Protein 5YRQ (pdb70)

B-factor: mean 29.56, std 14.22, range [7.65, 106.04]

Radius of gyration: 26.22 Å; Cα contacts (8 Å, |Δi|>4): 631; chains: 4; bounding box: 60×73×62 Å

Nearest PDB structures (foldseek):
  5yrq-assembly1_A  TM=1.008E+00  e=1.234E-18  Saccharomyces cerevisiae S288C
  5yrq-assembly1_E  TM=1.007E+00  e=9.826E-17  Saccharomyces cerevisiae S288C
  5yrq-assembly1_D  TM=8.524E-01  e=6.624E-14  Saccharomyces cerevisiae S288C
  5yrq-assembly1_B  TM=8.589E-01  e=6.226E-13  Saccharomyces cerevisiae S288C
  8tlt-assembly1_B  TM=8.151E-01  e=4.704E-11  Saccharomyces cerevisiae

Sequence (489 aa):
RKRFFNDDLDTSGSPKFQNLTRFKKICQLVKQWVAETLGDGGPHEKDVKLFVKYLIKLCDSNRVHLVLHLSNLISRELNLCAFLNQDHSGFQTWERILLNDIIPLLNRNKHTYQTVRKLDMDFEVAHMEQEERKRFFNDDSPKFQNLTRFKKICQLVKQWVAETLGDGGPHEKDVKLFVKYLIKLCDSNRVHLVLHLSNLISRELNLCAFLNQDHSGFQTWERILLNDIIPLLNTVRKLDMDFEVAHMEQEERKRFFNDDGSPKFQNLTRFKKICQLVKQWVAETLGDGGPHEKDVKLFVKYLIKLCDSNRVHLVLHLSNLISRELNLCAFLNQDHSGFQTWERILLNDIIPLLNRQTVRKLDMDFEVRKRFFNDDLSPKFQNLTRFKKICQLVKQWVAETLGDGGPHEKDVKLFVKYLIKLCDSNRVHLVLHLSNLISRELNLCAFLNQDHSGFQTWERILLNDIIPLLNRNKHTYQTVRKLDMDFEV

InterPro domains:
  IPR001126 UmuC domain [PF00817] (361-521)
  IPR001126 UmuC domain [PS50173] (358-554)
  IPR001357 BRCT domain [PF16589] (164-247)
  IPR001357 BRCT domain [PS50172] (161-249)
  IPR001357 BRCT domain [SM00292] (163-239)
  IPR012112 DNA repair protein Rev1 [PIRSF036573] (16-984)
  IPR017961 DNA polymerase, Y-family, little finger domain [PF11799] (620-745)
  IPR036420 BRCT domain superfamily [G3DSA:3.40.50.10190] (159-251)
  IPR036420 BRCT domain superfamily [SSF52113] (143-249)
  IPR036775 DNA polymerase, Y-family, little finger domain superfamily [G3DSA:3.30.1490.100] (621-741)
  IPR036775 DNA polymerase, Y-family, little finger domain superfamily [SSF100879] (619-732)
  IPR043128 Reverse transcriptase/Diguanylate cyclase domain [G3DSA:3.30.70.270] (431-532)
  IPR043502 DNA/RNA polymerase superfamily [SSF56672] (341-605)
  IPR053848 DNA polymerase IV/DNA polymerase iota-like, thumb domain [PF21999] (548-603)

Organism: Saccharomyces cerevisiae (strain ATCC 204508 / S288c) (NCBI:txid559292)

Foldseek 3Di:
DDALADLPQAPCCQGDDNNDNDLVVVLVSLLVQLQVCQAVQAHDPVNLVSVLSSQLSCLVVVNLVSLVVSLVSLVVSLVCVVPHHGDNRSSVHSVCSSVPRRVVSSVVDDPDCPVVVVVVVVVVD/DDDDDDDDDALADPPVDDARNDDDLVVVLVSLLVQLLVCLQVLAHDVVNLVSVLVVLVVCLVVVNLVSLVVSLVSSVVSLVVCVVVVDSVRHSVHSVCCSVPRRVVSSCDPVVVVVVPDD/DDDDDDDDDALADPPCQDDANNDNDLVVVLVSLLCQLLVCLQVLAHDPVNLVSVLVNQLVCLVQLNLVSLVVSLVSNVVSLVVCVVVVDSVSHSVHSVCCSPPRRVVSSVVVHPVVVVVVPPD/DDALADPPALDDANNHDDLVVVLVSLLCQLQVCQQVQAHDVVNLVSVLVNQLNCVVVVNLVSLVVSLVSSVVSLVCVVPHHGDNRSSVVSVCCSVPRRVVSSPVDDPDCPVVVVVVVVVVD

GO terms:
  GO:0000785 chromatin (C, IDA)
  GO:0005739 mitochondrion (C, IDA)
  GO:0042276 error-prone translesion synthesis (P, IDA)
  GO:0003887 DNA-directed DNA polymerase activity (F, IDA)
  GO:0017125 deoxycytidyl transferase activity (F, IDA)
  GO:0070987 error-free translesion synthesis (P, IDA)
  GO:0042276 error-prone translesion synthesis (P, IGI)
  GO:0005634 nucleus (C, HDA)
  GO:0005737 cytoplasm (C, HDA)
  GO:0042276 error-prone translesion synthesis (P, IMP)
  GO:0070987 error-free translesion synthesis (P, IMP)
  GO:0005657 replication fork (C, IPI)
  GO:0005515 protein binding (F, IPI)
  GO:0019985 translesion synthesis (P, IDA)
  GO:0005634 nucleus (C, EXP)
  GO:0019985 translesion synthesis (P, IGI)
  GO:0017125 deoxycytidyl transferase activity (F, IMP)

Secondary structure (DSSP, 8-state):
----S-TTSS---PPPBTTB--HHHHHHHHHHHHHHHHTTTS--HHHHHHHHHHHHHHHTTT-HHHHHHHHHHHHHHTT-TTTS--STTHHHHHHHHIIIIIGGGGGSS-S--HHHHHHHHHHH-/-EEEEEEEEE-S------BTTB--HHHHHHHHHHHHHHHHTTTS--HHHHHHHHHHHHHHHHTT-HHHHHHHHHHHHHHHHHHHHHT--HHHHHHHHHIIIIIIGGGG--HHHHHHTS--/-EEEEEEEEESS-------BTTB--HHHHHHHHHHHHHHHHTTTS--HHHHHHHHHHHHHHHHTT-HHHHHHHHHHHHHHHHHHHHHT--HHHHHHHHHIIIIIIGGGGG---HHHHHHTS--/----S-TT----BTTB-SHHHHHHHHHHHHHHHHTTTS--HHHHHHHHHHHHHHHTTT-HHHHHHHHHHHHHHTT-TTTS--STTHHHHHHHHIIIIIGGGGGSS-S--HHHHHHHHHHH-

Structure (mmCIF, N/CA/C/O backbone):
data_5YRQ
#
_entry.id   5YRQ
#
_cell.length_a   58.589
_cell.length_b   49.280
_cell.length_c   103.074
_cell.angle_alpha   90.00
_cell.angle_beta   92.20
_cell.angle_gamma   90.00
#
_symmetry.space_group_name_H-M   'P 1 21 1'
#
loop_
_entity.id
_entity.type
_entity.pdbx_description
1 polymer 'DNA repair protein RAD5,DNA repair protein REV1'
2 water water
#
loop_
_atom_site.group_PDB
_atom_site.id
_atom_site.type_symbol
_atom_site.label_atom_id
_atom_site.label_alt_id
_atom_site.label_comp_id
_atom_site.label_asym_id
_atom_site.label_entity_id
_atom_site.label_seq_id
_atom_site.pdbx_PDB_ins_code
_atom_site.Cartn_x
_atom_site.Cartn_y
_atom_site.Cartn_z
_atom_site.occupancy
_atom_site.B_iso_or_equiv
_atom_site.auth_seq_id
_atom_site.auth_comp_id
_atom_site.auth_asym_id
_atom_site.auth_atom_id
_atom_site.pdbx_PDB_model_num
ATOM 1 N N . ARG A 1 8 ? 51.890 -23.747 5.744 1.00 50.86 9 ARG A N 1
ATOM 2 C CA . ARG A 1 8 ? 50.790 -22.826 5.485 1.00 51.92 9 ARG A CA 1
ATOM 3 C C . ARG A 1 8 ? 51.339 -21.412 5.322 1.00 39.36 9 ARG A C 1
ATOM 4 O O . ARG A 1 8 ? 52.058 -20.917 6.188 1.00 46.38 9 ARG A O 1
ATOM 12 N N . LYS A 1 9 ? 51.023 -20.762 4.209 1.00 34.99 10 LYS A N 1
ATOM 13 C CA . LYS A 1 9 ? 51.619 -19.457 3.964 1.00 38.54 10 LYS A CA 1
ATOM 14 C C . LYS A 1 9 ? 50.862 -18.363 4.716 1.00 31.93 10 LYS A C 1
ATOM 15 O O . LYS A 1 9 ? 49.711 -18.535 5.129 1.00 28.23 10 LYS A O 1
ATOM 21 N N . ARG A 1 10 ? 51.538 -17.230 4.908 1.00 27.34 11 ARG A N 1
ATOM 22 C CA . ARG A 1 10 ? 50.921 -16.051 5.501 1.00 29.52 11 ARG A CA 1
ATOM 23 C C . ARG A 1 10 ? 50.171 -15.291 4.412 1.00 29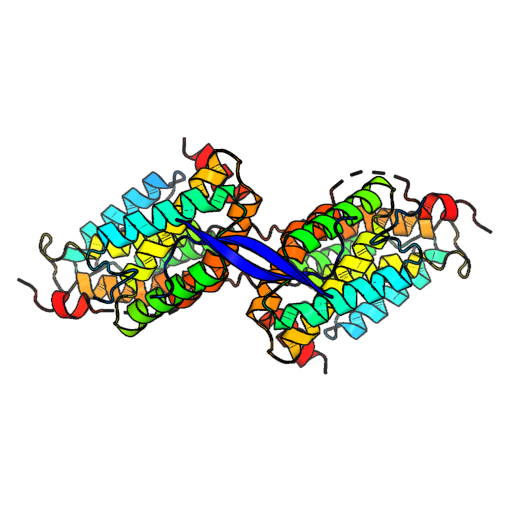.87 11 ARG A C 1
ATOM 24 O O . ARG A 1 10 ? 50.688 -15.111 3.306 1.00 30.14 11 ARG A O 1
ATOM 32 N N . PHE A 1 11 ? 48.945 -14.876 4.717 1.00 24.31 12 PHE A N 1
ATOM 33 C CA . PHE A 1 11 ? 48.179 -14.027 3.812 1.00 20.32 12 PHE A CA 1
ATOM 34 C C . PHE A 1 11 ? 48.341 -12.545 4.132 1.00 20.54 12 PHE A C 1
ATOM 35 O O . PHE A 1 11 ? 48.288 -11.714 3.218 1.00 22.80 12 PHE A O 1
ATOM 43 N N . PHE A 1 12 ? 48.535 -12.198 5.405 1.00 20.66 13 PHE A N 1
ATOM 44 C CA . PHE A 1 12 ? 48.700 -10.821 5.853 1.00 21.71 13 PHE A CA 1
ATOM 45 C C . PHE A 1 12 ? 50.161 -10.537 6.201 1.00 25.69 13 PHE A C 1
ATOM 46 O O . PHE A 1 12 ? 50.949 -11.444 6.487 1.00 20.94 13 PHE A O 1
ATOM 54 N N . ASN A 1 13 ? 50.504 -9.247 6.205 1.00 20.26 14 ASN A N 1
ATOM 55 C CA . ASN A 1 13 ? 51.847 -8.751 6.505 1.00 23.81 14 ASN A CA 1
ATOM 56 C C . ASN A 1 13 ? 51.815 -8.127 7.901 1.00 29.07 14 ASN A C 1
ATOM 57 O O . ASN A 1 13 ? 51.171 -7.094 8.106 1.00 28.67 14 ASN A O 1
ATOM 62 N N . ASP A 1 14 ? 52.525 -8.743 8.853 1.00 32.04 15 ASP A N 1
ATOM 63 C CA . ASP A 1 14 ? 52.486 -8.284 10.245 1.00 31.30 15 ASP A CA 1
ATOM 64 C C . ASP A 1 14 ? 53.045 -6.878 10.431 1.00 33.04 15 ASP A C 1
ATOM 65 O O . ASP A 1 14 ? 52.750 -6.234 11.445 1.00 33.55 15 ASP A O 1
ATOM 70 N N . ASP A 1 15 ? 53.855 -6.392 9.499 1.00 31.28 16 ASP A N 1
ATOM 71 C CA . ASP A 1 15 ? 54.550 -5.132 9.716 1.00 33.43 16 ASP A CA 1
ATOM 72 C C . ASP A 1 15 ? 53.721 -3.909 9.343 1.00 39.07 16 ASP A C 1
ATOM 73 O O . ASP A 1 15 ? 54.158 -2.784 9.613 1.00 34.29 16 ASP A O 1
ATOM 78 N N . LEU A 1 16 ? 52.534 -4.093 8.756 1.00 29.81 17 LEU A N 1
ATOM 79 C CA . LEU A 1 16 ? 51.756 -2.946 8.304 1.00 29.52 17 LEU A CA 1
ATOM 80 C C . LEU A 1 16 ? 50.953 -2.297 9.431 1.00 31.94 17 LEU A C 1
ATOM 81 O O . LEU A 1 16 ? 50.732 -1.083 9.400 1.00 36.03 17 LEU A O 1
ATOM 86 N N . ASP A 1 17 ? 50.510 -3.067 10.424 1.00 37.91 18 ASP A N 1
ATOM 87 C CA . ASP A 1 17 ? 49.673 -2.554 11.502 1.00 33.23 18 ASP A CA 1
ATOM 88 C C . ASP A 1 17 ? 50.505 -2.363 12.762 1.00 41.24 18 ASP A C 1
ATOM 89 O O . ASP A 1 17 ? 51.307 -3.232 13.121 1.00 35.63 18 ASP A O 1
ATOM 94 N N . THR A 1 18 ? 50.303 -1.226 13.431 1.00 39.45 19 THR A N 1
ATOM 95 C CA . THR A 1 18 ? 50.905 -1.002 14.737 1.00 41.10 19 THR A CA 1
ATOM 96 C C . THR A 1 18 ? 50.377 -2.027 15.735 1.00 43.41 19 THR A C 1
ATOM 97 O O . THR A 1 18 ? 49.187 -2.355 15.744 1.00 42.00 19 THR A O 1
ATOM 101 N N . SER A 1 19 ? 51.275 -2.542 16.569 1.00 42.77 20 SER A N 1
ATOM 102 C CA . SER A 1 19 ? 50.945 -3.635 17.475 1.00 48.92 20 SER A CA 1
ATOM 103 C C . SER A 1 19 ? 51.029 -3.224 18.945 1.00 48.60 20 SER A C 1
ATOM 104 O O . SER A 1 19 ? 51.515 -2.143 19.276 1.00 53.66 20 SER A O 1
ATOM 107 N N . GLY A 1 36 ? 38.669 8.588 13.920 1.00 38.56 873 GLY A N 1
ATOM 108 C CA . GLY A 1 36 ? 38.721 7.881 12.649 1.00 34.40 873 GLY A CA 1
ATOM 109 C C . GLY A 1 36 ? 38.935 6.389 12.814 1.00 37.39 873 GLY A C 1
ATOM 110 O O . GLY A 1 36 ? 39.430 5.943 13.846 1.00 27.13 873 GLY A O 1
ATOM 111 N N . SER A 1 37 ? 38.580 5.598 11.772 1.00 29.82 874 SER A N 1
ATOM 112 C CA . SER A 1 37 ? 38.613 4.152 11.956 1.00 21.88 874 SER A CA 1
ATOM 113 C C . SER A 1 37 ? 40.050 3.626 11.892 1.00 30.55 874 SER A C 1
ATOM 114 O O . SER A 1 37 ? 40.869 4.139 11.128 1.00 26.23 874 SER A O 1
ATOM 117 N N . PRO A 1 38 ? 40.380 2.612 12.691 1.00 33.07 875 PRO A N 1
ATOM 118 C CA . PRO A 1 38 ? 41.732 2.033 12.638 1.00 21.70 875 PRO A CA 1
ATOM 119 C C . PRO A 1 38 ? 42.043 1.411 11.280 1.00 17.69 875 PRO A C 1
ATOM 120 O O . PRO A 1 38 ? 41.163 0.896 10.588 1.00 16.24 875 PRO A O 1
ATOM 124 N N . LYS A 1 39 ? 43.315 1.469 10.899 1.00 18.54 876 LYS A N 1
ATOM 125 C CA . LYS A 1 39 ? 43.732 0.883 9.638 1.00 26.18 876 LYS A CA 1
ATOM 126 C C . LYS A 1 39 ? 43.925 -0.612 9.808 1.00 22.54 876 LYS A C 1
ATOM 127 O O . LYS A 1 39 ? 44.258 -1.101 10.892 1.00 16.97 876 LYS A O 1
ATOM 133 N N . PHE A 1 40 ? 43.678 -1.343 8.729 1.00 21.89 877 PHE A N 1
ATOM 134 C CA . PHE A 1 40 ? 44.027 -2.753 8.657 1.00 22.23 877 PHE A CA 1
ATOM 135 C C . PHE A 1 40 ? 44.834 -2.967 7.392 1.00 23.19 877 PHE A C 1
ATOM 136 O O . PHE A 1 40 ? 44.362 -2.639 6.297 1.00 27.43 877 PHE A O 1
ATOM 144 N N . GLN A 1 41 ? 46.040 -3.512 7.546 1.00 21.68 878 GLN A N 1
ATOM 145 C CA . GLN A 1 41 ? 46.923 -3.808 6.417 1.00 22.87 878 GLN A CA 1
ATOM 146 C C . GLN A 1 41 ? 47.090 -2.589 5.515 1.00 20.61 878 GLN A C 1
ATOM 147 O O . GLN A 1 41 ? 47.036 -2.683 4.288 1.00 23.26 878 GLN A O 1
ATOM 153 N N . ASN A 1 42 ? 47.261 -1.424 6.138 1.00 21.05 879 ASN A N 1
ATOM 154 C CA . ASN A 1 42 ? 47.464 -0.141 5.466 1.00 21.68 879 ASN A CA 1
ATOM 155 C C . ASN A 1 42 ? 46.247 0.336 4.685 1.00 28.40 879 ASN A C 1
ATOM 156 O O . ASN A 1 42 ? 46.380 1.236 3.857 1.00 30.55 879 ASN A O 1
ATOM 161 N N . LEU A 1 43 ? 45.072 -0.250 4.904 1.00 23.25 880 LEU A N 1
ATOM 162 C CA . LEU A 1 43 ? 43.852 0.204 4.258 1.00 22.73 880 LEU A CA 1
ATOM 163 C C . LEU A 1 43 ? 43.016 0.997 5.258 1.00 30.06 880 LEU A C 1
ATOM 164 O O . LEU A 1 43 ? 42.951 0.646 6.441 1.00 17.94 880 LEU A O 1
ATOM 169 N N . THR A 1 44 ? 42.374 2.064 4.779 1.00 18.48 881 THR A N 1
ATOM 170 C CA . THR A 1 44 ? 41.493 2.870 5.619 1.00 25.24 881 THR A CA 1
ATOM 171 C C . THR A 1 44 ? 40.037 2.779 5.204 1.00 22.10 881 THR A C 1
ATOM 172 O O . THR A 1 44 ? 39.156 2.845 6.063 1.00 28.27 881 THR A O 1
ATOM 176 N N . ARG A 1 45 ? 39.781 2.595 3.912 1.00 17.90 882 ARG A N 1
ATOM 177 C CA . ARG A 1 45 ? 38.427 2.477 3.389 1.00 17.75 882 ARG A CA 1
ATOM 178 C C . ARG A 1 45 ? 37.807 1.171 3.871 1.00 15.73 882 ARG A C 1
ATOM 179 O O . ARG A 1 45 ? 38.388 0.102 3.671 1.00 15.88 882 ARG A O 1
ATOM 187 N N . PHE A 1 46 ? 36.597 1.235 4.439 1.00 16.68 883 PHE A N 1
ATOM 188 C CA . PHE A 1 46 ? 36.015 0.010 4.988 1.00 14.18 883 PHE A CA 1
ATOM 189 C C . PHE A 1 46 ? 35.653 -0.976 3.876 1.00 17.87 883 PH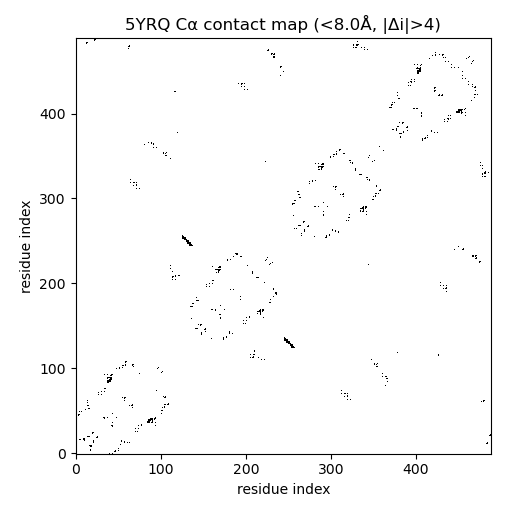E A C 1
ATOM 190 O O . PHE A 1 46 ? 35.759 -2.190 4.065 1.00 12.40 883 PHE A O 1
ATOM 198 N N . LYS A 1 47 ? 35.222 -0.488 2.707 1.00 17.86 884 LYS A N 1
ATOM 199 C CA . LYS A 1 47 ? 34.915 -1.438 1.643 1.00 17.17 884 LYS A CA 1
ATOM 200 C C . LYS A 1 47 ? 36.173 -2.165 1.162 1.00 21.60 884 LYS A C 1
ATOM 201 O O . LYS A 1 47 ? 36.102 -3.342 0.803 1.00 13.51 884 LYS A O 1
ATOM 207 N N . LYS A 1 48 ? 37.340 -1.511 1.211 1.00 14.65 885 LYS A N 1
ATOM 208 C CA . LYS A 1 48 ? 38.584 -2.185 0.833 1.00 16.13 885 LYS A CA 1
ATOM 209 C C . LYS A 1 48 ? 39.003 -3.215 1.875 1.00 18.73 885 LYS A C 1
ATOM 210 O O . LYS A 1 48 ? 39.547 -4.279 1.539 1.00 12.51 885 LYS A O 1
ATOM 216 N N . ILE A 1 49 ? 38.801 -2.898 3.147 1.00 15.00 886 ILE A N 1
ATOM 217 C CA . ILE A 1 49 ? 39.052 -3.882 4.192 1.00 11.75 886 ILE A CA 1
ATOM 218 C C . ILE A 1 49 ? 38.149 -5.092 3.995 1.00 15.28 886 ILE A C 1
ATOM 219 O O . ILE A 1 49 ? 38.604 -6.240 4.045 1.00 14.29 886 ILE A O 1
ATOM 224 N N . CYS A 1 50 ? 36.856 -4.855 3.748 1.00 10.37 887 CYS A N 1
ATOM 225 C CA . CYS A 1 50 ? 35.935 -5.970 3.530 1.00 12.39 887 CYS A CA 1
ATOM 226 C C . CYS A 1 50 ? 36.369 -6.817 2.339 1.00 16.90 887 CYS A C 1
ATOM 227 O O . CYS A 1 50 ? 36.286 -8.053 2.373 1.00 12.81 887 CYS A O 1
ATOM 230 N N . GLN A 1 51 ? 36.780 -6.158 1.255 1.00 13.81 888 GLN A N 1
ATOM 231 C CA . GLN A 1 51 ? 37.233 -6.863 0.060 1.00 15.76 888 GLN A CA 1
ATOM 232 C C . GLN A 1 51 ? 38.447 -7.737 0.358 1.00 19.96 888 GLN A C 1
ATOM 233 O O . GLN A 1 51 ? 38.559 -8.864 -0.151 1.00 12.91 888 GLN A O 1
ATOM 239 N N . LEU A 1 52 ? 39.384 -7.220 1.156 1.00 13.35 889 LEU A N 1
ATOM 240 C CA . LEU A 1 52 ? 40.556 -7.998 1.543 1.00 14.05 889 LEU A CA 1
ATOM 241 C C . LEU A 1 52 ? 40.158 -9.207 2.380 1.00 15.23 889 LEU A C 1
ATOM 242 O O . LEU A 1 52 ? 40.697 -10.308 2.195 1.00 14.52 889 LEU A O 1
ATOM 247 N N . VAL A 1 53 ? 39.224 -9.017 3.314 1.00 11.25 890 VAL A N 1
ATOM 248 C CA . VAL A 1 53 ? 38.784 -10.121 4.160 1.00 12.13 890 VAL A CA 1
ATOM 249 C C . VAL A 1 53 ? 38.087 -11.186 3.315 1.00 12.94 890 VAL A C 1
ATOM 250 O O . VAL A 1 53 ? 38.281 -12.387 3.527 1.00 15.78 890 VAL A O 1
ATOM 254 N N . LYS A 1 54 ? 37.271 -10.758 2.342 1.00 13.00 891 LYS A N 1
ATOM 255 C CA . LYS A 1 54 ? 36.628 -11.677 1.402 1.00 12.06 891 LYS A CA 1
ATOM 256 C C . LYS A 1 54 ? 37.659 -12.533 0.671 1.00 19.56 891 LYS A C 1
ATOM 257 O O . LYS A 1 54 ? 37.503 -13.758 0.554 1.00 14.57 891 LYS A O 1
ATOM 263 N N . GLN A 1 55 ?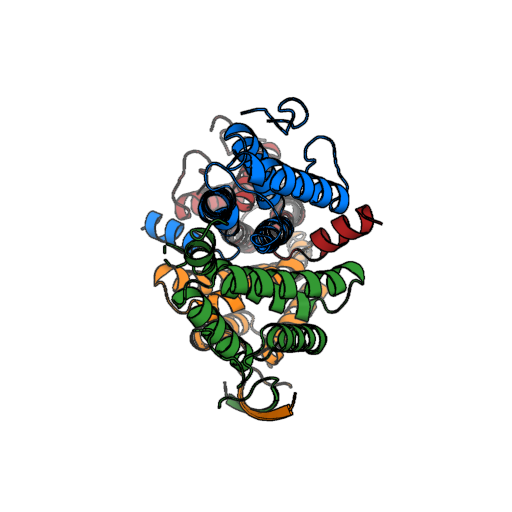 38.726 -11.900 0.170 1.00 19.09 892 GLN A N 1
ATOM 264 C CA . GLN A 1 55 ? 39.785 -12.646 -0.505 1.00 14.15 892 GLN A CA 1
ATOM 265 C C . GLN A 1 55 ? 40.443 -13.655 0.426 1.00 14.46 892 GLN A C 1
ATOM 266 O O . GLN A 1 55 ? 40.668 -14.808 0.046 1.00 14.37 892 GLN A O 1
ATOM 272 N N . TRP A 1 56 ? 40.789 -13.219 1.640 1.00 11.77 893 TRP A N 1
ATOM 273 C CA . TRP A 1 56 ? 41.466 -14.077 2.606 1.00 15.01 893 TRP A CA 1
ATOM 274 C C . TRP A 1 56 ? 40.685 -15.363 2.843 1.00 16.17 893 TRP A C 1
ATOM 275 O O . TRP A 1 56 ? 41.217 -16.473 2.688 1.00 13.19 893 TRP A O 1
ATOM 286 N N . VAL A 1 57 ? 39.418 -15.220 3.242 1.00 12.87 894 VAL A N 1
ATOM 287 C CA . VAL A 1 57 ? 38.550 -16.375 3.465 1.00 16.29 894 VAL A CA 1
ATOM 288 C C . VAL A 1 57 ? 38.525 -17.268 2.227 1.00 20.74 894 VAL A C 1
ATOM 289 O O . VAL A 1 57 ? 38.711 -18.488 2.309 1.00 15.19 894 VAL A O 1
ATOM 293 N N . ALA A 1 58 ? 38.248 -16.671 1.065 1.00 13.34 895 ALA A N 1
ATOM 294 C CA . ALA A 1 58 ? 38.071 -17.454 -0.161 1.00 14.09 895 ALA A CA 1
ATOM 295 C C . ALA A 1 58 ? 39.339 -18.204 -0.563 1.00 15.94 895 ALA A C 1
ATOM 296 O O . ALA A 1 58 ? 39.257 -19.319 -1.089 1.00 17.43 895 ALA A O 1
ATOM 298 N N . GLU A 1 59 ? 40.511 -17.600 -0.376 1.00 17.33 896 GLU A N 1
ATOM 299 C CA . GLU A 1 59 ? 41.746 -18.248 -0.799 1.00 17.55 896 GLU A CA 1
ATOM 300 C C . GLU A 1 59 ? 42.259 -19.274 0.198 1.00 20.20 896 GLU A C 1
ATOM 301 O O . GLU A 1 59 ? 43.037 -20.157 -0.190 1.00 26.08 896 GLU A O 1
ATOM 307 N N . THR A 1 60 ? 41.833 -19.200 1.461 1.00 16.99 897 THR A N 1
ATOM 308 C CA . THR A 1 60 ? 42.336 -20.128 2.465 1.00 17.71 897 THR A CA 1
ATOM 309 C C . THR A 1 60 ? 41.413 -21.317 2.709 1.00 29.55 897 THR A C 1
ATOM 310 O O . THR A 1 60 ? 41.866 -22.320 3.277 1.00 22.54 897 THR A O 1
ATOM 314 N N . LEU A 1 61 ? 40.145 -21.245 2.282 1.00 19.94 898 LEU A N 1
ATOM 315 C CA . LEU A 1 61 ? 39.270 -22.406 2.420 1.00 21.28 898 LEU A CA 1
ATOM 316 C C . LEU A 1 61 ? 39.913 -23.631 1.795 1.00 22.55 898 LEU A C 1
ATOM 317 O O . LEU A 1 61 ? 39.926 -24.714 2.395 1.00 33.34 898 LEU A O 1
ATOM 322 N N . GLY A 1 62 ? 40.499 -23.464 0.609 1.00 21.42 899 GLY A N 1
ATOM 323 C CA . GLY A 1 62 ? 41.110 -24.568 -0.103 1.00 31.42 899 GLY A CA 1
ATOM 324 C C . GLY A 1 62 ? 42.396 -25.071 0.511 1.00 31.96 899 GLY A C 1
ATOM 325 O O . GLY A 1 62 ? 42.880 -26.131 0.093 1.00 29.44 899 GLY A O 1
ATOM 326 N N . ASP A 1 63 ? 42.973 -24.337 1.465 1.00 28.39 900 ASP A N 1
ATOM 327 C CA . ASP A 1 63 ? 44.111 -24.846 2.222 1.00 33.74 900 ASP A CA 1
ATOM 328 C C . ASP A 1 63 ? 43.689 -25.462 3.541 1.00 40.99 900 ASP A C 1
ATOM 329 O O . ASP A 1 63 ? 44.556 -25.812 4.348 1.00 38.50 900 ASP A O 1
ATOM 334 N N . GLY A 1 64 ? 42.395 -25.546 3.815 1.00 31.53 901 GLY A N 1
ATOM 335 C CA . GLY A 1 64 ? 41.963 -26.041 5.102 1.00 30.05 901 GLY A CA 1
ATOM 336 C C . GLY A 1 64 ? 41.783 -24.990 6.162 1.00 27.98 901 GLY A C 1
ATOM 337 O O . GLY A 1 64 ? 41.606 -25.344 7.331 1.00 34.65 901 GLY A O 1
ATOM 338 N N . GLY A 1 65 ? 41.794 -23.715 5.794 1.00 23.70 902 GLY A N 1
ATOM 339 C CA . GLY A 1 65 ? 41.682 -22.659 6.769 1.00 30.22 902 GLY A CA 1
ATOM 340 C C . GLY A 1 65 ? 42.901 -21.762 6.783 1.00 21.32 902 GLY A C 1
ATOM 341 O O . GLY A 1 65 ? 43.919 -22.040 6.139 1.00 21.79 902 GLY A O 1
ATOM 342 N N . PRO A 1 66 ? 42.814 -20.658 7.513 1.00 19.87 903 PRO A N 1
ATOM 343 C CA . PRO A 1 66 ? 43.857 -19.635 7.457 1.00 21.28 903 PRO A CA 1
ATOM 344 C C . PRO A 1 66 ? 45.020 -19.963 8.388 1.00 19.20 903 PRO A C 1
ATOM 345 O O . PRO A 1 66 ? 44.943 -20.841 9.247 1.00 19.34 903 PRO A O 1
ATOM 349 N N . HIS A 1 67 ? 46.102 -19.210 8.214 1.00 19.29 904 HIS A N 1
ATOM 350 C CA . HIS A 1 67 ? 47.238 -19.315 9.120 1.00 17.46 904 HIS A CA 1
ATOM 351 C C . HIS A 1 67 ? 46.882 -18.685 10.465 1.00 32.79 904 HIS A C 1
ATOM 352 O O . HIS A 1 67 ? 46.290 -17.599 10.512 1.00 18.31 904 HIS A O 1
ATOM 359 N N . GLU A 1 68 ? 47.240 -19.380 11.557 1.00 23.55 905 GLU A N 1
ATOM 360 C CA . GLU A 1 68 ? 46.949 -18.983 12.933 1.00 24.16 905 GLU A CA 1
ATOM 361 C C . GLU A 1 68 ? 47.354 -17.550 13.232 1.00 23.11 905 GLU A C 1
ATOM 362 O O . GLU A 1 68 ? 46.668 -16.842 13.978 1.00 27.95 905 GLU A O 1
ATOM 368 N N . LYS A 1 69 ? 48.473 -17.119 12.648 1.00 26.36 906 LYS A N 1
ATOM 369 C CA . LYS A 1 69 ? 48.981 -15.774 12.867 1.00 22.47 906 LYS A CA 1
ATOM 370 C C . LYS A 1 69 ? 48.167 -14.726 12.114 1.00 19.35 906 LYS A C 1
ATOM 371 O O . LYS A 1 69 ? 48.045 -13.591 12.578 1.00 19.43 906 LYS A O 1
ATOM 377 N N . ASP A 1 70 ? 47.619 -15.073 10.952 1.00 22.61 907 ASP A N 1
ATOM 378 C CA . ASP A 1 70 ? 46.736 -14.137 10.271 1.00 23.63 907 ASP A CA 1
ATOM 379 C C . ASP A 1 70 ? 45.466 -13.912 11.083 1.00 22.96 907 ASP A C 1
ATOM 380 O O . ASP A 1 70 ? 44.973 -12.783 11.172 1.00 16.62 907 ASP A O 1
ATOM 385 N N . VAL A 1 71 ? 44.924 -14.984 11.674 1.00 21.59 908 VAL A N 1
ATOM 386 C CA . VAL A 1 71 ? 43.782 -14.868 12.582 1.00 16.57 908 VAL A CA 1
ATOM 387 C C . VAL A 1 71 ? 44.120 -13.950 13.756 1.00 27.92 908 VAL A C 1
ATOM 388 O O . VAL A 1 71 ? 43.331 -13.074 14.131 1.00 26.14 908 VAL A O 1
ATOM 392 N N . LYS A 1 72 ? 45.289 -14.155 14.371 1.00 26.98 909 LYS A N 1
ATOM 393 C CA . LYS A 1 72 ? 45.663 -13.328 15.518 1.00 23.58 909 LYS A CA 1
ATOM 394 C C . LYS A 1 72 ? 45.779 -11.865 15.108 1.00 24.12 909 LYS A C 1
ATOM 395 O O . LYS A 1 72 ? 45.384 -10.967 15.861 1.00 27.80 909 LYS A O 1
ATOM 401 N N . LEU A 1 73 ? 46.352 -11.606 13.927 1.00 18.45 910 LEU A N 1
ATOM 402 C CA . LEU A 1 73 ? 46.499 -10.235 13.440 1.00 21.70 910 LEU A CA 1
ATOM 403 C C . LEU A 1 73 ? 45.143 -9.591 13.169 1.00 23.16 910 LEU A C 1
ATOM 404 O O . LEU A 1 73 ? 44.925 -8.416 13.485 1.00 24.71 910 LEU A O 1
ATOM 409 N N . PHE A 1 74 ? 44.217 -10.354 12.593 1.00 17.74 911 PHE A N 1
ATOM 410 C CA . PHE A 1 74 ? 42.875 -9.848 12.335 1.00 15.87 911 PHE A CA 1
ATOM 411 C C . PHE A 1 74 ? 42.120 -9.575 13.632 1.00 17.13 911 PHE A C 1
ATOM 412 O O . PHE A 1 74 ? 41.406 -8.571 13.734 1.00 25.20 911 PHE A O 1
ATOM 420 N N . VAL A 1 75 ? 42.253 -10.466 14.624 1.00 15.28 912 VAL A N 1
ATOM 421 C CA . VAL A 1 75 ? 41.660 -10.237 15.948 1.00 16.71 912 VAL A CA 1
ATOM 422 C C . VAL A 1 75 ? 42.171 -8.934 16.560 1.00 16.95 912 VAL A C 1
ATOM 423 O O . VAL A 1 75 ? 41.410 -8.168 17.172 1.00 17.02 912 VAL A O 1
ATOM 427 N N . LYS A 1 76 ? 43.468 -8.663 16.420 1.00 21.47 913 LYS A N 1
ATOM 428 C CA . LYS A 1 76 ? 44.004 -7.424 16.969 1.00 28.65 913 LYS A CA 1
ATOM 429 C C . LYS A 1 76 ? 43.365 -6.213 16.294 1.00 29.03 913 LYS A C 1
ATOM 430 O O . LYS A 1 76 ? 43.097 -5.195 16.949 1.00 18.69 913 LYS A O 1
ATOM 436 N N . TYR A 1 77 ? 43.085 -6.310 14.988 1.00 16.81 914 TYR A N 1
ATOM 437 C CA . TYR A 1 77 ? 42.367 -5.227 14.318 1.00 24.53 914 TYR A CA 1
ATOM 438 C C . TYR A 1 77 ? 40.936 -5.127 14.827 1.00 25.97 914 TYR A C 1
ATOM 439 O O . TYR A 1 77 ? 40.449 -4.030 15.124 1.00 15.67 914 TYR A O 1
ATOM 448 N N . LEU A 1 78 ? 40.257 -6.271 14.964 1.00 14.72 915 LEU A N 1
ATOM 449 C CA . LEU A 1 78 ? 38.886 -6.255 15.466 1.00 18.19 915 LEU A CA 1
ATOM 450 C C . LEU A 1 78 ? 38.812 -5.639 16.859 1.00 22.13 915 LEU A C 1
ATOM 451 O O . LEU A 1 78 ? 37.859 -4.912 17.176 1.00 15.56 915 LEU A O 1
ATOM 456 N N . ILE A 1 79 ? 39.818 -5.896 17.696 1.00 19.25 916 ILE A N 1
ATOM 457 C CA . ILE A 1 79 ? 39.813 -5.326 19.044 1.00 20.34 916 ILE A CA 1
ATOM 458 C C . ILE A 1 79 ? 39.973 -3.809 18.990 1.00 18.70 916 ILE A C 1
ATOM 459 O O . ILE A 1 79 ? 39.349 -3.079 19.775 1.00 19.23 916 ILE A O 1
ATOM 464 N N . LYS A 1 80 ? 40.782 -3.302 18.048 1.00 18.97 917 LYS A N 1
ATOM 465 C CA . LYS A 1 80 ? 40.864 -1.852 17.862 1.00 20.84 917 LYS A CA 1
ATOM 466 C C . LYS A 1 80 ? 39.510 -1.278 17.470 1.00 24.14 917 LYS A C 1
ATOM 467 O O . LYS A 1 80 ? 39.154 -0.165 17.873 1.00 18.69 917 LYS A O 1
ATOM 473 N N . LEU A 1 81 ? 38.764 -2.008 16.636 1.00 20.57 918 LEU A N 1
ATOM 474 C CA . LEU A 1 81 ? 37.409 -1.594 16.297 1.00 18.79 918 LEU A CA 1
ATOM 475 C C . LEU A 1 81 ? 36.544 -1.544 17.548 1.00 26.49 918 LEU A C 1
ATOM 476 O O . LEU A 1 81 ? 35.851 -0.551 17.796 1.00 16.96 918 LEU A O 1
ATOM 481 N N . CYS A 1 82 ? 36.595 -2.605 18.364 1.00 16.80 919 CYS A N 1
ATOM 482 C CA . CYS A 1 82 ? 35.788 -2.646 19.580 1.00 17.66 919 CYS A CA 1
ATOM 483 C C . CYS A 1 82 ? 36.105 -1.470 20.493 1.00 26.95 919 CYS A C 1
ATOM 484 O O . CYS A 1 82 ? 35.196 -0.847 21.051 1.00 22.53 919 CYS A O 1
ATOM 487 N N . ASP A 1 83 ? 37.386 -1.138 20.645 1.00 22.17 920 ASP A N 1
ATOM 488 C CA . ASP A 1 83 ? 37.777 -0.083 21.573 1.00 21.38 920 ASP A CA 1
ATOM 489 C C . ASP A 1 83 ? 37.649 1.310 20.971 1.00 21.40 920 ASP A C 1
ATOM 490 O O . ASP A 1 83 ? 37.971 2.295 21.650 1.00 22.80 920 ASP A O 1
ATOM 495 N N . SER A 1 84 ? 37.215 1.423 19.715 1.00 23.47 921 SER A N 1
ATOM 496 C CA . SER A 1 84 ? 36.974 2.716 19.081 1.00 29.39 921 SER A CA 1
ATOM 497 C C . SER A 1 84 ? 35.490 2.909 18.764 1.00 29.98 921 SER A C 1
ATOM 498 O O . SER A 1 84 ? 35.130 3.628 17.826 1.00 23.35 921 SER A O 1
ATOM 501 N N . ASN A 1 85 ? 34.624 2.258 19.541 1.00 19.60 922 ASN A N 1
ATOM 502 C CA . ASN A 1 85 ? 33.170 2.374 19.414 1.00 19.34 922 ASN A CA 1
ATOM 503 C C . ASN A 1 85 ? 32.681 1.942 18.029 1.00 17.98 922 ASN A C 1
ATOM 504 O O . ASN A 1 85 ? 31.707 2.480 17.499 1.00 22.35 922 ASN A O 1
ATOM 509 N N . ARG A 1 86 ? 33.343 0.966 17.424 1.00 23.14 923 ARG A N 1
ATOM 510 C CA . ARG A 1 86 ? 32.949 0.474 16.103 1.00 21.88 923 ARG A CA 1
ATOM 511 C C . ARG A 1 86 ? 32.613 -1.015 16.135 1.00 19.36 923 ARG A C 1
ATOM 512 O O . ARG A 1 86 ? 33.005 -1.784 15.249 1.00 15.32 923 ARG A O 1
ATOM 520 N N . VAL A 1 87 ? 31.877 -1.450 17.163 1.00 24.02 924 VAL A N 1
ATOM 521 C CA . VAL A 1 87 ? 31.462 -2.853 17.223 1.00 15.20 924 VAL A CA 1
ATOM 522 C C . VAL A 1 87 ? 30.607 -3.224 16.018 1.00 17.18 924 VAL A C 1
ATOM 523 O O . VAL A 1 87 ? 30.644 -4.369 15.553 1.00 21.70 924 VAL A O 1
ATOM 527 N N . HIS A 1 88 ? 29.836 -2.271 15.486 1.00 27.41 925 HIS A N 1
ATOM 528 C CA . HIS A 1 88 ? 28.998 -2.528 14.318 1.00 23.12 925 HIS A CA 1
ATOM 529 C C . HIS A 1 88 ? 29.819 -2.873 13.080 1.00 17.74 925 HIS A C 1
ATOM 530 O O . HIS A 1 88 ? 29.294 -3.512 12.157 1.00 16.86 925 HIS A O 1
ATOM 537 N N . LEU A 1 89 ? 31.082 -2.438 13.022 1.00 14.64 926 LEU A N 1
ATOM 538 C CA . LEU A 1 89 ? 31.959 -2.864 11.941 1.00 14.13 926 LEU A CA 1
ATOM 539 C C . LEU A 1 89 ? 32.484 -4.274 12.189 1.00 19.59 926 LEU A C 1
ATOM 540 O O . LEU A 1 89 ? 32.630 -5.050 11.238 1.00 19.06 926 LEU A O 1
ATOM 545 N N . VAL A 1 90 ? 32.752 -4.634 13.457 1.00 12.05 927 VAL A N 1
ATOM 546 C CA . VAL A 1 90 ? 33.025 -6.035 13.782 1.00 18.60 927 VAL A CA 1
ATOM 547 C C . VAL A 1 90 ? 31.831 -6.896 13.399 1.00 13.27 927 VAL A C 1
ATOM 548 O O . VAL A 1 90 ? 31.980 -7.998 12.847 1.00 11.97 927 VAL A O 1
ATOM 552 N N . LEU A 1 91 ? 30.628 -6.412 13.695 1.00 14.02 928 LEU A N 1
ATOM 553 C CA . LEU A 1 91 ? 29.425 -7.148 13.332 1.00 18.36 928 LEU A CA 1
ATOM 554 C C . LEU A 1 91 ? 29.345 -7.389 11.826 1.00 19.66 928 LEU A C 1
ATOM 555 O O . LEU A 1 91 ? 29.023 -8.502 11.385 1.00 13.17 928 LEU A O 1
ATOM 560 N N . HIS A 1 92 ? 29.611 -6.351 11.020 1.00 22.54 929 HIS A N 1
ATOM 561 C CA . HIS A 1 92 ? 29.513 -6.502 9.568 1.00 16.70 929 HIS A CA 1
ATOM 562 C C . HIS A 1 92 ? 30.554 -7.482 9.035 1.00 19.31 929 HIS A C 1
ATOM 563 O O . HIS A 1 92 ? 30.234 -8.348 8.208 1.00 12.93 929 HIS A O 1
ATOM 570 N N . LEU A 1 93 ? 31.815 -7.340 9.475 1.00 9.69 930 LEU A N 1
ATOM 571 C CA . LEU A 1 93 ? 32.865 -8.266 9.047 1.00 13.37 930 LEU A CA 1
ATOM 572 C C . LEU A 1 93 ? 32.544 -9.698 9.462 1.00 12.47 930 LEU A C 1
ATOM 573 O O . LEU A 1 93 ? 32.794 -10.649 8.706 1.00 12.37 930 LEU A O 1
ATOM 578 N N . SER A 1 94 ? 32.000 -9.875 10.665 1.00 9.78 931 SER A N 1
ATOM 579 C CA . SER A 1 94 ? 31.662 -11.218 11.128 1.00 16.47 931 SER A CA 1
ATOM 580 C C . SER A 1 94 ? 30.628 -11.859 10.213 1.00 22.88 931 SER A C 1
ATOM 581 O O . SER A 1 94 ? 30.756 -13.033 9.829 1.00 9.88 931 SER A O 1
ATOM 584 N N . ASN A 1 95 ? 29.593 -11.096 9.855 1.00 10.08 932 ASN A N 1
ATOM 585 C CA . ASN A 1 95 ? 28.542 -11.632 9.005 1.00 10.23 932 ASN A CA 1
ATOM 586 C C . ASN A 1 95 ? 29.057 -11.833 7.586 1.00 11.15 932 ASN A C 1
ATOM 587 O O . ASN A 1 95 ? 28.608 -12.746 6.880 1.00 11.93 932 ASN A O 1
ATOM 592 N N . LEU A 1 96 ? 29.997 -10.986 7.165 1.00 18.29 933 LEU A N 1
ATOM 593 C CA . LEU A 1 96 ? 30.655 -11.148 5.870 1.00 13.39 933 LEU A CA 1
ATOM 594 C C . LEU A 1 96 ? 31.348 -12.509 5.781 1.00 11.11 933 LEU A C 1
ATOM 595 O O . LEU A 1 96 ? 31.110 -13.284 4.849 1.00 8.27 933 LEU A O 1
ATOM 600 N N . ILE A 1 97 ? 32.218 -12.802 6.747 1.00 9.89 934 ILE A N 1
ATOM 601 C CA . ILE A 1 97 ? 32.852 -14.117 6.842 1.00 14.06 934 ILE A CA 1
ATOM 602 C C . ILE A 1 97 ? 31.803 -15.226 6.945 1.00 14.36 934 ILE A C 1
ATOM 603 O O . ILE A 1 97 ? 31.884 -16.240 6.242 1.00 13.61 934 ILE A O 1
ATOM 608 N N . SER A 1 98 ? 30.808 -15.054 7.821 1.00 15.01 935 SER A N 1
ATOM 609 C CA . SER A 1 98 ? 29.773 -16.072 8.008 1.00 10.13 935 SER A CA 1
ATOM 610 C C . SER A 1 98 ? 29.091 -16.445 6.691 1.00 22.92 935 SER A C 1
ATOM 611 O O . SER A 1 98 ? 28.920 -17.636 6.371 1.00 15.59 935 SER A O 1
ATOM 614 N N . ARG A 1 99 ? 28.685 -15.437 5.916 1.00 12.54 936 ARG A N 1
ATOM 615 C CA . ARG A 1 99 ? 27.944 -15.694 4.683 1.00 10.68 936 ARG A CA 1
ATOM 616 C C . ARG A 1 99 ? 28.816 -16.346 3.623 1.00 15.38 936 ARG A C 1
ATOM 617 O O . ARG A 1 99 ? 28.331 -17.157 2.827 1.00 14.07 936 ARG A O 1
ATOM 625 N N . GLU A 1 100 ? 30.089 -15.964 3.568 1.00 18.23 937 GLU A N 1
ATOM 626 C CA . GLU A 1 100 ? 31.018 -16.584 2.634 1.00 17.48 937 GLU A CA 1
ATOM 627 C C . GLU A 1 100 ? 31.157 -18.085 2.894 1.00 16.85 937 GLU A C 1
ATOM 628 O O . GLU A 1 100 ? 31.489 -18.853 1.981 1.00 14.48 937 GLU A O 1
ATOM 634 N N . LEU A 1 101 ? 30.913 -18.529 4.122 1.00 11.32 938 LEU A N 1
ATOM 635 C CA . LEU A 1 101 ? 30.973 -19.964 4.393 1.00 9.91 938 LEU A CA 1
ATOM 636 C C . LEU A 1 101 ? 29.768 -20.725 3.847 1.00 22.37 938 LEU A C 1
ATOM 637 O O . LEU A 1 101 ? 29.721 -21.952 3.984 1.00 21.81 938 LEU A O 1
ATOM 642 N N . ASN A 1 102 ? 28.781 -20.035 3.270 1.00 17.81 939 ASN A N 1
ATOM 643 C CA . ASN A 1 102 ? 27.692 -20.699 2.565 1.00 11.62 939 ASN A CA 1
ATOM 644 C C . ASN A 1 102 ? 28.119 -21.263 1.217 1.00 13.85 939 ASN A C 1
ATOM 645 O O . ASN A 1 102 ? 27.291 -21.862 0.529 1.00 15.49 939 ASN A O 1
ATOM 650 N N . LEU A 1 103 ? 29.383 -21.092 0.827 1.00 10.64 940 LEU A N 1
ATOM 651 C CA . LEU A 1 103 ? 29.856 -21.442 -0.502 1.00 17.02 940 LEU A CA 1
ATOM 652 C C . LEU A 1 103 ? 30.356 -22.878 -0.591 1.00 11.04 940 LEU A C 1
ATOM 653 O O . LEU A 1 103 ? 31.148 -23.188 -1.487 1.00 23.78 940 LEU A O 1
ATOM 658 N N . CYS A 1 104 ? 29.893 -23.760 0.301 1.00 11.79 941 CYS A N 1
ATOM 659 C CA . CYS A 1 104 ? 30.435 -25.116 0.379 1.00 12.41 941 CYS A CA 1
ATOM 660 C C . CYS A 1 104 ? 30.176 -25.934 -0.893 1.00 17.07 941 CYS A C 1
ATOM 661 O O . CYS A 1 104 ? 30.947 -26.846 -1.208 1.00 14.98 941 CYS A O 1
ATOM 664 N N . ALA A 1 105 ? 29.120 -25.631 -1.647 1.00 19.54 942 ALA A N 1
ATOM 665 C CA . ALA A 1 105 ? 28.871 -26.364 -2.888 1.00 14.21 942 ALA A CA 1
ATOM 666 C C . ALA A 1 105 ? 29.682 -25.859 -4.077 1.00 20.66 942 ALA A C 1
ATOM 667 O O . ALA A 1 105 ? 29.606 -26.460 -5.162 1.00 18.07 942 ALA A O 1
ATOM 669 N N . PHE A 1 106 ? 30.446 -24.782 -3.918 1.00 12.49 943 PHE A N 1
ATOM 670 C CA . PHE A 1 106 ? 31.174 -24.200 -5.037 1.00 23.16 943 PHE A CA 1
ATOM 671 C C . PHE A 1 106 ? 32.685 -24.293 -4.938 1.00 20.45 943 PHE A C 1
ATOM 672 O O . PHE A 1 106 ? 33.345 -24.401 -5.971 1.00 15.41 943 PHE A O 1
ATOM 680 N N . LEU A 1 107 ? 33.261 -24.296 -3.743 1.00 22.65 944 LEU A N 1
ATOM 681 C CA . LEU A 1 107 ? 34.707 -24.198 -3.615 1.00 19.79 944 LEU A CA 1
ATOM 682 C C . LEU A 1 107 ? 35.258 -25.497 -3.053 1.00 20.00 944 LEU A C 1
ATOM 683 O O . LEU A 1 107 ? 34.612 -26.156 -2.238 1.00 25.76 944 LEU A O 1
ATOM 688 N N . ASN A 1 108 ? 36.434 -25.888 -3.538 1.00 29.54 945 ASN A N 1
ATOM 689 C CA . ASN A 1 108 ? 37.132 -27.009 -2.935 1.00 32.50 945 ASN A CA 1
ATOM 690 C C . ASN A 1 108 ? 37.570 -26.681 -1.521 1.00 31.38 945 ASN A C 1
ATOM 691 O O . ASN A 1 108 ? 37.804 -25.520 -1.164 1.00 29.17 945 ASN A O 1
ATOM 696 N N . GLN A 1 109 ? 37.686 -27.733 -0.720 1.00 33.58 946 GLN A N 1
ATOM 697 C CA . GLN A 1 109 ? 38.256 -27.640 0.620 1.00 49.41 946 GLN A CA 1
ATOM 698 C C . GLN A 1 109 ? 39.041 -28.918 0.885 1.00 50.13 946 GLN A C 1
ATOM 699 O O . GLN A 1 109 ? 38.520 -30.027 0.746 1.00 49.42 946 GLN A O 1
ATOM 705 N N . ASP A 1 110 ? 40.291 -28.741 1.274 1.00 50.88 947 ASP A N 1
ATOM 706 C CA . ASP A 1 110 ? 41.142 -29.774 1.831 1.00 46.69 947 ASP A CA 1
ATOM 707 C C . ASP A 1 110 ? 41.308 -29.447 3.304 1.00 49.16 947 ASP A C 1
ATOM 708 O O . ASP A 1 110 ? 41.084 -28.315 3.719 1.00 60.37 947 ASP A O 1
ATOM 713 N N . HIS A 1 111 ? 41.608 -30.456 4.115 1.00 47.14 948 HIS A N 1
ATOM 714 C CA . HIS A 1 111 ? 41.722 -30.251 5.566 1.00 62.35 948 HIS A CA 1
ATOM 715 C C . HIS A 1 111 ? 40.466 -29.610 6.175 1.00 49.58 948 HIS A C 1
ATOM 716 O O . HIS A 1 111 ? 40.545 -29.001 7.249 1.00 49.69 948 HIS A O 1
ATOM 723 N N . SER A 1 112 ? 39.312 -29.729 5.504 1.00 42.22 949 SER A N 1
ATOM 724 C CA . SER A 1 112 ? 38.022 -29.261 6.033 1.00 46.33 949 SER A CA 1
ATOM 725 C C . SER A 1 112 ? 38.028 -27.751 6.295 1.00 31.82 949 SER A C 1
ATOM 726 O O . SER A 1 112 ? 37.758 -27.281 7.406 1.00 30.32 949 SER A O 1
ATOM 729 N N . GLY A 1 113 ? 38.326 -26.990 5.243 1.00 30.54 950 GLY A N 1
ATOM 730 C CA . GLY A 1 113 ? 38.439 -25.545 5.377 1.00 27.36 950 GLY A CA 1
ATOM 731 C C . GLY A 1 113 ? 37.174 -24.852 5.851 1.00 24.34 950 GLY A C 1
ATOM 732 O O . GLY A 1 113 ? 37.242 -23.841 6.564 1.00 22.22 950 GLY A O 1
ATOM 733 N N . PHE A 1 114 ? 36.004 -25.340 5.424 1.00 24.21 951 PHE A N 1
ATOM 734 C CA . PHE A 1 114 ? 34.765 -24.667 5.818 1.00 21.54 951 PHE A CA 1
ATOM 735 C C . PHE A 1 114 ? 34.501 -24.843 7.307 1.00 24.95 951 PHE A C 1
ATOM 736 O O . PHE A 1 114 ? 34.149 -23.883 8.004 1.00 19.38 951 PHE A O 1
ATOM 744 N N . GLN A 1 115 ? 34.644 -26.070 7.809 1.00 26.27 952 GLN A N 1
ATOM 745 C CA . GLN A 1 115 ? 34.503 -26.297 9.243 1.00 24.77 952 GLN A CA 1
ATOM 746 C C . GLN A 1 115 ? 35.526 -25.482 10.025 1.00 24.12 952 GLN A C 1
ATOM 747 O O . GLN A 1 115 ? 35.200 -24.861 11.045 1.00 22.72 952 GLN A O 1
ATOM 753 N N . THR A 1 116 ? 36.772 -25.468 9.549 1.00 25.28 953 THR A N 1
ATOM 754 C CA . THR A 1 116 ? 37.836 -24.763 10.254 1.00 31.83 953 THR A CA 1
ATOM 755 C C . THR A 1 116 ? 37.538 -23.272 10.343 1.00 23.61 953 THR A C 1
ATOM 756 O O . THR A 1 116 ? 37.684 -22.664 11.407 1.00 20.79 953 THR A O 1
ATOM 760 N N . TRP A 1 117 ? 37.118 -22.662 9.228 1.00 20.53 954 TRP A N 1
ATOM 761 C CA . TRP A 1 117 ? 36.735 -21.256 9.275 1.00 16.70 954 TRP A CA 1
ATOM 762 C C . TRP A 1 117 ? 35.550 -21.035 10.196 1.00 16.37 954 TRP A C 1
ATOM 763 O O . TRP A 1 117 ? 35.487 -20.009 10.885 1.00 14.77 954 TRP A O 1
ATOM 774 N N . GLU A 1 118 ? 34.584 -21.964 10.217 1.00 19.23 955 GLU A N 1
ATOM 775 C CA . GLU A 1 118 ? 33.428 -21.719 11.070 1.00 15.23 955 GLU A CA 1
ATOM 776 C C . GLU A 1 118 ? 33.813 -21.789 12.542 1.00 16.09 955 GLU A C 1
ATOM 777 O O . GLU A 1 118 ? 33.285 -21.025 13.354 1.00 16.76 955 GLU A O 1
ATOM 783 N N . ARG A 1 119 ? 34.707 -22.713 12.913 1.00 22.85 956 ARG A N 1
ATOM 784 C CA . ARG A 1 119 ? 35.226 -22.723 14.283 1.00 19.12 956 ARG A CA 1
ATOM 785 C C . ARG A 1 119 ? 35.875 -21.389 14.630 1.00 22.39 956 ARG A C 1
ATOM 786 O O . ARG A 1 119 ? 35.641 -20.830 15.708 1.00 19.72 956 ARG A O 1
ATOM 794 N N . ILE A 1 120 ? 36.721 -20.882 13.735 1.00 20.14 957 ILE A N 1
ATOM 795 C CA . ILE A 1 120 ? 37.406 -19.609 13.968 1.00 24.20 957 ILE A CA 1
ATOM 796 C C . ILE A 1 120 ? 36.393 -18.480 14.140 1.00 24.29 957 ILE A C 1
ATOM 797 O O . ILE A 1 120 ? 36.505 -17.651 15.061 1.00 16.13 957 ILE A O 1
ATOM 802 N N . LEU A 1 121 ? 35.385 -18.438 13.261 1.00 14.26 958 LEU A N 1
ATOM 803 C CA . LEU A 1 121 ? 34.314 -17.457 13.392 1.00 21.33 958 LEU A CA 1
ATOM 804 C C . LEU A 1 121 ? 33.657 -17.524 14.762 1.00 21.86 958 LEU A C 1
ATOM 805 O O . LEU A 1 121 ? 33.490 -16.499 15.438 1.00 17.12 958 LEU A O 1
ATOM 810 N N . LEU A 1 122 ? 33.260 -18.730 15.183 1.00 18.99 959 LEU A N 1
ATOM 811 C CA . LEU A 1 122 ? 32.487 -18.862 16.411 1.00 18.39 959 LEU A CA 1
ATOM 812 C C . LEU A 1 122 ? 33.347 -18.667 17.648 1.00 22.53 959 LEU A C 1
ATOM 813 O O . LEU A 1 122 ? 32.824 -18.304 18.700 1.00 21.93 959 LEU A O 1
ATOM 818 N N . ASN A 1 123 ? 34.647 -18.919 17.555 1.00 17.65 960 ASN A N 1
ATOM 819 C CA . ASN A 1 123 ? 35.508 -18.959 18.733 1.00 31.34 960 ASN A CA 1
ATOM 820 C C . ASN A 1 123 ? 36.441 -17.765 18.860 1.00 23.56 960 ASN A C 1
ATOM 821 O O . ASN A 1 123 ? 36.729 -17.337 19.980 1.00 20.20 960 ASN A O 1
ATOM 826 N N . ASP A 1 124 ? 36.938 -17.232 17.746 1.00 16.57 961 ASP A N 1
ATOM 827 C CA . ASP A 1 124 ? 37.884 -16.124 17.759 1.00 26.39 961 ASP A CA 1
ATOM 828 C C . ASP A 1 124 ? 37.257 -14.789 17.411 1.00 18.55 961 ASP A C 1
ATOM 829 O O . ASP A 1 124 ? 37.728 -13.757 17.889 1.00 20.03 961 ASP A O 1
ATOM 834 N N . ILE A 1 125 ? 36.211 -14.767 16.599 1.00 16.78 962 ILE A N 1
ATOM 835 C CA . ILE A 1 125 ? 35.685 -13.527 16.042 1.00 14.32 962 ILE A CA 1
ATOM 836 C C . ILE A 1 125 ? 34.402 -13.099 16.743 1.00 15.42 962 ILE A C 1
ATOM 837 O O . ILE A 1 125 ? 34.362 -12.057 17.396 1.00 15.88 962 ILE A O 1
ATOM 842 N N . ILE A 1 126 ? 33.345 -13.893 16.624 1.00 23.24 963 ILE A N 1
ATOM 843 C CA . ILE A 1 126 ? 32.046 -13.561 17.206 1.00 24.24 963 ILE A CA 1
ATOM 844 C C . ILE A 1 126 ? 32.131 -13.215 18.696 1.00 26.97 963 ILE A C 1
ATOM 845 O O . ILE A 1 126 ? 31.402 -12.316 19.141 1.00 26.32 963 ILE A O 1
ATOM 850 N N . PRO A 1 127 ? 32.984 -13.857 19.513 1.00 22.73 964 PRO A N 1
ATOM 851 C CA . PRO A 1 127 ? 33.024 -13.476 20.939 1.00 18.39 964 PRO A CA 1
ATOM 852 C C . PRO A 1 127 ? 33.503 -12.049 21.178 1.00 17.96 964 PRO A C 1
ATOM 853 O O . PRO A 1 127 ? 33.217 -11.488 22.244 1.00 19.70 964 PRO A O 1
ATOM 857 N N . LEU A 1 128 ? 34.173 -11.425 20.206 1.00 22.83 965 LEU A N 1
ATOM 858 C CA . LEU A 1 128 ? 34.557 -10.025 20.356 1.00 20.48 965 LEU A CA 1
ATOM 859 C C . LEU A 1 128 ? 33.361 -9.079 20.339 1.00 26.21 965 LEU A C 1
ATOM 860 O O . LEU A 1 128 ? 33.491 -7.930 20.780 1.00 18.10 965 LEU A O 1
ATOM 865 N N . LEU A 1 129 ? 32.202 -9.524 19.844 1.00 18.63 966 LEU A N 1
ATOM 866 C CA . LEU A 1 129 ? 31.027 -8.663 19.843 1.00 18.47 966 LEU A CA 1
ATOM 867 C C . LEU A 1 129 ? 30.552 -8.340 21.252 1.00 31.28 966 LEU A C 1
ATOM 868 O O . LEU A 1 129 ? 29.800 -7.378 21.434 1.00 26.67 966 LEU A O 1
ATOM 873 N N . ASN A 1 130 ? 30.953 -9.126 22.249 1.00 27.51 967 ASN A N 1
ATOM 874 C CA . ASN A 1 130 ? 30.520 -8.891 23.614 1.00 24.20 967 ASN A CA 1
ATOM 875 C C . ASN A 1 130 ? 31.698 -8.600 24.537 1.00 24.68 967 ASN A C 1
ATOM 876 O O . ASN A 1 130 ? 31.538 -8.611 25.762 1.00 40.93 967 ASN A O 1
ATOM 881 N N . ARG A 1 131 ? 32.867 -8.300 23.965 1.00 23.12 968 ARG A N 1
ATOM 882 C CA . ARG A 1 131 ? 34.026 -7.872 24.742 1.00 27.34 968 ARG A CA 1
ATOM 883 C C . ARG A 1 131 ? 33.704 -6.655 25.602 1.00 38.83 968 ARG A C 1
ATOM 884 O O . ARG A 1 131 ? 34.076 -6.595 26.781 1.00 32.09 968 ARG A O 1
ATOM 892 N N . ASN A 1 132 ? 33.028 -5.666 25.023 1.00 30.99 969 ASN A N 1
ATOM 893 C CA . ASN A 1 132 ? 32.680 -4.427 25.707 1.00 39.76 969 ASN A CA 1
ATOM 894 C C . ASN A 1 132 ? 31.177 -4.362 25.933 1.00 37.31 969 ASN A C 1
ATOM 895 O O . ASN A 1 132 ? 30.396 -4.613 25.008 1.00 31.85 969 ASN A O 1
ATOM 900 N N . LYS A 1 133 ? 30.773 -4.026 27.155 1.00 32.75 970 LYS A N 1
ATOM 901 C CA . LYS A 1 133 ? 29.362 -3.838 27.455 1.00 35.43 970 LYS A CA 1
ATOM 902 C C . LYS A 1 133 ? 28.928 -2.417 27.124 1.00 36.82 970 LYS A C 1
ATOM 903 O O . LYS A 1 133 ? 29.728 -1.478 27.113 1.00 36.64 970 LYS A O 1
ATOM 909 N N . HIS A 1 134 ? 27.643 -2.280 26.812 1.00 21.08 971 HIS A N 1
ATOM 910 C CA . HIS A 1 134 ? 27.023 -0.983 26.582 1.00 20.28 971 HIS A CA 1
ATOM 911 C C . HIS A 1 134 ? 25.943 -0.709 27.621 1.00 19.18 971 HIS A C 1
ATOM 912 O O . HIS A 1 134 ? 25.086 0.158 27.428 1.00 27.42 971 HIS A O 1
ATOM 919 N N . THR A 1 135 ? 25.965 -1.461 28.721 1.00 20.17 972 THR A N 1
ATOM 920 C CA . THR A 1 135 ? 25.161 -1.187 29.898 1.00 17.21 972 THR A CA 1
ATOM 921 C C . THR A 1 135 ? 26.056 -1.459 31.096 1.00 16.11 972 THR A C 1
ATOM 922 O O . THR A 1 135 ? 26.916 -2.339 31.049 1.00 16.96 972 THR A O 1
ATOM 926 N N . TYR A 1 136 ? 25.875 -0.688 32.166 1.00 15.00 973 TYR A N 1
ATOM 927 C CA . TYR A 1 136 ? 26.866 -0.699 33.238 1.00 14.68 973 TYR A CA 1
ATOM 928 C C . TYR A 1 136 ? 26.278 -1.130 34.569 1.00 17.11 973 TYR A C 1
ATOM 929 O O . TYR A 1 136 ? 26.792 -0.748 35.628 1.00 14.06 973 TYR A O 1
ATOM 938 N N . GLN A 1 137 ? 25.209 -1.928 34.532 1.00 14.71 974 GLN A N 1
ATOM 939 C CA . GLN A 1 137 ? 24.649 -2.475 35.764 1.00 22.37 974 GLN A CA 1
ATOM 940 C C . GLN A 1 137 ? 25.660 -3.348 36.513 1.00 20.60 974 GLN A C 1
ATOM 941 O O . GLN A 1 137 ? 25.699 -3.334 37.745 1.00 14.96 974 GLN A O 1
ATOM 947 N N . THR A 1 138 ? 26.470 -4.130 35.799 1.00 18.49 975 THR A N 1
ATOM 948 C CA . THR A 1 138 ? 27.435 -4.991 36.486 1.00 20.56 975 THR A CA 1
ATOM 949 C C . THR A 1 138 ? 28.550 -4.170 37.134 1.00 15.95 975 THR A C 1
ATOM 950 O O . THR A 1 138 ? 29.037 -4.521 38.224 1.00 15.80 975 THR A O 1
ATOM 954 N N . VAL A 1 139 ? 28.959 -3.084 36.472 1.00 15.15 976 VAL A N 1
ATOM 955 C CA . VAL A 1 139 ? 29.938 -2.150 37.031 1.00 22.08 976 VAL A CA 1
ATOM 956 C C . VAL A 1 139 ? 29.435 -1.526 38.331 1.00 20.05 976 VAL A C 1
ATOM 957 O O . VAL A 1 139 ? 30.162 -1.475 39.332 1.00 14.47 976 VAL A O 1
ATOM 961 N N . ARG A 1 140 ? 28.212 -0.973 38.322 1.00 17.47 977 ARG A N 1
ATOM 962 C CA . ARG A 1 140 ? 27.674 -0.406 39.563 1.00 13.06 977 ARG A CA 1
ATOM 963 C C . ARG A 1 140 ? 27.611 -1.467 40.662 1.00 13.95 977 ARG A C 1
ATOM 964 O O . ARG A 1 140 ? 27.914 -1.188 41.829 1.00 11.70 977 ARG A O 1
ATOM 972 N N . LYS A 1 141 ? 27.229 -2.695 40.303 1.00 13.80 978 LYS A N 1
ATOM 973 C CA . LYS A 1 141 ? 27.142 -3.759 41.301 1.00 14.12 978 LYS A CA 1
ATOM 974 C C . LYS A 1 141 ? 28.510 -4.117 41.866 1.00 14.21 978 LYS A C 1
ATOM 975 O O . LYS A 1 141 ? 28.657 -4.328 43.081 1.00 15.76 978 LYS A O 1
ATOM 981 N N . LEU A 1 142 ? 29.498 -4.276 40.989 1.00 15.82 979 LEU A N 1
ATOM 982 C CA . LEU A 1 142 ? 30.838 -4.659 41.418 1.00 24.60 979 LEU A CA 1
ATOM 983 C C . LEU A 1 142 ? 31.396 -3.644 42.414 1.00 30.16 979 LEU A C 1
ATOM 984 O O . LEU A 1 142 ? 31.937 -4.017 43.464 1.00 20.48 979 LEU A O 1
ATOM 989 N N . ASP A 1 143 ? 31.274 -2.349 42.090 1.00 24.05 980 ASP A N 1
ATOM 990 C CA . ASP A 1 143 ? 31.755 -1.295 42.983 1.00 29.28 980 ASP A CA 1
ATOM 991 C C . ASP A 1 143 ? 31.043 -1.339 44.327 1.00 27.92 980 ASP A C 1
ATOM 992 O O . ASP A 1 143 ? 31.674 -1.189 45.381 1.00 19.32 980 ASP A O 1
ATOM 997 N N . MET A 1 144 ? 29.725 -1.545 44.308 1.00 13.29 981 MET A N 1
ATOM 998 C CA . MET A 1 144 ? 28.975 -1.616 45.556 1.00 19.16 981 MET A CA 1
ATOM 999 C C . MET A 1 144 ? 29.372 -2.842 46.381 1.00 15.87 981 MET A C 1
ATOM 1000 O O . MET A 1 144 ? 29.593 -2.734 47.594 1.00 14.21 981 MET A O 1
ATOM 1005 N N . ASP A 1 145 ? 29.479 -4.010 45.742 1.00 15.80 982 ASP A N 1
ATOM 1006 C CA . ASP A 1 145 ? 29.914 -5.200 46.462 1.00 19.25 982 ASP A CA 1
ATOM 1007 C C . ASP A 1 145 ? 31.298 -5.007 47.057 1.00 21.03 982 ASP A C 1
ATOM 1008 O O . ASP A 1 145 ? 31.578 -5.494 48.156 1.00 19.27 982 ASP A O 1
ATOM 1013 N N . PHE A 1 146 ? 32.177 -4.290 46.356 1.00 18.50 983 PHE A N 1
ATOM 1014 C CA . PHE A 1 146 ? 33.487 -4.006 46.923 1.00 23.19 983 PHE A CA 1
ATOM 1015 C C . PHE A 1 146 ? 33.431 -2.933 48.004 1.00 21.52 983 PHE A C 1
ATOM 1016 O O . PHE A 1 146 ? 34.345 -2.862 48.833 1.00 20.78 983 PHE A O 1
ATOM 1024 N N . GLU A 1 147 ? 32.380 -2.106 48.019 1.00 17.82 984 GLU A N 1
ATOM 1025 C CA . GLU A 1 147 ? 32.286 -1.041 49.015 1.00 16.34 984 GLU A CA 1
ATOM 1026 C C . GLU A 1 147 ? 31.924 -1.588 50.395 1.00 27.67 984 GLU A C 1
ATOM 1027 O O . GLU A 1 147 ? 32.442 -1.106 51.410 1.00 28.27 984 GLU A O 1
ATOM 1033 N N . VAL A 1 148 ? 31.039 -2.581 50.463 1.00 24.95 985 VAL A N 1
ATOM 1034 C CA . VAL A 1 148 ? 30.551 -3.036 51.761 1.00 23.02 985 VAL A CA 1
ATOM 1035 C C . VAL A 1 148 ? 31.677 -3.720 52.548 1.00 26.79 985 VAL A C 1
ATOM 1036 O O . VAL A 1 148 ? 31.771 -3.548 53.765 1.00 27.47 985 VAL A O 1
ATOM 1040 N N . ALA B 1 1 ? 1.943 -3.717 9.707 1.00 35.74 2 ALA B N 1
ATOM 1041 C CA . ALA B 1 1 ? 1.720 -2.545 10.555 1.00 39.92 2 ALA B CA 1
ATOM 1042 C C . ALA B 1 1 ? 0.227 -2.274 10.754 1.00 34.36 2 ALA B C 1
ATOM 1043 O O . ALA B 1 1 ? -0.552 -2.262 9.802 1.00 31.80 2 ALA B O 1
ATOM 1045 N N . HIS B 1 2 ? -0.164 -2.079 12.011 1.00 38.11 3 HIS B N 1
ATOM 1046 C CA . HIS B 1 2 ? -1.560 -1.878 12.375 1.00 34.87 3 HIS B CA 1
ATOM 1047 C C . HIS B 1 2 ? -1.625 -1.184 13.728 1.00 34.61 3 HIS B C 1
ATOM 1048 O O . HIS B 1 2 ? -0.675 -1.220 14.515 1.00 29.20 3 HIS B O 1
ATOM 1055 N N . MET B 1 3 ? -2.776 -0.587 14.000 1.00 31.87 4 MET B N 1
ATOM 1056 C CA . MET B 1 3 ? -2.994 0.216 15.193 1.00 32.01 4 MET B CA 1
ATOM 1057 C C . MET B 1 3 ? -3.670 -0.633 16.259 1.00 35.91 4 MET B C 1
ATOM 1058 O O . MET B 1 3 ? -4.587 -1.405 15.965 1.00 34.58 4 MET B O 1
ATOM 1063 N N . GLU B 1 4 ? -3.213 -0.493 17.499 1.00 32.47 5 GLU B N 1
ATOM 1064 C CA . GLU B 1 4 ? -3.776 -1.258 18.596 1.00 35.05 5 GLU B CA 1
ATOM 1065 C C . GLU B 1 4 ? -3.995 -0.339 19.785 1.00 37.45 5 GLU B C 1
ATOM 1066 O O . GLU B 1 4 ? -3.159 0.519 20.080 1.00 33.68 5 GLU B O 1
ATOM 1072 N N . GLN B 1 5 ? -5.115 -0.532 20.472 1.00 37.69 6 GLN B N 1
ATOM 1073 C CA . GLN B 1 5 ? -5.437 0.265 21.642 1.00 39.77 6 GLN B CA 1
ATOM 1074 C C . GLN B 1 5 ? -4.887 -0.412 22.884 1.00 39.80 6 GLN B C 1
ATOM 1075 O O . GLN B 1 5 ? -4.954 -1.635 23.021 1.00 37.55 6 GLN B O 1
ATOM 1081 N N . GLU B 1 6 ? -4.337 0.386 23.792 1.00 36.16 7 GLU B N 1
ATOM 1082 C CA . GLU B 1 6 ? -3.866 -0.189 25.038 1.00 36.46 7 GLU B CA 1
ATOM 1083 C C . GLU B 1 6 ? -3.999 0.830 26.154 1.00 38.47 7 GLU B C 1
ATOM 1084 O O . GLU B 1 6 ? -4.198 2.024 25.921 1.00 36.78 7 GLU B O 1
ATOM 1090 N N . GLU B 1 7 ? -3.881 0.327 27.377 1.00 39.74 8 GLU B N 1
ATOM 1091 C CA . GLU B 1 7 ? -3.854 1.138 28.581 1.00 39.11 8 GLU B CA 1
ATOM 1092 C C . GLU B 1 7 ? -2.427 1.199 29.084 1.00 37.01 8 GLU B C 1
ATOM 1093 O O . GLU B 1 7 ? -1.750 0.171 29.163 1.00 36.75 8 GLU B O 1
ATOM 1099 N N . ARG B 1 8 ? -1.961 2.400 29.391 1.00 36.10 9 ARG B N 1
ATOM 1100 C CA . ARG B 1 8 ? -0.595 2.557 29.849 1.00 42.72 9 ARG B CA 1
ATOM 1101 C C . ARG B 1 8 ? -0.563 3.5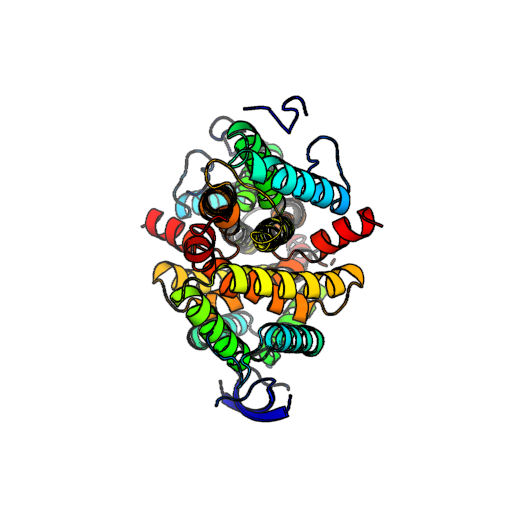06 31.032 1.00 43.03 9 ARG B C 1
ATOM 1102 O O . ARG B 1 8 ? -1.350 4.453 31.117 1.00 36.21 9 ARG B O 1
ATOM 1110 N N . LYS B 1 9 ? 0.365 3.236 31.942 1.00 37.50 10 LYS B N 1
ATOM 1111 C CA . LYS B 1 9 ? 0.500 4.023 33.155 1.00 38.86 10 LYS B CA 1
ATOM 1112 C C . LYS B 1 9 ? 1.221 5.323 32.828 1.00 34.51 10 LYS B C 1
ATOM 1113 O O . LYS B 1 9 ? 2.268 5.316 32.174 1.00 32.71 10 LYS B O 1
ATOM 1119 N N . ARG B 1 10 ? 0.659 6.435 33.283 1.00 35.38 11 ARG B N 1
ATOM 1120 C CA . ARG B 1 10 ? 1.270 7.745 33.123 1.00 34.34 11 ARG B CA 1
ATOM 1121 C C . ARG B 1 10 ? 1.530 8.290 34.515 1.00 35.45 11 ARG B C 1
ATOM 1122 O O . ARG B 1 10 ? 0.645 8.254 35.378 1.00 37.46 11 ARG B O 1
ATOM 1130 N N . PHE B 1 11 ? 2.723 8.824 34.718 1.00 43.06 12 PHE B N 1
ATOM 1131 C CA . PHE B 1 11 ? 3.091 9.353 36.019 1.00 41.43 12 PHE B CA 1
ATOM 1132 C C . PHE B 1 11 ? 2.905 10.852 36.108 1.00 43.81 12 PHE B C 1
ATOM 1133 O O . PHE B 1 11 ? 2.766 11.382 37.213 1.00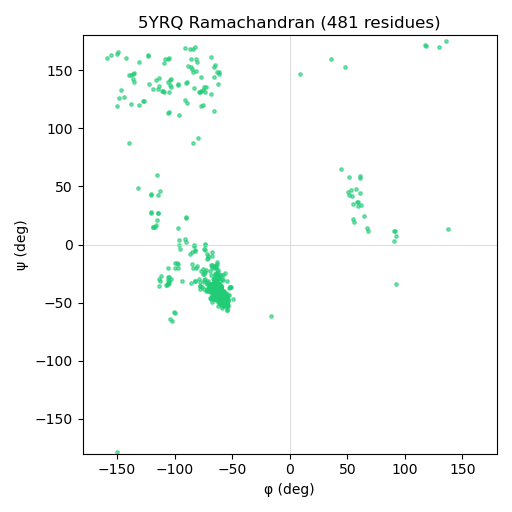 53.04 12 PHE B O 1
ATOM 1141 N N . PHE B 1 12 ? 2.858 11.539 34.976 1.00 43.03 13 PHE B N 1
ATOM 1142 C CA . PHE B 1 12 ? 2.706 12.980 34.957 1.00 42.39 13 PHE B CA 1
ATOM 1143 C C . PHE B 1 12 ? 1.484 13.358 34.137 1.00 56.69 13 PHE B C 1
ATOM 1144 O O . PHE B 1 12 ? 0.957 12.570 33.346 1.00 51.95 13 PHE B O 1
ATOM 1152 N N . ASN B 1 13 ? 1.050 14.592 34.349 1.00 53.31 14 ASN B N 1
ATOM 1153 C CA . ASN B 1 13 ? -0.133 15.147 33.723 1.00 61.96 14 ASN B CA 1
ATOM 1154 C C . ASN B 1 13 ? 0.324 16.090 32.625 1.00 62.78 14 ASN B C 1
ATOM 1155 O O . ASN B 1 13 ? 1.271 16.857 32.815 1.00 63.37 14 ASN B O 1
ATOM 1160 N N . ASP B 1 14 ? -0.336 16.024 31.469 1.00 68.36 15 ASP B N 1
ATOM 1161 C CA . ASP B 1 14 ? 0.128 16.827 30.345 1.00 75.73 15 ASP B CA 1
ATOM 1162 C C . ASP B 1 14 ? -0.065 18.322 30.579 1.00 81.20 15 ASP B C 1
ATOM 1163 O O . ASP B 1 14 ? 0.615 19.123 29.929 1.00 81.15 15 ASP B O 1
ATOM 1168 N N . ASP B 1 15 ? -0.952 18.714 31.493 1.00 79.59 16 ASP B N 1
ATOM 1169 C CA . ASP B 1 15 ? -1.006 20.097 31.976 1.00 82.53 16 ASP B CA 1
ATOM 1170 C C . ASP B 1 15 ? -1.505 20.170 33.418 1.00 79.59 16 ASP B C 1
ATOM 1171 O O . ASP B 1 15 ? -0.825 20.707 34.296 1.00 72.36 16 ASP B O 1
ATOM 1176 N N . SER B 1 37 ? 13.001 27.695 40.465 1.00 49.92 874 SER B N 1
ATOM 1177 C CA . SER B 1 37 ? 12.273 28.776 39.815 1.00 55.19 874 SER B CA 1
ATOM 1178 C C . SER B 1 37 ? 11.210 28.238 38.828 1.00 44.12 874 SER B C 1
ATOM 1179 O O . SER B 1 37 ? 10.025 28.498 39.023 1.00 49.32 874 SER B O 1
ATOM 1182 N N . PRO B 1 38 ? 11.595 27.496 37.785 1.00 46.09 875 PRO B N 1
ATOM 1183 C CA . PRO B 1 38 ? 10.565 26.870 36.950 1.00 39.28 875 PRO B CA 1
ATOM 1184 C C . PRO B 1 38 ? 9.816 25.828 37.753 1.00 41.87 875 PRO B C 1
ATOM 1185 O O . PRO B 1 38 ? 10.382 25.162 38.622 1.00 41.64 875 PRO B O 1
ATOM 1189 N N . LYS B 1 39 ? 8.521 25.725 37.491 1.00 40.84 876 LYS B N 1
ATOM 1190 C CA . LYS B 1 39 ? 7.709 24.720 38.155 1.00 42.51 876 LYS B CA 1
ATOM 1191 C C . LYS B 1 39 ? 7.736 23.417 37.368 1.00 38.62 876 LYS B C 1
ATOM 1192 O O . LYS B 1 39 ? 7.962 23.398 36.159 1.00 34.02 876 LYS B O 1
ATOM 1198 N N . PHE B 1 40 ? 7.516 22.317 38.082 1.00 38.83 877 PHE B N 1
ATOM 1199 C CA . PHE B 1 40 ? 7.334 21.004 37.476 1.00 32.46 877 PHE B CA 1
ATOM 1200 C C . PHE B 1 40 ? 6.094 20.386 38.094 1.00 36.83 877 PHE B C 1
ATOM 1201 O O . PHE B 1 40 ? 6.030 20.227 39.317 1.00 41.33 877 PHE B O 1
ATOM 1209 N N . GLN B 1 41 ? 5.102 20.071 37.259 1.00 36.30 878 GLN B N 1
ATOM 1210 C CA . GLN B 1 41 ? 3.881 19.403 37.711 1.00 38.45 878 GLN B CA 1
ATOM 1211 C C . GLN B 1 41 ? 3.233 20.152 38.873 1.00 44.87 878 GLN B C 1
ATOM 1212 O O . GLN B 1 41 ? 2.857 19.562 39.890 1.00 48.10 878 GLN B O 1
ATOM 1218 N N . ASN B 1 42 ? 3.121 21.473 38.725 1.00 50.84 879 ASN B N 1
ATOM 1219 C CA . ASN B 1 42 ? 2.526 22.370 39.715 1.00 51.14 879 ASN B CA 1
ATOM 1220 C C . ASN B 1 42 ? 3.307 22.423 41.023 1.00 50.45 879 ASN B C 1
ATOM 1221 O O . ASN B 1 42 ? 2.741 22.765 42.068 1.00 49.71 879 ASN B O 1
ATOM 1226 N N . LEU B 1 43 ? 4.599 22.111 40.997 1.00 44.87 880 LEU B N 1
ATOM 1227 C CA . LEU B 1 43 ? 5.429 22.108 42.193 1.00 43.79 880 LEU B CA 1
ATOM 1228 C C . LEU B 1 43 ? 6.487 23.194 42.073 1.00 46.97 880 LEU B C 1
ATOM 1229 O O . LEU B 1 43 ? 7.123 23.332 41.021 1.00 38.19 880 LEU B O 1
ATOM 1234 N N . THR B 1 44 ? 6.665 23.965 43.147 1.00 42.18 881 THR B N 1
ATOM 1235 C CA . THR B 1 44 ? 7.718 24.968 43.215 1.00 41.92 881 THR B CA 1
ATOM 1236 C C . THR B 1 44 ? 8.883 24.563 44.102 1.00 41.48 881 THR B C 1
ATOM 1237 O O . THR B 1 44 ? 10.019 24.932 43.805 1.00 43.67 881 THR B O 1
ATOM 1241 N N . ARG B 1 45 ? 8.632 23.815 45.178 1.00 40.71 882 ARG B N 1
ATOM 1242 C CA . ARG B 1 45 ? 9.688 23.413 46.100 1.00 39.62 882 ARG B CA 1
ATOM 1243 C C . ARG B 1 45 ? 10.529 22.298 45.480 1.00 37.84 882 ARG B C 1
ATOM 1244 O O . ARG B 1 45 ? 10.015 21.216 45.174 1.00 34.80 882 ARG B O 1
ATOM 1252 N N . PHE B 1 46 ? 11.826 22.563 45.316 1.00 34.28 883 PHE B N 1
ATOM 1253 C CA . PHE B 1 46 ? 12.706 21.616 44.644 1.00 35.77 883 PHE B CA 1
ATOM 1254 C C . PHE B 1 46 ? 12.783 20.290 45.400 1.00 38.01 883 PHE B C 1
ATOM 1255 O O . PHE B 1 46 ? 12.901 19.226 44.783 1.00 28.15 883 PHE B O 1
ATOM 1263 N N . LYS B 1 47 ? 12.699 20.328 46.735 1.00 32.51 884 LYS B N 1
ATOM 1264 C CA . LYS B 1 47 ? 12.688 19.079 47.494 1.00 32.53 884 LYS B CA 1
ATOM 1265 C C . LYS B 1 47 ? 11.484 18.219 47.131 1.00 32.87 884 LYS B C 1
ATOM 1266 O O . LYS B 1 47 ? 11.590 16.988 47.071 1.00 31.31 884 LYS B O 1
ATOM 1272 N N . LYS B 1 48 ? 10.332 18.846 46.886 1.00 34.32 885 LYS B N 1
ATOM 1273 C CA . LYS B 1 48 ? 9.162 18.085 46.465 1.00 34.77 885 LYS B CA 1
ATOM 1274 C C . LYS B 1 48 ? 9.282 17.635 45.014 1.00 35.06 885 LYS B C 1
ATOM 1275 O O . LYS B 1 48 ? 8.753 16.578 44.647 1.00 39.47 885 LYS B O 1
ATOM 1281 N N . ILE B 1 49 ? 9.978 18.410 44.180 1.00 31.91 886 ILE B N 1
ATOM 1282 C CA . ILE B 1 49 ? 10.261 17.954 42.820 1.00 27.65 886 ILE B CA 1
ATOM 1283 C C . ILE B 1 49 ? 11.167 16.730 42.857 1.00 25.28 886 ILE B C 1
ATOM 1284 O O . ILE B 1 49 ? 10.914 15.730 42.178 1.00 23.96 886 ILE B O 1
ATOM 1289 N N . CYS B 1 50 ? 12.220 16.781 43.682 1.00 27.90 887 CYS B N 1
ATOM 1290 C CA . CYS B 1 50 ? 13.135 15.648 43.806 1.00 29.69 887 CYS B CA 1
ATOM 1291 C C . CYS B 1 50 ? 12.426 14.412 44.338 1.00 26.97 887 CYS B C 1
ATOM 1292 O O . CYS B 1 50 ? 12.662 13.294 43.859 1.00 25.94 887 CYS B O 1
ATOM 1295 N N . GLN B 1 51 ? 11.591 14.590 45.366 1.00 26.87 888 GLN B N 1
ATOM 1296 C CA . GLN B 1 51 ? 10.805 13.481 45.894 1.00 28.94 888 GLN B CA 1
ATOM 1297 C C . GLN B 1 51 ? 9.969 12.839 44.796 1.00 33.01 888 GLN B C 1
ATOM 1298 O O . GLN B 1 51 ? 9.899 11.608 44.695 1.00 29.63 888 GLN B O 1
ATOM 1304 N N . LEU B 1 52 ? 9.362 13.665 43.941 1.00 32.10 889 LEU B N 1
ATOM 1305 C CA . LEU B 1 52 ? 8.495 13.158 42.880 1.00 33.70 889 LEU B CA 1
ATOM 1306 C C . LEU B 1 52 ? 9.284 12.381 41.831 1.00 33.14 889 LEU B C 1
ATOM 1307 O O . LEU B 1 52 ? 8.853 11.312 41.380 1.00 32.35 889 LEU B O 1
ATOM 1312 N N . VAL B 1 53 ? 10.428 12.919 41.407 1.00 32.57 890 VAL B N 1
ATOM 1313 C CA . VAL B 1 53 ? 11.251 12.239 40.411 1.00 27.49 890 VAL B CA 1
ATOM 1314 C C . VAL B 1 53 ? 11.712 10.890 40.941 1.00 22.53 890 VAL B C 1
ATOM 1315 O O . VAL B 1 53 ? 11.702 9.883 40.227 1.00 21.63 890 VAL B O 1
ATOM 1319 N N . LYS B 1 54 ? 12.121 10.853 42.208 1.00 24.04 891 LYS B N 1
ATOM 1320 C CA . LYS B 1 54 ? 12.598 9.618 42.810 1.00 27.65 891 LYS B CA 1
ATOM 1321 C C . LYS B 1 54 ? 11.508 8.551 42.819 1.00 26.19 891 LYS B C 1
ATOM 1322 O O . LYS B 1 54 ? 11.762 7.390 42.484 1.00 20.62 891 LYS B O 1
ATOM 1328 N N . GLN B 1 55 ? 10.284 8.924 43.206 1.00 24.89 892 GLN B N 1
ATOM 1329 C CA . GLN B 1 55 ? 9.184 7.964 43.156 1.00 29.00 892 GLN B CA 1
ATOM 1330 C C . GLN B 1 55 ? 8.954 7.473 41.729 1.00 28.27 892 GLN B C 1
ATOM 1331 O O . GLN B 1 55 ? 8.679 6.288 41.510 1.00 23.97 892 GLN B O 1
ATOM 1337 N N . TRP B 1 56 ? 9.059 8.384 40.751 1.00 28.86 893 TRP B N 1
ATOM 1338 C CA . TRP B 1 56 ? 8.842 8.052 39.343 1.00 24.63 893 TRP B CA 1
ATOM 1339 C C . TRP B 1 56 ? 9.826 6.989 38.864 1.00 29.20 893 TRP B C 1
ATOM 1340 O O . TRP B 1 56 ? 9.428 5.990 38.251 1.00 21.34 893 TRP B O 1
ATOM 1351 N N . VAL B 1 57 ? 11.123 7.195 39.124 1.00 23.06 894 VAL B N 1
ATOM 1352 C CA . VAL B 1 57 ? 12.130 6.211 38.728 1.00 15.27 894 VAL B CA 1
ATOM 1353 C C . VAL B 1 57 ? 11.871 4.880 39.423 1.00 17.48 894 VAL B C 1
ATOM 1354 O O . VAL B 1 57 ? 11.818 3.823 38.781 1.00 27.05 894 VAL B O 1
ATOM 1358 N N . ALA B 1 58 ? 11.691 4.919 40.747 1.00 25.52 895 ALA B N 1
ATOM 1359 C CA . ALA B 1 58 ? 11.571 3.688 41.519 1.00 24.99 895 ALA B CA 1
ATOM 1360 C C . ALA B 1 58 ? 10.373 2.859 41.071 1.00 35.18 895 ALA B C 1
ATOM 1361 O O . ALA B 1 58 ? 10.466 1.631 40.966 1.00 28.38 895 ALA B O 1
ATOM 1363 N N . GLU B 1 59 ? 9.246 3.510 40.779 1.00 29.19 896 GLU B N 1
ATOM 1364 C CA . GLU B 1 59 ? 8.059 2.751 40.400 1.00 24.85 896 GLU B CA 1
ATOM 1365 C C . GLU B 1 59 ? 8.147 2.231 38.965 1.00 40.31 896 GLU B C 1
ATOM 1366 O O . GLU B 1 59 ? 7.678 1.123 38.677 1.00 49.52 896 GLU B O 1
ATOM 1372 N N . THR B 1 60 ? 8.732 3.005 38.046 1.00 21.43 897 THR B N 1
ATOM 1373 C CA . THR B 1 60 ? 8.744 2.595 36.645 1.00 18.98 897 THR B CA 1
ATOM 1374 C C . THR B 1 60 ? 9.874 1.634 36.310 1.00 30.16 897 THR B C 1
ATOM 1375 O O . THR B 1 60 ? 9.781 0.934 35.294 1.00 33.73 897 THR B O 1
ATOM 1379 N N . LEU B 1 61 ? 10.935 1.587 37.123 1.00 27.60 898 LEU B N 1
ATOM 1380 C CA . LEU B 1 61 ? 11.962 0.562 36.943 1.00 37.39 898 LEU B CA 1
ATOM 1381 C C . LEU B 1 61 ? 11.341 -0.823 36.819 1.00 26.80 898 LEU B C 1
ATOM 1382 O O . LEU B 1 61 ? 11.674 -1.587 35.904 1.00 37.48 898 LEU B O 1
ATOM 1387 N N . GLY B 1 62 ? 10.404 -1.149 37.712 1.00 27.58 899 GLY B N 1
ATOM 1388 C CA . GLY B 1 62 ? 9.725 -2.434 37.690 1.00 22.44 899 GLY B CA 1
ATOM 1389 C C . GLY B 1 62 ? 8.811 -2.651 36.496 1.00 36.46 899 GLY B C 1
ATOM 1390 O O . GLY B 1 62 ? 8.341 -3.776 36.302 1.00 44.53 899 GLY B O 1
ATOM 1391 N N . ASP B 1 63 ? 8.548 -1.621 35.695 1.00 39.61 900 ASP B N 1
ATOM 1392 C CA . ASP B 1 63 ? 7.726 -1.763 34.497 1.00 34.91 900 ASP B CA 1
ATOM 1393 C C . ASP B 1 63 ? 8.549 -1.976 33.235 1.00 34.25 900 ASP B C 1
ATOM 1394 O O . ASP B 1 63 ? 7.971 -2.169 32.161 1.00 35.45 900 ASP B O 1
ATOM 1399 N N . GLY B 1 64 ? 9.874 -1.936 33.328 1.00 24.65 901 GLY B N 1
ATOM 1400 C CA . GLY B 1 64 ? 10.699 -1.877 32.146 1.00 22.92 901 GLY B CA 1
ATOM 1401 C C . GLY B 1 64 ? 11.032 -0.478 31.669 1.00 26.64 901 GLY B C 1
ATOM 1402 O O . GLY B 1 64 ? 11.700 -0.335 30.640 1.00 21.53 901 GLY B O 1
ATOM 1403 N N . GLY B 1 65 ? 10.600 0.556 32.383 1.00 23.49 902 GLY B N 1
ATOM 1404 C CA . GLY B 1 65 ? 10.952 1.906 32.033 1.00 16.61 902 GLY B CA 1
ATOM 1405 C C . GLY B 1 65 ? 9.766 2.841 32.103 1.00 13.73 902 GLY B C 1
ATOM 1406 O O . GLY B 1 65 ? 8.630 2.427 32.342 1.00 15.92 902 GLY B O 1
ATOM 1407 N N . PRO B 1 66 ? 10.013 4.127 31.902 1.00 13.13 903 PRO B N 1
ATOM 1408 C CA . PRO B 1 66 ? 8.948 5.121 32.000 1.00 20.00 903 PRO B CA 1
ATOM 1409 C C . PRO B 1 66 ? 8.283 5.358 30.652 1.00 22.87 903 PRO B C 1
ATOM 1410 O O . PRO B 1 66 ? 8.759 4.919 29.608 1.00 21.96 903 PRO B O 1
ATOM 1414 N N . HIS B 1 67 ? 7.163 6.069 30.705 1.00 26.77 904 HIS B N 1
ATOM 1415 C CA . HIS B 1 67 ? 6.397 6.409 29.516 1.00 23.45 904 HIS B CA 1
ATOM 1416 C C . HIS B 1 67 ? 7.088 7.551 28.780 1.00 20.38 904 HIS B C 1
ATOM 1417 O O . HIS B 1 67 ? 7.455 8.552 29.397 1.00 17.60 904 HIS B O 1
ATOM 1424 N N . GLU B 1 68 ? 7.259 7.414 27.459 1.00 18.21 905 GLU B N 1
ATOM 1425 C CA . GLU B 1 68 ? 8.009 8.436 26.726 1.00 26.61 905 GLU B CA 1
ATOM 1426 C C . GLU B 1 68 ? 7.382 9.828 26.852 1.00 27.03 905 GLU B C 1
ATOM 1427 O O . GLU B 1 68 ? 8.102 10.830 26.788 1.00 26.84 905 GLU B O 1
ATOM 1433 N N . LYS B 1 69 ? 6.057 9.920 27.028 1.00 23.36 906 LYS B N 1
ATOM 1434 C CA . LYS B 1 69 ? 5.447 11.233 27.244 1.00 27.76 906 LYS B CA 1
ATOM 1435 C C . LYS B 1 69 ? 5.860 11.822 28.587 1.00 27.21 906 LYS B C 1
ATOM 1436 O O . LYS B 1 69 ? 6.019 13.043 28.708 1.00 23.31 906 LYS B O 1
ATOM 1442 N N . ASP B 1 70 ? 6.049 10.979 29.605 1.00 33.48 907 ASP B N 1
ATOM 1443 C CA . ASP B 1 70 ? 6.517 11.488 30.889 1.00 29.28 907 ASP B CA 1
ATOM 1444 C C . ASP B 1 70 ? 7.960 11.975 30.800 1.00 26.52 907 ASP B C 1
ATOM 1445 O O . ASP B 1 70 ? 8.303 13.022 31.366 1.00 22.36 907 ASP B O 1
ATOM 1450 N N . VAL B 1 71 ? 8.819 11.221 30.106 1.00 19.72 908 VAL B N 1
ATOM 1451 C CA . VAL B 1 71 ? 10.202 11.651 29.899 1.00 20.26 908 VAL B CA 1
ATOM 1452 C C . VAL B 1 71 ? 10.236 12.990 29.181 1.00 21.85 908 VAL B C 1
ATOM 1453 O O . VAL B 1 71 ? 11.056 13.863 29.492 1.00 21.06 908 VAL B O 1
ATOM 1457 N N . LYS B 1 72 ? 9.357 13.169 28.192 1.00 22.34 909 LYS B N 1
ATOM 1458 C CA . LYS B 1 72 ? 9.347 14.422 27.446 1.00 25.47 909 LYS B CA 1
ATOM 1459 C C . LYS B 1 72 ? 8.999 15.592 28.355 1.00 25.77 909 LYS B C 1
ATOM 1460 O O . LYS B 1 72 ? 9.639 16.649 28.293 1.00 24.56 909 LYS B O 1
ATOM 1466 N N . LEU B 1 73 ? 7.989 15.421 29.212 1.00 25.28 910 LEU B N 1
ATOM 1467 C CA . LEU B 1 73 ? 7.644 16.481 30.155 1.00 33.15 910 LEU B CA 1
ATOM 1468 C C . LEU B 1 73 ? 8.813 16.797 31.079 1.00 27.20 910 LEU B C 1
ATOM 1469 O O . LEU B 1 73 ? 9.108 17.969 31.341 1.00 30.62 910 LEU B O 1
ATOM 1474 N N . PHE B 1 74 ? 9.493 15.765 31.580 1.00 24.96 911 PHE B N 1
ATOM 1475 C CA . PHE B 1 74 ? 10.610 15.984 32.496 1.00 19.94 911 PHE B CA 1
ATOM 1476 C C . PHE B 1 74 ? 11.784 16.663 31.791 1.00 32.70 911 PHE B C 1
ATOM 1477 O O . PHE B 1 74 ? 12.429 17.551 32.362 1.00 23.03 911 PHE B O 1
ATOM 1485 N N . VAL B 1 75 ? 12.071 16.263 30.546 1.00 23.00 912 VAL B N 1
ATOM 1486 C CA . VAL B 1 75 ? 13.206 16.832 29.818 1.00 28.78 912 VAL B CA 1
ATOM 1487 C C . VAL B 1 75 ? 12.968 18.309 29.515 1.00 32.10 912 VAL B C 1
ATOM 1488 O O . VAL B 1 75 ? 13.885 19.135 29.620 1.00 29.29 912 VAL B O 1
ATOM 1492 N N . LYS B 1 76 ? 11.741 18.676 29.145 1.00 23.22 913 LYS B N 1
ATOM 1493 C CA . LYS B 1 76 ? 11.478 20.093 28.908 1.00 25.59 913 LYS B CA 1
ATOM 1494 C C . LYS B 1 76 ? 11.666 20.900 30.193 1.00 26.98 913 LYS B C 1
ATOM 1495 O O . LYS B 1 76 ? 12.202 22.012 30.160 1.00 26.77 913 LYS B O 1
ATOM 1501 N N . TYR B 1 77 ? 11.301 20.329 31.344 1.00 24.55 914 TYR B N 1
ATOM 1502 C CA . TYR B 1 77 ? 11.582 20.997 32.614 1.00 24.73 914 TYR B CA 1
ATOM 1503 C C . TYR B 1 77 ? 13.084 21.130 32.849 1.00 23.82 914 TYR B C 1
ATOM 1504 O O . TYR B 1 77 ? 13.560 22.185 33.281 1.00 24.30 914 TYR B O 1
ATOM 1513 N N . LEU B 1 78 ? 13.852 20.076 32.567 1.00 21.05 915 LEU B N 1
ATOM 1514 C CA . LEU B 1 78 ? 15.300 20.183 32.722 1.00 31.11 915 LEU B CA 1
ATOM 1515 C C . LEU B 1 78 ? 15.867 21.257 31.808 1.00 33.30 915 LEU B C 1
ATOM 1516 O O . LEU B 1 78 ? 16.815 21.956 32.181 1.00 23.86 915 LEU B O 1
ATOM 1521 N N . ILE B 1 79 ? 15.296 21.398 30.605 1.00 22.66 916 ILE B N 1
ATOM 1522 C CA . ILE B 1 79 ? 15.716 22.455 29.681 1.00 24.62 916 ILE B CA 1
ATOM 1523 C C . ILE B 1 79 ? 15.475 23.831 30.284 1.00 26.70 916 ILE B C 1
ATOM 1524 O O . ILE B 1 79 ? 16.296 24.746 30.132 1.00 27.99 916 ILE B O 1
ATOM 1529 N N . LYS B 1 80 ? 14.319 24.018 30.929 1.00 28.73 917 LYS B N 1
ATOM 1530 C CA . LYS B 1 80 ? 14.019 25.311 31.544 1.00 30.05 917 LYS B CA 1
ATOM 1531 C C . LYS B 1 80 ? 15.014 25.642 32.652 1.00 29.66 917 LYS B C 1
ATOM 1532 O O . LYS B 1 80 ? 15.441 26.798 32.793 1.00 31.56 917 LYS B O 1
ATOM 1538 N N . LEU B 1 81 ? 15.386 24.639 33.454 1.00 31.47 918 LEU B N 1
ATOM 1539 C CA . LEU B 1 81 ? 16.432 24.833 34.454 1.00 26.87 918 LEU B CA 1
ATOM 1540 C C . LEU B 1 81 ? 17.735 25.275 33.794 1.00 27.20 918 LEU B C 1
ATOM 1541 O O . LEU B 1 81 ? 18.398 26.208 34.259 1.00 29.96 918 LEU B O 1
ATOM 1546 N N . CYS B 1 82 ? 18.115 24.612 32.698 1.00 27.29 919 CYS B N 1
ATOM 1547 C CA . CYS B 1 82 ? 19.324 24.996 31.976 1.00 32.32 919 CYS B CA 1
ATOM 1548 C C . CYS B 1 82 ? 19.226 26.425 31.466 1.00 31.94 919 CYS B C 1
ATOM 1549 O O . CYS B 1 82 ? 20.147 27.227 31.656 1.00 32.05 919 CYS B O 1
ATOM 1552 N N . ASP B 1 83 ? 18.112 26.760 30.809 1.00 36.48 920 ASP B N 1
ATOM 1553 C CA . ASP B 1 83 ? 17.925 28.088 30.234 1.00 43.75 920 ASP B CA 1
ATOM 1554 C C . ASP B 1 83 ? 17.801 29.177 31.286 1.00 46.68 920 ASP B C 1
ATOM 1555 O O . ASP B 1 83 ? 17.758 30.355 30.921 1.00 39.30 920 ASP B O 1
ATOM 1560 N N . SER B 1 84 ? 17.740 28.813 32.568 1.00 41.60 921 SER B N 1
ATOM 1561 C CA . SER B 1 84 ? 17.678 29.775 33.660 1.00 44.71 921 SER B CA 1
ATOM 1562 C C . SER B 1 84 ? 18.917 29.713 34.547 1.00 42.60 921 SER B C 1
ATOM 1563 O O . SER B 1 84 ? 18.867 30.145 35.703 1.00 37.97 921 SER B O 1
ATOM 1566 N N . ASN B 1 85 ? 20.022 29.168 34.029 1.00 42.28 922 ASN B N 1
ATOM 1567 C CA . ASN B 1 85 ? 21.295 29.103 34.753 1.00 40.45 922 ASN B CA 1
ATOM 1568 C C . ASN B 1 85 ? 21.162 28.321 36.058 1.00 45.51 922 ASN B C 1
ATOM 1569 O O . ASN B 1 85 ? 21.771 28.663 37.075 1.00 35.24 922 ASN B O 1
ATOM 1574 N N . ARG B 1 86 ? 20.353 27.268 36.035 1.00 26.91 923 ARG B N 1
ATOM 1575 C CA . ARG B 1 86 ? 20.216 26.364 37.165 1.00 25.35 923 ARG B CA 1
ATOM 1576 C C . ARG B 1 86 ? 20.735 24.983 36.797 1.00 22.87 923 ARG B C 1
ATOM 1577 O O . ARG B 1 86 ? 20.137 23.961 37.135 1.00 20.30 923 ARG B O 1
ATOM 1585 N N . VAL B 1 87 ? 21.883 24.969 36.108 1.00 21.47 924 VAL B N 1
ATOM 1586 C CA . VAL B 1 87 ? 22.578 23.736 35.750 1.00 27.40 924 VAL B CA 1
ATOM 1587 C C . VAL B 1 87 ? 22.791 22.855 36.975 1.00 35.50 924 VAL B C 1
ATOM 1588 O O . VAL B 1 87 ? 22.699 21.624 36.897 1.00 29.93 924 VAL B O 1
ATOM 1592 N N . HIS B 1 88 ? 23.066 23.470 38.133 1.00 24.28 925 HIS B N 1
ATOM 1593 C CA . HIS B 1 88 ? 23.385 22.667 39.307 1.00 26.33 925 HIS B CA 1
ATOM 1594 C C . HIS B 1 88 ? 22.189 21.841 39.768 1.00 19.07 925 HIS B C 1
ATOM 1595 O O . HIS B 1 88 ? 22.372 20.745 40.312 1.00 19.68 925 HIS B O 1
ATOM 1602 N N . LEU B 1 89 ? 20.965 22.321 39.520 1.00 22.11 926 LEU B N 1
ATOM 1603 C CA . LEU B 1 89 ? 19.775 21.527 39.830 1.00 18.29 926 LEU B CA 1
ATOM 1604 C C . LEU B 1 89 ? 19.629 20.342 38.882 1.00 16.88 926 LEU B C 1
ATOM 1605 O O . LEU B 1 89 ? 19.217 19.255 39.304 1.00 21.31 926 LEU B O 1
ATOM 1610 N N . VAL B 1 90 ? 19.920 20.541 37.597 1.00 16.83 927 VAL B N 1
ATOM 1611 C CA . VAL B 1 90 ? 19.923 19.416 36.658 1.00 15.91 927 VAL B CA 1
ATOM 1612 C C . VAL B 1 90 ? 20.966 18.388 37.082 1.00 22.54 927 VAL B C 1
ATOM 1613 O O . VAL B 1 90 ? 20.722 17.173 37.050 1.00 19.13 927 VAL B O 1
ATOM 1617 N N . LEU B 1 91 ? 22.147 18.860 37.479 1.00 15.22 928 LEU B N 1
ATOM 1618 C CA . LEU B 1 91 ? 23.180 17.950 37.949 1.00 20.45 928 LEU B CA 1
ATOM 1619 C C . LEU B 1 91 ? 22.685 17.152 39.148 1.00 20.84 928 LEU B C 1
ATOM 1620 O O . LEU B 1 91 ? 22.931 15.945 39.252 1.00 13.21 928 LEU B O 1
ATOM 1625 N N . HIS B 1 92 ? 21.957 17.808 40.054 1.00 18.57 929 HIS B N 1
ATOM 1626 C CA . HIS B 1 92 ? 21.494 17.117 41.251 1.00 14.56 929 HIS B CA 1
ATOM 1627 C C . HIS B 1 92 ? 20.443 16.069 40.907 1.00 25.90 929 HIS B C 1
ATOM 1628 O O . HIS B 1 92 ? 20.507 14.927 41.389 1.00 16.66 929 HIS B O 1
ATOM 1635 N N . LEU B 1 93 ? 19.460 16.447 40.077 1.00 15.09 930 LEU B N 1
ATOM 1636 C CA . LEU B 1 93 ? 18.453 15.490 39.627 1.00 18.39 930 LEU B CA 1
ATOM 1637 C C . LEU B 1 93 ? 19.089 14.353 38.843 1.00 17.20 930 LEU B C 1
ATOM 1638 O O . LEU B 1 93 ? 18.637 13.205 38.925 1.00 15.13 930 LEU B O 1
ATOM 1643 N N . SER B 1 94 ? 20.134 14.653 38.067 1.00 17.50 931 SER B N 1
ATOM 1644 C CA . SER B 1 94 ? 20.817 13.603 37.315 1.00 12.82 931 SER B CA 1
ATOM 1645 C C . SER B 1 94 ? 21.368 12.544 38.259 1.00 11.31 931 SER B C 1
ATOM 1646 O O . SER B 1 94 ? 21.165 11.342 38.051 1.00 11.30 931 SER B O 1
ATOM 1649 N N . ASN B 1 95 ? 22.068 12.978 39.309 1.00 11.43 932 ASN B N 1
ATOM 1650 C CA . ASN B 1 95 ? 22.666 12.036 40.249 1.00 16.93 932 ASN B CA 1
ATOM 1651 C C . ASN B 1 95 ? 21.598 11.296 41.051 1.00 29.83 932 ASN B C 1
ATOM 1652 O O . ASN B 1 95 ? 21.749 10.103 41.358 1.00 14.27 932 ASN B O 1
ATOM 1657 N N . LEU B 1 96 ? 20.522 11.999 41.412 1.00 25.14 933 LEU B N 1
ATOM 1658 C CA . LEU B 1 96 ? 19.382 11.358 42.058 1.00 19.40 933 LEU B CA 1
ATOM 1659 C C . LEU B 1 96 ? 18.876 10.184 41.230 1.00 14.76 933 LEU B C 1
ATOM 1660 O O . LEU B 1 96 ? 18.659 9.086 41.752 1.00 16.29 933 LEU B O 1
ATOM 1665 N N . ILE B 1 97 ? 18.673 10.398 39.930 1.00 12.41 934 ILE B N 1
ATOM 1666 C CA . ILE B 1 97 ? 18.238 9.302 39.073 1.00 16.75 934 ILE B CA 1
ATOM 1667 C C . ILE B 1 97 ? 19.298 8.208 39.044 1.00 14.10 934 ILE B C 1
ATOM 1668 O O . ILE B 1 97 ? 18.999 7.025 39.233 1.00 14.03 934 ILE B O 1
ATOM 1673 N N . SER B 1 98 ? 20.561 8.600 38.868 1.00 13.28 935 SER B N 1
ATOM 1674 C CA . SER B 1 98 ? 21.650 7.633 38.843 1.00 12.59 935 SER B CA 1
ATOM 1675 C C . SER B 1 98 ? 21.674 6.761 40.094 1.00 19.87 935 SER B C 1
ATOM 1676 O O . SER B 1 98 ? 21.888 5.546 40.014 1.00 18.95 935 SER B O 1
ATOM 1679 N N . ARG B 1 99 ? 21.444 7.348 41.262 1.00 10.22 936 ARG B N 1
ATOM 1680 C CA . ARG B 1 99 ? 21.558 6.528 42.458 1.00 11.57 936 ARG B CA 1
ATOM 1681 C C . ARG B 1 99 ? 20.351 5.623 42.655 1.00 23.05 936 ARG B C 1
ATOM 1682 O O . ARG B 1 99 ? 20.483 4.560 43.281 1.00 15.76 936 ARG B O 1
ATOM 1690 N N . GLU B 1 100 ? 19.200 5.977 42.076 1.00 15.01 937 GLU B N 1
ATOM 1691 C CA . GLU B 1 100 ? 18.107 5.015 42.011 1.00 14.76 937 GLU B CA 1
ATOM 1692 C C . GLU B 1 100 ? 18.521 3.778 41.230 1.00 12.62 937 GLU B C 1
ATOM 1693 O O . GLU B 1 100 ? 18.085 2.672 41.548 1.00 15.25 937 GLU B O 1
ATOM 1699 N N . LEU B 1 101 ? 19.360 3.945 40.204 1.00 20.53 938 LEU B N 1
ATOM 1700 C CA . LEU B 1 101 ? 19.787 2.790 39.422 1.00 16.38 938 LEU B CA 1
ATOM 1701 C C . LEU B 1 101 ? 20.780 1.910 40.184 1.00 11.67 938 LEU B C 1
ATOM 1702 O O . LEU B 1 101 ? 20.918 0.728 39.857 1.00 14.91 938 LEU B O 1
ATOM 1707 N N . ASN B 1 102 ? 21.472 2.450 41.191 1.00 12.17 939 ASN B N 1
ATOM 1708 C CA . ASN B 1 102 ? 22.362 1.616 41.989 1.00 16.24 939 ASN B CA 1
ATOM 1709 C C . ASN B 1 102 ? 21.587 0.589 42.797 1.00 18.84 939 ASN B C 1
ATOM 1710 O O . ASN B 1 102 ? 22.084 -0.522 43.032 1.00 17.17 939 ASN B O 1
ATOM 1715 N N . LEU B 1 103 ? 20.379 0.945 43.238 1.00 15.60 940 LEU B N 1
ATOM 1716 C CA . LEU B 1 103 ? 19.530 -0.016 43.930 1.00 27.21 940 LEU B CA 1
ATOM 1717 C C . LEU B 1 103 ? 19.252 -1.231 43.050 1.00 17.80 940 LEU B C 1
ATOM 1718 O O . LEU B 1 103 ? 19.308 -2.372 43.521 1.00 13.24 940 LEU B O 1
ATOM 1723 N N . CYS B 1 104 ? 18.930 -1.006 41.766 1.00 16.52 941 CYS B N 1
ATOM 1724 C CA . CYS B 1 104 ? 18.788 -2.120 40.825 1.00 13.42 941 CYS B CA 1
ATOM 1725 C C . CYS B 1 104 ? 20.064 -2.936 40.736 1.00 21.98 941 CYS B C 1
ATOM 1726 O O . CYS B 1 104 ? 20.036 -4.171 40.817 1.00 18.05 941 CYS B O 1
ATOM 1729 N N . ALA B 1 105 ? 21.190 -2.260 40.500 1.00 12.31 942 ALA B N 1
ATOM 1730 C CA . ALA B 1 105 ? 22.460 -2.965 40.371 1.00 19.12 942 ALA B CA 1
ATOM 1731 C C . ALA B 1 105 ? 22.726 -3.833 41.591 1.00 19.05 942 ALA B C 1
ATOM 1732 O O . ALA B 1 105 ? 23.027 -5.027 41.474 1.00 20.71 942 ALA B O 1
ATOM 1734 N N . PHE B 1 106 ? 22.620 -3.235 42.772 1.00 18.31 943 PHE B N 1
ATOM 1735 C CA . PHE B 1 106 ? 22.998 -3.921 44.003 1.00 13.02 943 PHE B CA 1
ATOM 1736 C C . PHE B 1 106 ? 22.157 -5.168 44.230 1.00 17.37 943 PHE B C 1
ATOM 1737 O O . PHE B 1 106 ? 22.685 -6.219 44.603 1.00 21.35 943 PHE B O 1
ATOM 1745 N N . LEU B 1 107 ? 20.849 -5.070 44.010 1.00 15.31 944 LEU B N 1
ATOM 1746 C CA . LEU B 1 107 ? 19.929 -6.179 44.215 1.00 18.95 944 LEU B CA 1
ATOM 1747 C C . LEU B 1 107 ? 19.721 -7.022 42.962 1.00 26.87 944 LEU B C 1
ATOM 1748 O O . LEU B 1 107 ? 18.899 -7.944 42.992 1.00 25.77 944 LEU B O 1
ATOM 1753 N N . ASN B 1 108 ? 20.445 -6.725 41.880 1.00 17.94 945 ASN B N 1
ATOM 1754 C CA . ASN B 1 108 ? 20.379 -7.459 40.608 1.00 18.97 945 ASN B CA 1
ATOM 1755 C C . ASN B 1 108 ? 18.930 -7.751 40.213 1.00 21.83 945 ASN B C 1
ATOM 1756 O O . ASN B 1 108 ? 18.478 -8.894 40.161 1.00 20.31 945 ASN B O 1
ATOM 1761 N N . GLN B 1 109 ? 18.206 -6.670 39.951 1.00 25.72 946 GLN B N 1
ATOM 1762 C CA . GLN B 1 109 ? 16.790 -6.749 39.643 1.00 29.86 946 GLN B CA 1
ATOM 1763 C C . GLN B 1 109 ? 16.476 -5.720 38.571 1.00 27.02 946 GLN B C 1
ATOM 1764 O O . GLN B 1 109 ? 17.246 -4.785 38.343 1.00 24.22 946 GLN B O 1
ATOM 1770 N N . ASP B 1 110 ? 15.346 -5.926 37.894 1.00 23.63 947 ASP B N 1
ATOM 1771 C CA . ASP B 1 110 ? 14.751 -4.919 37.013 1.00 27.62 947 ASP B CA 1
ATOM 1772 C C . ASP B 1 110 ? 15.676 -4.543 35.856 1.00 36.70 947 ASP B C 1
ATOM 1773 O O . ASP B 1 110 ? 15.820 -3.361 35.525 1.00 31.38 947 ASP B O 1
ATOM 1778 N N . HIS B 1 111 ? 16.292 -5.553 35.216 1.00 19.29 948 HIS B N 1
ATOM 1779 C CA . HIS B 1 111 ? 17.340 -5.263 34.237 1.00 18.91 948 HIS B CA 1
ATOM 1780 C C . HIS B 1 111 ? 16.799 -4.490 33.041 1.00 30.35 948 HIS B C 1
ATOM 1781 O O . HIS B 1 111 ? 17.512 -3.646 32.481 1.00 21.29 948 HIS B O 1
ATOM 1788 N N . SER B 1 112 ? 15.544 -4.741 32.651 1.00 19.92 949 SER B N 1
ATOM 1789 C CA . SER B 1 112 ? 14.960 -4.026 31.518 1.00 24.99 949 SER B CA 1
ATOM 1790 C C . SER B 1 112 ? 14.758 -2.544 31.834 1.00 19.05 949 SER B C 1
ATOM 1791 O O . SER B 1 112 ? 15.156 -1.667 31.053 1.00 18.27 949 SER B O 1
ATOM 1794 N N . GLY B 1 113 ? 14.133 -2.246 32.978 1.00 18.14 950 GLY B N 1
ATOM 1795 C CA . GLY B 1 113 ? 13.924 -0.860 33.366 1.00 16.96 950 GLY B CA 1
ATOM 1796 C C . GLY B 1 113 ? 15.216 -0.130 33.656 1.00 15.53 950 GLY B C 1
ATOM 1797 O O . GLY B 1 113 ? 15.326 1.071 33.381 1.00 20.13 950 GLY B O 1
ATOM 1798 N N . PHE B 1 114 ? 16.203 -0.830 34.230 1.00 16.05 951 PHE B N 1
ATOM 1799 C CA . PHE B 1 114 ? 17.531 -0.243 34.388 1.00 14.45 951 PHE B CA 1
ATOM 1800 C C . PHE B 1 114 ? 18.076 0.235 33.049 1.00 18.81 951 PHE B C 1
ATOM 1801 O O . PHE B 1 114 ? 18.520 1.383 32.917 1.00 21.77 951 PHE B O 1
ATOM 1809 N N . GLN B 1 115 ? 18.080 -0.649 32.047 1.00 19.67 952 GLN B N 1
ATOM 1810 C CA . GLN B 1 115 ? 18.695 -0.302 30.770 1.00 16.24 952 GLN B CA 1
ATOM 1811 C C . GLN B 1 115 ? 17.964 0.848 30.100 1.00 21.99 952 GLN B C 1
ATOM 1812 O O . GLN B 1 115 ? 18.595 1.724 29.497 1.00 23.74 952 GLN B O 1
ATOM 1818 N N . THR B 1 116 ? 16.638 0.874 30.206 1.00 16.49 953 THR B N 1
ATOM 1819 C CA . THR B 1 116 ? 15.887 1.977 29.623 1.00 27.38 953 THR B CA 1
ATOM 1820 C C . THR B 1 116 ? 16.169 3.276 30.364 1.00 18.62 953 THR B C 1
ATOM 1821 O O . THR B 1 116 ? 16.434 4.318 29.741 1.00 15.60 953 THR B O 1
ATOM 1825 N N . TRP B 1 117 ? 16.147 3.231 31.704 1.00 18.94 954 TRP B N 1
ATOM 1826 C CA . TRP B 1 117 ? 16.461 4.427 32.481 1.00 27.16 954 TRP B CA 1
ATOM 1827 C C . TRP B 1 117 ? 17.902 4.857 32.283 1.00 23.32 954 TRP B C 1
ATOM 1828 O O . TRP B 1 117 ? 18.200 6.062 32.296 1.00 13.26 954 TRP B O 1
ATOM 1839 N N . GLU B 1 118 ? 18.802 3.887 32.113 1.00 14.30 955 GLU B N 1
ATOM 1840 C CA . GLU B 1 118 ? 20.210 4.206 31.939 1.00 13.68 955 GLU B CA 1
ATOM 1841 C C . GLU B 1 118 ? 20.422 4.971 30.646 1.00 14.42 955 GLU B C 1
ATOM 1842 O O . GLU B 1 118 ? 21.166 5.960 30.618 1.00 18.82 955 GLU B O 1
ATOM 1848 N N . ARG B 1 119 ? 19.768 4.527 29.563 1.00 19.83 956 ARG B N 1
ATOM 1849 C CA . ARG B 1 119 ? 19.870 5.229 28.287 1.00 18.37 956 ARG B CA 1
ATOM 1850 C C . ARG B 1 119 ? 19.338 6.649 28.403 1.00 17.56 956 ARG B C 1
ATOM 1851 O O . ARG B 1 119 ? 19.945 7.597 27.891 1.00 20.86 956 ARG B O 1
ATOM 1859 N N . ILE B 1 120 ? 18.211 6.818 29.094 1.00 24.45 957 ILE B N 1
ATOM 1860 C CA . ILE B 1 120 ? 17.662 8.150 29.318 1.00 20.17 957 ILE B CA 1
ATOM 1861 C C . ILE B 1 120 ? 18.668 9.022 30.062 1.00 16.38 957 ILE B C 1
ATOM 1862 O O . ILE B 1 120 ? 18.916 10.176 29.689 1.00 22.40 957 ILE B O 1
ATOM 1867 N N . LEU B 1 121 ? 19.275 8.476 31.118 1.00 16.97 958 LEU B N 1
ATOM 1868 C CA . LEU B 1 121 ? 20.278 9.221 31.877 1.00 20.80 958 LEU B CA 1
ATOM 1869 C C . LEU B 1 121 ? 21.461 9.617 30.996 1.00 15.08 958 LEU B C 1
ATOM 1870 O O . LEU B 1 121 ? 21.866 10.786 30.964 1.00 15.76 958 LEU B O 1
ATOM 1875 N N . LEU B 1 122 ? 22.019 8.655 30.261 1.00 15.46 959 LEU B N 1
ATOM 1876 C CA . LEU B 1 122 ? 23.251 8.882 29.517 1.00 16.63 959 LEU B CA 1
ATOM 1877 C C . LEU B 1 122 ? 23.022 9.656 28.215 1.00 27.53 959 LEU B C 1
ATOM 1878 O O . LEU B 1 122 ? 23.902 10.414 27.787 1.00 20.82 959 LEU B O 1
ATOM 1883 N N . ASN B 1 123 ? 21.866 9.487 27.567 1.00 22.89 960 ASN B N 1
ATOM 1884 C CA . ASN B 1 123 ? 21.633 10.092 26.259 1.00 21.66 960 ASN B CA 1
ATOM 1885 C C . ASN B 1 123 ? 20.707 11.297 26.272 1.00 25.73 960 ASN B C 1
ATOM 1886 O O . ASN B 1 123 ? 20.855 12.185 25.417 1.00 21.15 960 ASN B O 1
ATOM 1891 N N . ASP B 1 124 ? 19.743 11.348 27.191 1.00 18.52 961 ASP B N 1
ATOM 1892 C CA . ASP B 1 124 ? 18.747 12.416 27.190 1.00 25.30 961 ASP B CA 1
ATOM 1893 C C . ASP B 1 124 ? 18.988 13.456 28.268 1.00 26.70 961 ASP B C 1
ATOM 1894 O O . ASP B 1 124 ? 18.673 14.636 28.070 1.00 23.40 961 ASP B O 1
ATOM 1899 N N . ILE B 1 125 ? 19.547 13.050 29.398 1.00 17.48 962 ILE B N 1
ATOM 1900 C CA . ILE B 1 125 ? 19.679 13.953 30.529 1.00 17.33 962 ILE B CA 1
ATOM 1901 C C . ILE B 1 125 ? 21.095 14.510 30.608 1.00 18.14 962 ILE B C 1
ATOM 1902 O O . ILE B 1 125 ? 21.293 15.729 30.579 1.00 19.32 962 ILE B O 1
ATOM 1907 N N . ILE B 1 126 ? 22.090 13.624 30.715 1.00 17.79 963 ILE B N 1
ATOM 1908 C CA . ILE B 1 126 ? 23.462 14.092 30.930 1.00 22.73 963 ILE B CA 1
ATOM 1909 C C . ILE B 1 126 ? 23.927 15.032 29.833 1.00 20.75 963 ILE B C 1
ATOM 1910 O O . ILE B 1 126 ? 24.588 16.037 30.149 1.00 28.17 963 ILE B O 1
ATOM 1915 N N . PRO B 1 127 ? 23.625 14.811 28.543 1.00 24.68 964 PRO B N 1
ATOM 1916 C CA . PRO B 1 127 ? 24.051 15.789 27.528 1.00 23.28 964 PRO B CA 1
ATOM 1917 C C . PRO B 1 127 ? 23.570 17.205 27.789 1.00 24.20 964 PRO B C 1
ATOM 1918 O O . PRO B 1 127 ? 24.219 18.151 27.327 1.00 35.69 964 PRO B O 1
ATOM 1922 N N . LEU B 1 128 ? 22.468 17.391 28.526 1.00 23.09 965 LEU B N 1
ATOM 1923 C CA . LEU B 1 128 ? 22.003 18.744 28.827 1.00 24.20 965 LEU B CA 1
ATOM 1924 C C . LEU B 1 128 ? 23.017 19.520 29.654 1.00 40.90 965 LEU B C 1
ATOM 1925 O O . LEU B 1 128 ? 23.055 20.755 29.595 1.00 31.17 965 LEU B O 1
ATOM 1930 N N . LEU B 1 129 ? 23.845 18.821 30.428 1.00 31.53 966 LEU B N 1
ATOM 1931 C CA . LEU B 1 129 ? 24.797 19.475 31.316 1.00 36.60 966 LEU B CA 1
ATOM 1932 C C . LEU B 1 129 ? 25.945 20.136 30.564 1.00 34.62 966 LEU B C 1
ATOM 1933 O O . LEU B 1 129 ? 26.686 20.920 31.168 1.00 41.51 966 LEU B O 1
ATOM 1938 N N . ASN B 1 130 ? 26.103 19.851 29.275 1.00 42.76 967 ASN B N 1
ATOM 1939 C CA . ASN B 1 130 ? 27.196 20.413 28.484 1.00 46.69 967 ASN B CA 1
ATOM 1940 C C . ASN B 1 130 ? 26.722 20.812 27.091 1.00 41.70 967 ASN B C 1
ATOM 1941 O O . ASN B 1 130 ? 26.023 21.811 26.928 1.00 47.44 967 ASN B O 1
ATOM 1946 N N . THR B 1 138 ? 25.652 29.626 37.486 1.00 45.09 975 THR B N 1
ATOM 1947 C CA . THR B 1 138 ? 26.201 30.846 38.059 1.00 61.90 975 THR B CA 1
ATOM 1948 C C . THR B 1 138 ? 25.075 31.752 38.547 1.00 63.43 975 THR B C 1
ATOM 1949 O O . THR B 1 138 ? 25.283 32.941 38.830 1.00 61.56 975 THR B O 1
ATOM 1953 N N . VAL B 1 139 ? 23.871 31.180 38.628 1.00 55.26 976 VAL B N 1
ATOM 1954 C CA . VAL B 1 139 ? 22.803 31.834 39.378 1.00 57.26 976 VAL B CA 1
ATOM 1955 C C . VAL B 1 139 ? 23.205 31.943 40.845 1.00 54.11 976 VAL B C 1
ATOM 1956 O O . VAL B 1 139 ? 22.894 32.934 41.523 1.00 59.75 976 VAL B O 1
ATOM 1960 N N . ARG B 1 140 ? 23.946 30.945 41.343 1.00 49.29 977 ARG B N 1
ATOM 1961 C CA . ARG B 1 140 ? 24.590 31.061 42.647 1.00 48.86 977 ARG B CA 1
ATOM 1962 C C . ARG B 1 140 ? 25.735 32.069 42.618 1.00 52.97 977 ARG B C 1
ATOM 1963 O O . ARG B 1 140 ? 25.973 32.770 43.608 1.00 49.15 977 ARG B O 1
ATOM 1971 N N . LYS B 1 141 ? 26.467 32.144 41.497 1.00 49.08 978 LYS B N 1
ATOM 1972 C CA . LYS B 1 141 ? 27.670 32.974 41.461 1.00 57.38 978 LYS B CA 1
ATOM 1973 C C . LYS B 1 141 ? 27.341 34.437 41.737 1.00 59.55 978 LYS B C 1
ATOM 1974 O O . LYS B 1 141 ? 28.078 35.119 42.459 1.00 50.25 978 LYS B O 1
ATOM 1980 N N . LEU B 1 142 ? 26.223 34.928 41.194 1.00 55.46 979 LEU B N 1
ATOM 1981 C CA . LEU B 1 142 ? 25.806 36.302 41.466 1.00 53.16 979 LEU B CA 1
ATOM 1982 C C . LEU B 1 142 ? 25.582 36.535 42.958 1.00 55.83 979 LEU B C 1
ATOM 1983 O O . LEU B 1 142 ? 25.897 37.612 43.478 1.00 52.76 979 LEU B O 1
ATOM 1988 N N . ASP B 1 143 ? 25.049 35.536 43.669 1.00 54.71 980 ASP B N 1
ATOM 1989 C CA . ASP B 1 143 ? 24.894 35.665 45.115 1.00 54.48 980 ASP B CA 1
ATOM 1990 C C . ASP B 1 143 ? 26.206 35.431 45.854 1.00 51.01 980 ASP B C 1
ATOM 1991 O O . ASP B 1 143 ? 26.411 35.996 46.934 1.00 50.23 980 ASP B O 1
ATOM 1996 N N . MET B 1 144 ? 27.095 34.605 45.294 1.00 49.43 981 MET B N 1
ATOM 1997 C CA . MET B 1 144 ? 28.413 34.407 45.889 1.00 48.73 981 MET B CA 1
ATOM 1998 C C . MET B 1 144 ? 29.235 35.690 45.885 1.00 51.88 981 MET B C 1
ATOM 1999 O O . MET B 1 144 ? 30.079 35.890 46.769 1.00 48.72 981 MET B O 1
ATOM 2004 N N . ASP B 1 145 ? 29.015 36.563 44.894 1.00 49.95 982 ASP B N 1
ATOM 2005 C CA . ASP B 1 145 ? 29.789 37.796 44.800 1.00 50.52 982 ASP B CA 1
ATOM 2006 C C . ASP B 1 145 ? 29.569 38.707 46.000 1.00 50.72 982 ASP B C 1
ATOM 2007 O O . ASP B 1 145 ? 30.443 39.525 46.310 1.00 50.78 982 ASP B O 1
ATOM 2012 N N . PHE B 1 146 ? 28.430 38.582 46.685 1.00 50.88 983 PHE B N 1
ATOM 2013 C CA . PHE B 1 146 ? 28.177 39.334 47.916 1.00 51.09 983 PHE B CA 1
ATOM 2014 C C . PHE B 1 146 ? 28.811 38.562 49.068 1.00 50.04 983 PHE B C 1
ATOM 2015 O O . PHE B 1 146 ? 28.182 37.723 49.716 1.00 49.86 983 PHE B O 1
ATOM 2023 N N . GLU B 1 147 ? 30.083 38.845 49.306 1.00 49.57 984 GLU B N 1
ATOM 2024 C CA . GLU B 1 147 ? 30.844 38.233 50.381 1.00 55.95 984 GLU B CA 1
ATOM 2025 C C . GLU B 1 147 ? 30.676 39.089 51.631 1.00 55.25 984 GLU B C 1
ATOM 2026 O O . GLU B 1 147 ? 30.941 40.296 51.596 1.00 49.43 984 GLU B O 1
ATOM 2032 N N . VAL B 1 148 ? 30.170 38.484 52.706 1.00 55.70 985 VAL B N 1
ATOM 2033 C CA . VAL B 1 148 ? 30.170 39.122 54.027 1.00 57.17 985 VAL B CA 1
ATOM 2034 C C . VAL B 1 148 ? 30.714 38.147 55.060 1.00 57.83 985 VAL B C 1
ATOM 2035 O O . VAL B 1 148 ? 31.896 37.808 55.030 1.00 60.97 985 VAL B O 1
ATOM 2039 N N . ALA C 1 1 ? 0.297 8.860 39.621 1.00 34.85 2 ALA D N 1
ATOM 2040 C CA . ALA C 1 1 ? 0.332 7.776 38.646 1.00 37.66 2 ALA D CA 1
ATOM 2041 C C . ALA C 1 1 ? -1.083 7.315 38.312 1.00 37.35 2 ALA D C 1
ATOM 2042 O O . ALA C 1 1 ? -1.887 7.061 39.201 1.00 34.91 2 ALA D O 1
ATOM 2044 N N . HIS C 1 2 ? -1.379 7.187 37.021 1.00 40.89 3 HIS D N 1
ATOM 2045 C CA . HIS C 1 2 ? -2.735 6.898 36.585 1.00 39.48 3 HIS D CA 1
ATOM 2046 C C . HIS C 1 2 ? -2.682 6.226 35.222 1.00 39.61 3 HIS D C 1
ATOM 2047 O O . HIS C 1 2 ? -1.666 6.266 34.517 1.00 34.92 3 HIS D O 1
ATOM 2054 N N . MET C 1 3 ? -3.801 5.605 34.864 1.00 36.82 4 MET D N 1
ATOM 2055 C CA . MET C 1 3 ? -3.895 4.793 33.663 1.00 37.06 4 MET D CA 1
ATOM 2056 C C . MET C 1 3 ? -4.499 5.627 32.541 1.00 37.07 4 MET D C 1
ATOM 2057 O O . MET C 1 3 ? -5.433 6.401 32.764 1.00 37.64 4 MET D O 1
ATOM 2062 N N . GLU C 1 4 ? -3.944 5.496 31.339 1.00 36.96 5 GLU D N 1
ATOM 2063 C CA . GLU C 1 4 ? -4.451 6.243 30.198 1.00 40.47 5 GLU D CA 1
ATOM 2064 C C . GLU C 1 4 ? -4.548 5.338 28.982 1.00 40.13 5 GLU D C 1
ATOM 2065 O O . GLU C 1 4 ? -3.701 4.466 28.776 1.00 36.82 5 GLU D O 1
ATOM 2071 N N . GLN C 1 5 ? -5.594 5.545 28.188 1.00 38.12 6 GLN D N 1
ATOM 2072 C CA . GLN C 1 5 ? -5.790 4.789 26.964 1.00 41.22 6 GLN D CA 1
ATOM 2073 C C . GLN C 1 5 ? -5.094 5.514 25.822 1.00 48.26 6 GLN D C 1
ATOM 2074 O O . GLN C 1 5 ? -5.099 6.748 25.757 1.00 48.48 6 GLN D O 1
ATOM 2080 N N . GLU C 1 6 ? -4.462 4.743 24.943 1.00 41.24 7 GLU D N 1
ATOM 2081 C CA . GLU C 1 6 ? -3.819 5.304 23.767 1.00 37.75 7 GLU D CA 1
ATOM 2082 C C . GLU C 1 6 ? -3.862 4.276 22.646 1.00 38.23 7 GLU D C 1
ATOM 2083 O O . GLU C 1 6 ? -4.142 3.095 22.867 1.00 38.47 7 GLU D O 1
ATOM 2089 N N . GLU C 1 7 ? -3.615 4.749 21.428 1.00 37.38 8 GLU D N 1
ATOM 2090 C CA . GLU C 1 7 ? -3.483 3.899 20.254 1.00 38.41 8 GLU D CA 1
ATOM 2091 C C . GLU C 1 7 ? -2.025 3.898 19.824 1.00 34.88 8 GLU D C 1
ATOM 2092 O O . GLU C 1 7 ? -1.414 4.964 19.697 1.00 34.17 8 GLU D O 1
ATOM 2098 N N . ARG C 1 8 ? -1.470 2.719 19.591 1.00 33.78 9 ARG D N 1
ATOM 2099 C CA . ARG C 1 8 ? -0.058 2.611 19.265 1.00 39.98 9 ARG D CA 1
ATOM 2100 C C . ARG C 1 8 ? 0.149 1.659 18.101 1.00 39.44 9 ARG D C 1
ATOM 2101 O O . ARG C 1 8 ? -0.579 0.677 17.946 1.00 33.15 9 ARG D O 1
ATOM 2109 N N . LYS C 1 9 ? 1.168 1.954 17.296 1.00 31.19 10 LYS D N 1
ATOM 2110 C CA . LYS C 1 9 ? 1.454 1.160 16.113 1.00 32.59 10 LYS D CA 1
ATOM 2111 C C . LYS C 1 9 ? 2.179 -0.122 16.504 1.00 35.09 10 LYS D C 1
ATOM 2112 O O . LYS C 1 9 ? 3.146 -0.099 17.270 1.00 27.91 10 LYS D O 1
ATOM 2118 N N . ARG C 1 10 ? 1.685 -1.244 15.989 1.00 30.91 11 ARG D N 1
ATOM 2119 C CA . ARG C 1 10 ? 2.275 -2.561 16.187 1.00 30.16 11 ARG D CA 1
ATOM 2120 C C . ARG C 1 10 ? 2.601 -3.158 14.825 1.00 35.32 11 ARG D C 1
ATOM 2121 O O . ARG C 1 10 ? 1.814 -3.028 13.880 1.00 38.34 11 ARG D O 1
ATOM 2129 N N . PHE C 1 11 ? 3.772 -3.794 14.717 1.00 31.29 12 PHE D N 1
ATOM 2130 C CA . PHE C 1 11 ? 4.177 -4.446 13.479 1.00 34.66 12 PHE D CA 1
ATOM 2131 C C . PHE C 1 11 ? 3.966 -5.950 13.466 1.00 33.28 12 PHE D C 1
ATOM 2132 O O . PHE C 1 11 ? 3.893 -6.532 12.381 1.00 39.11 12 PHE D O 1
ATOM 2140 N N . PHE C 1 12 ? 3.847 -6.586 14.627 1.00 30.99 13 PHE D N 1
ATOM 2141 C CA . PHE C 1 12 ? 3.696 -8.028 14.704 1.00 32.39 13 PHE D CA 1
ATOM 2142 C C . PHE C 1 12 ? 2.425 -8.372 15.462 1.00 42.72 13 PHE D C 1
ATOM 2143 O O . PHE C 1 12 ? 1.871 -7.554 16.200 1.00 41.60 13 PHE D O 1
ATOM 2151 N N . ASN C 1 13 ? 1.981 -9.610 15.278 1.00 36.93 14 ASN D N 1
ATOM 2152 C CA . ASN C 1 13 ? 0.769 -10.109 15.903 1.00 41.47 14 ASN D CA 1
ATOM 2153 C C . ASN C 1 13 ? 1.134 -11.058 17.031 1.00 44.76 14 ASN D C 1
ATOM 2154 O O . ASN C 1 13 ? 2.083 -11.840 16.913 1.00 39.99 14 ASN D O 1
ATOM 2159 N N . ASP C 1 14 ? 0.398 -10.951 18.137 1.00 47.08 15 ASP D N 1
ATOM 2160 C CA . ASP C 1 14 ? 0.699 -11.761 19.305 1.00 48.06 15 ASP D CA 1
ATOM 2161 C C . ASP C 1 14 ? 0.430 -13.239 19.055 1.00 57.89 15 ASP D C 1
ATOM 2162 O O . ASP C 1 14 ? 0.963 -14.084 19.785 1.00 61.42 15 ASP D O 1
ATOM 2167 N N . ASP C 1 15 ? -0.362 -13.568 18.037 1.00 59.12 16 ASP D N 1
ATOM 2168 C CA . ASP C 1 15 ? -0.500 -14.950 17.592 1.00 63.21 16 ASP D CA 1
ATOM 2169 C C . ASP C 1 15 ? -0.763 -15.050 16.091 1.00 65.70 16 ASP D C 1
ATOM 2170 O O . ASP C 1 15 ? 0.097 -15.502 15.330 1.00 63.48 16 ASP D O 1
ATOM 2175 N N . GLY C 1 36 ? 14.830 -27.975 12.867 1.00 70.26 873 GLY D N 1
ATOM 2176 C CA . GLY C 1 36 ? 14.169 -27.299 11.764 1.00 65.73 873 GLY D CA 1
ATOM 2177 C C . GLY C 1 36 ? 14.003 -25.808 11.999 1.00 54.22 873 GLY D C 1
ATOM 2178 O O . GLY C 1 36 ? 13.904 -25.367 13.142 1.00 59.65 873 GLY D O 1
ATOM 2179 N N . SER C 1 37 ? 13.953 -25.042 10.916 1.00 52.68 874 SER D N 1
ATOM 2180 C CA . SER C 1 37 ? 13.985 -23.583 10.980 1.00 48.79 874 SER D CA 1
ATOM 2181 C C . SER C 1 37 ? 12.741 -23.016 11.651 1.00 51.35 874 SER D C 1
ATOM 2182 O O . SER C 1 37 ? 11.638 -23.161 11.106 1.00 55.38 874 SER D O 1
ATOM 2185 N N . PRO C 1 38 ? 12.861 -22.375 12.814 1.00 42.02 875 PRO D N 1
ATOM 2186 C CA . PRO C 1 38 ? 11.681 -21.793 13.460 1.00 36.27 875 PRO D CA 1
ATOM 2187 C C . PRO C 1 38 ? 11.035 -20.727 12.590 1.00 39.54 875 PRO D C 1
ATOM 2188 O O . PRO C 1 38 ? 11.701 -20.024 11.825 1.00 40.51 875 PRO D O 1
ATOM 2192 N N . LYS C 1 39 ? 9.718 -20.615 12.714 1.00 37.76 876 LYS D N 1
ATOM 2193 C CA . LYS C 1 39 ? 8.967 -19.584 12.018 1.00 45.01 876 LYS D CA 1
ATOM 2194 C C . LYS C 1 39 ? 8.958 -18.285 12.819 1.00 36.73 876 LYS D C 1
ATOM 2195 O O . LYS C 1 39 ? 9.183 -18.264 14.032 1.00 39.77 876 LYS D O 1
ATOM 2201 N N . PHE C 1 40 ? 8.688 -17.191 12.112 1.00 40.63 877 PHE D N 1
ATOM 2202 C CA . PHE C 1 40 ? 8.476 -15.883 12.724 1.00 29.72 877 PHE D CA 1
ATOM 2203 C C . PHE C 1 40 ? 7.307 -15.231 12.014 1.00 32.74 877 PHE D C 1
ATOM 2204 O O . PHE C 1 40 ? 7.350 -15.044 10.793 1.00 38.53 877 PHE D O 1
ATOM 2212 N N . GLN C 1 41 ? 6.265 -14.895 12.768 1.00 36.83 878 GLN D N 1
ATOM 2213 C CA . GLN C 1 41 ? 5.068 -14.301 12.187 1.00 36.47 878 GLN D CA 1
ATOM 2214 C C . GLN C 1 41 ? 4.538 -15.185 11.066 1.00 38.50 878 GLN D C 1
ATOM 2215 O O . GLN C 1 41 ? 4.158 -14.711 9.993 1.00 43.24 878 GLN D O 1
ATOM 2221 N N . ASN C 1 42 ? 4.554 -16.495 11.321 1.00 39.97 879 ASN D N 1
ATOM 2222 C CA . ASN C 1 42 ? 4.091 -17.515 10.381 1.00 50.22 879 ASN D CA 1
ATOM 2223 C C . ASN C 1 42 ? 4.789 -17.411 9.025 1.00 50.72 879 ASN D C 1
ATOM 2224 O O . ASN C 1 42 ? 4.195 -17.684 7.978 1.00 48.86 879 ASN D O 1
ATOM 2229 N N . LEU C 1 43 ? 6.064 -17.031 9.039 1.00 39.16 880 LEU D N 1
ATOM 2230 C CA . LEU C 1 43 ? 6.893 -16.998 7.845 1.00 38.65 880 LEU D CA 1
ATOM 2231 C C . LEU C 1 43 ? 7.988 -18.046 7.969 1.00 40.89 880 LEU D C 1
ATOM 2232 O O . LEU C 1 43 ? 8.606 -18.183 9.030 1.00 35.61 880 LEU D O 1
ATOM 2237 N N . THR C 1 44 ? 8.219 -18.785 6.880 1.00 41.51 881 THR D N 1
ATOM 2238 C CA . THR C 1 44 ? 9.250 -19.815 6.829 1.00 39.45 881 THR D CA 1
ATOM 2239 C C . THR C 1 44 ? 10.472 -19.417 6.013 1.00 40.34 881 THR D C 1
ATOM 2240 O O . THR C 1 44 ? 11.584 -19.825 6.361 1.00 41.32 881 THR D O 1
ATOM 2244 N N . ARG C 1 45 ? 10.304 -18.643 4.938 1.00 38.57 882 ARG D N 1
ATOM 2245 C CA . ARG C 1 45 ? 11.429 -18.240 4.096 1.00 37.67 882 ARG D CA 1
ATOM 2246 C C . ARG C 1 45 ? 12.215 -17.116 4.769 1.00 38.37 882 ARG D C 1
ATOM 2247 O O . ARG C 1 45 ? 11.676 -16.032 5.015 1.00 33.00 882 ARG D O 1
ATOM 2255 N N . PHE C 1 46 ? 13.496 -17.374 5.043 1.00 32.37 883 PHE D N 1
ATOM 2256 C CA . PHE C 1 46 ? 14.316 -16.426 5.788 1.00 29.19 883 PHE D CA 1
ATOM 2257 C C . PHE C 1 46 ? 14.459 -15.096 5.051 1.00 28.61 883 PHE D C 1
ATOM 2258 O O . PHE C 1 46 ? 14.598 -14.046 5.688 1.00 26.35 883 PHE D O 1
ATOM 2266 N N . LYS C 1 47 ? 14.416 -15.111 3.714 1.00 30.98 884 LYS D N 1
ATOM 2267 C CA . LYS C 1 47 ? 14.469 -13.849 2.981 1.00 34.07 884 LYS D CA 1
ATOM 2268 C C . LYS C 1 47 ? 13.227 -13.006 3.246 1.00 32.60 884 LYS D C 1
ATOM 2269 O O . LYS C 1 47 ? 13.308 -11.775 3.300 1.00 30.08 884 LYS D O 1
ATOM 2275 N N . LYS C 1 48 ? 12.066 -13.649 3.398 1.00 32.93 885 LYS D N 1
ATOM 2276 C CA . LYS C 1 48 ? 10.857 -12.912 3.755 1.00 33.41 885 LYS D CA 1
ATOM 2277 C C . LYS C 1 48 ? 10.930 -12.404 5.190 1.00 30.25 885 LYS D C 1
ATOM 2278 O O . LYS C 1 48 ? 10.480 -11.289 5.486 1.00 33.91 885 LYS D O 1
ATOM 2284 N N . ILE C 1 49 ? 11.493 -13.208 6.095 1.00 28.59 886 ILE D N 1
ATOM 2285 C CA . ILE C 1 49 ? 11.711 -12.736 7.462 1.00 25.82 886 ILE D CA 1
ATOM 2286 C C . ILE C 1 49 ? 12.631 -11.521 7.459 1.00 23.55 886 ILE D C 1
ATOM 2287 O O . ILE C 1 49 ? 12.374 -10.528 8.148 1.00 22.48 886 ILE D O 1
ATOM 2292 N N . CYS C 1 50 ? 13.690 -11.558 6.648 1.00 24.48 887 CYS D N 1
ATOM 2293 C CA . CYS C 1 50 ? 14.616 -10.431 6.586 1.00 26.55 887 CYS D CA 1
ATOM 2294 C C . CYS C 1 50 ? 13.938 -9.169 6.058 1.00 22.65 887 CYS D C 1
ATOM 2295 O O . CYS C 1 50 ? 14.113 -8.081 6.620 1.00 21.00 887 CYS D O 1
ATOM 2298 N N . GLN C 1 51 ? 13.185 -9.282 4.955 1.00 32.35 888 GLN D N 1
ATOM 2299 C CA . GLN C 1 51 ? 12.532 -8.090 4.416 1.00 26.94 888 GLN D CA 1
ATOM 2300 C C . GLN C 1 51 ? 11.510 -7.533 5.405 1.00 37.30 888 GLN D C 1
ATOM 2301 O O . GLN C 1 51 ? 11.353 -6.312 5.515 1.00 29.30 888 GLN D O 1
ATOM 2307 N N . LEU C 1 52 ? 10.860 -8.403 6.184 1.00 37.41 889 LEU D N 1
ATOM 2308 C CA . LEU C 1 52 ? 9.935 -7.928 7.209 1.00 26.70 889 LEU D CA 1
ATOM 2309 C C . LEU C 1 52 ? 10.667 -7.194 8.333 1.00 24.92 889 LEU D C 1
ATOM 2310 O O . LEU C 1 52 ? 10.184 -6.172 8.828 1.00 25.17 889 LEU D O 1
ATOM 2315 N N . VAL C 1 53 ? 11.828 -7.695 8.755 1.00 20.42 890 VAL D N 1
ATOM 2316 C CA . VAL C 1 53 ? 12.570 -7.011 9.811 1.00 21.59 890 VAL D CA 1
ATOM 2317 C C . VAL C 1 53 ? 13.103 -5.674 9.303 1.00 24.87 890 VAL D C 1
ATOM 2318 O O . VAL C 1 53 ? 13.107 -4.670 10.029 1.00 23.03 890 VAL D O 1
ATOM 2322 N N . LYS C 1 54 ? 13.547 -5.639 8.043 1.00 25.27 891 LYS D N 1
ATOM 2323 C CA . LYS C 1 54 ? 14.078 -4.413 7.454 1.00 24.60 891 LYS D CA 1
ATOM 2324 C C . LYS C 1 54 ? 13.043 -3.293 7.474 1.00 26.74 891 LYS D C 1
ATOM 2325 O O . LYS C 1 54 ? 13.345 -2.160 7.875 1.00 22.66 891 LYS D O 1
ATOM 2331 N N . GLN C 1 55 ? 11.817 -3.583 7.023 1.00 22.35 892 GLN D N 1
ATOM 2332 C CA . GLN C 1 55 ? 10.809 -2.531 6.986 1.00 26.59 892 GLN D CA 1
ATOM 2333 C C . GLN C 1 55 ? 10.301 -2.185 8.382 1.00 31.72 892 GLN D C 1
ATOM 2334 O O . GLN C 1 55 ? 9.895 -1.046 8.611 1.00 23.15 892 GLN D O 1
ATOM 2340 N N . TRP C 1 56 ? 10.302 -3.145 9.317 1.00 21.03 893 TRP D N 1
ATOM 2341 C CA . TRP C 1 56 ? 10.007 -2.829 10.718 1.00 19.60 893 TRP D CA 1
ATOM 2342 C C . TRP C 1 56 ? 10.953 -1.755 11.248 1.00 26.54 893 TRP D C 1
ATOM 2343 O O . TRP C 1 56 ? 10.509 -0.736 11.791 1.00 17.59 893 TRP D O 1
ATOM 2354 N N . VAL C 1 57 ? 12.266 -1.960 11.085 1.00 23.41 894 VAL D N 1
ATOM 2355 C CA . VAL C 1 57 ? 13.239 -0.962 11.543 1.00 20.39 894 VAL D CA 1
ATOM 2356 C C . VAL C 1 57 ? 13.044 0.357 10.806 1.00 17.85 894 VAL D C 1
ATOM 2357 O O . VAL C 1 57 ? 12.937 1.425 11.422 1.00 25.77 894 VAL D O 1
ATOM 2361 N N . ALA C 1 58 ? 13.025 0.305 9.470 1.00 19.19 895 ALA D N 1
ATOM 2362 C CA . ALA C 1 58 ? 12.966 1.535 8.688 1.00 19.20 895 ALA D CA 1
ATOM 2363 C C . ALA C 1 58 ? 11.714 2.334 9.015 1.00 31.61 895 ALA D C 1
ATOM 2364 O O . ALA C 1 58 ? 11.754 3.569 9.069 1.00 29.46 895 ALA D O 1
ATOM 2366 N N . GLU C 1 59 ? 10.592 1.650 9.251 1.00 26.45 896 GLU D N 1
ATOM 2367 C CA . GLU C 1 59 ? 9.343 2.362 9.484 1.00 26.22 896 GLU D CA 1
ATOM 2368 C C . GLU C 1 59 ? 9.154 2.787 10.936 1.00 28.68 896 GLU D C 1
ATOM 2369 O O . GLU C 1 59 ? 8.309 3.646 11.201 1.00 41.23 896 GLU D O 1
ATOM 2375 N N . THR C 1 60 ? 9.900 2.214 11.883 1.00 29.48 897 THR D N 1
ATOM 2376 C CA . THR C 1 60 ? 9.747 2.620 13.276 1.00 18.91 897 THR D CA 1
ATOM 2377 C C . THR C 1 60 ? 10.812 3.601 13.748 1.00 22.63 897 THR D C 1
ATOM 2378 O O . THR C 1 60 ? 10.622 4.231 14.793 1.00 31.03 897 THR D O 1
ATOM 2382 N N . LEU C 1 61 ? 11.917 3.748 13.015 1.00 29.68 898 LEU D N 1
ATOM 2383 C CA . LEU C 1 61 ? 12.889 4.788 13.345 1.00 34.75 898 LEU D CA 1
ATOM 2384 C C . LEU C 1 61 ? 12.224 6.158 13.422 1.00 25.22 898 LEU D C 1
ATOM 2385 O O . LEU C 1 61 ? 12.440 6.917 14.376 1.00 31.38 898 LEU D O 1
ATOM 2390 N N . GLY C 1 62 ? 11.395 6.484 12.428 1.00 27.33 899 GLY D N 1
ATOM 2391 C CA . GLY C 1 62 ? 10.671 7.743 12.422 1.00 29.19 899 GLY D CA 1
ATOM 2392 C C . GLY C 1 62 ? 9.689 7.914 13.563 1.00 33.75 899 GLY D C 1
ATOM 2393 O O . GLY C 1 62 ? 9.270 9.045 13.829 1.00 39.53 899 GLY D O 1
ATOM 2394 N N . ASP C 1 63 ? 9.313 6.830 14.240 1.00 30.01 900 ASP D N 1
ATOM 2395 C CA . ASP C 1 63 ? 8.417 6.901 15.390 1.00 32.76 900 ASP D CA 1
ATOM 2396 C C . ASP C 1 63 ? 9.145 7.152 16.702 1.00 22.29 900 ASP D C 1
ATOM 2397 O O . ASP C 1 63 ? 8.486 7.378 17.721 1.00 30.09 900 ASP D O 1
ATOM 2402 N N . GLY C 1 64 ? 10.474 7.113 16.711 1.00 18.49 901 GLY D N 1
ATOM 2403 C CA . GLY C 1 64 ? 11.217 7.110 17.954 1.00 17.68 901 GLY D CA 1
ATOM 2404 C C . GLY C 1 64 ? 11.553 5.733 18.482 1.00 27.09 901 GLY D C 1
ATOM 2405 O O . GLY C 1 64 ? 12.059 5.621 19.606 1.00 21.70 901 GLY D O 1
ATOM 2406 N N . GLY C 1 65 ? 11.288 4.677 17.717 1.00 17.95 902 GLY D N 1
ATOM 2407 C CA . GLY C 1 65 ? 11.602 3.339 18.160 1.00 13.31 902 GLY D CA 1
ATOM 2408 C C . GLY C 1 65 ? 10.424 2.400 18.024 1.00 22.78 902 GLY D C 1
ATOM 2409 O O . GLY C 1 65 ? 9.297 2.820 17.750 1.00 19.74 902 GLY D O 1
ATOM 2410 N N . PRO C 1 66 ? 10.666 1.108 18.216 1.00 16.96 903 PRO D N 1
ATOM 2411 C CA . PRO C 1 66 ? 9.608 0.111 18.062 1.00 19.98 903 PRO D CA 1
ATOM 2412 C C . PRO C 1 66 ? 8.792 -0.096 19.334 1.00 29.22 903 PRO D C 1
ATOM 2413 O O . PRO C 1 66 ? 9.144 0.356 20.427 1.00 25.80 903 PRO D O 1
ATOM 2417 N N . HIS C 1 67 ? 7.678 -0.798 19.161 1.00 28.94 904 HIS D N 1
ATOM 2418 C CA . HIS C 1 67 ? 6.828 -1.163 20.284 1.00 25.78 904 HIS D CA 1
ATOM 2419 C C . HIS C 1 67 ? 7.484 -2.293 21.067 1.00 23.16 904 HIS D C 1
ATOM 2420 O O . HIS C 1 67 ? 7.955 -3.275 20.481 1.00 20.77 904 HIS D O 1
ATOM 2427 N N . GLU C 1 68 ? 7.524 -2.148 22.396 1.00 22.72 905 GLU D N 1
ATOM 2428 C CA . GLU C 1 68 ? 8.191 -3.147 23.229 1.00 26.37 905 GLU D CA 1
ATOM 2429 C C . GLU C 1 68 ? 7.607 -4.548 23.053 1.00 31.55 905 GLU D C 1
ATOM 2430 O O . GLU C 1 68 ? 8.331 -5.536 23.207 1.00 24.65 905 GLU D O 1
ATOM 2436 N N . LYS C 1 69 ? 6.308 -4.664 22.744 1.00 26.72 906 LYS D N 1
ATOM 2437 C CA . LYS C 1 69 ? 5.742 -5.987 22.493 1.00 30.24 906 LYS D CA 1
ATOM 2438 C C . LYS C 1 69 ? 6.289 -6.594 21.204 1.00 32.79 906 LYS D C 1
ATOM 2439 O O . LYS C 1 69 ? 6.448 -7.817 21.115 1.00 27.51 906 LYS D O 1
ATOM 2445 N N . ASP C 1 70 ? 6.573 -5.763 20.195 1.00 26.04 907 ASP D N 1
ATOM 2446 C CA . ASP C 1 70 ? 7.161 -6.282 18.964 1.00 22.98 907 ASP D CA 1
ATOM 2447 C C . ASP C 1 70 ? 8.602 -6.729 19.182 1.00 24.87 907 ASP D C 1
ATOM 2448 O O . ASP C 1 70 ? 9.028 -7.756 18.634 1.00 23.74 907 ASP D O 1
ATOM 2453 N N . VAL C 1 71 ? 9.376 -5.964 19.959 1.00 19.38 908 VAL D N 1
ATOM 2454 C CA . VAL C 1 71 ? 10.736 -6.387 20.291 1.00 17.81 908 VAL D CA 1
ATOM 2455 C C . VAL C 1 71 ? 10.707 -7.728 21.015 1.00 19.41 908 VAL D C 1
ATOM 2456 O O . VAL C 1 71 ? 11.511 -8.627 20.732 1.00 22.54 908 VAL D O 1
ATOM 2460 N N . LYS C 1 72 ? 9.782 -7.888 21.962 1.00 22.12 909 LYS D N 1
ATOM 2461 C CA . LYS C 1 72 ? 9.761 -9.121 22.746 1.00 24.38 909 LYS D CA 1
ATOM 2462 C C . LYS C 1 72 ? 9.479 -10.329 21.861 1.00 27.36 909 LYS D C 1
ATOM 2463 O O . LYS C 1 72 ? 10.148 -11.361 21.978 1.00 25.08 909 LYS D O 1
ATOM 2469 N N . LEU C 1 73 ? 8.517 -10.210 20.943 1.00 30.54 910 LEU D N 1
ATOM 2470 C CA . LEU C 1 73 ? 8.273 -11.292 19.993 1.00 26.94 910 LEU D CA 1
ATOM 2471 C C . LEU C 1 73 ? 9.524 -11.596 19.182 1.00 28.60 910 LEU D C 1
ATOM 2472 O O . LEU C 1 73 ? 9.897 -12.763 19.006 1.00 24.48 910 LEU D O 1
ATOM 2477 N N . PHE C 1 74 ? 10.199 -10.549 18.692 1.00 22.80 911 PHE D N 1
ATOM 2478 C CA . PHE C 1 74 ? 11.358 -10.740 17.823 1.00 18.11 911 PHE D CA 1
ATOM 2479 C C . PHE C 1 74 ? 12.514 -11.384 18.582 1.00 27.11 911 PHE D C 1
ATOM 2480 O O . PHE C 1 74 ? 13.175 -12.295 18.067 1.00 23.40 911 PHE D O 1
ATOM 2488 N N . VAL C 1 75 ? 12.774 -10.917 19.810 1.00 19.14 912 VAL D N 1
ATOM 2489 C CA . VAL C 1 75 ? 13.818 -11.518 20.643 1.00 22.06 912 VAL D CA 1
ATOM 2490 C C . VAL C 1 75 ? 13.515 -12.993 20.919 1.00 29.50 912 VAL D C 1
ATOM 2491 O O . VAL C 1 75 ? 14.412 -13.846 20.870 1.00 21.43 912 VAL D O 1
ATOM 2495 N N . LYS C 1 76 ? 12.254 -13.322 21.210 1.00 22.67 913 LYS D N 1
ATOM 2496 C CA . LYS C 1 76 ? 11.913 -14.728 21.415 1.00 29.75 913 LYS D CA 1
ATOM 2497 C C . LYS C 1 76 ? 12.247 -15.559 20.180 1.00 36.26 913 LYS D C 1
ATOM 2498 O O . LYS C 1 76 ? 12.767 -16.675 20.301 1.00 25.18 913 LYS D O 1
ATOM 2504 N N . TYR C 1 77 ? 11.992 -15.018 18.983 1.00 22.67 914 TYR D N 1
ATOM 2505 C CA . TYR C 1 77 ? 12.338 -15.740 17.757 1.00 23.29 914 TYR D CA 1
ATOM 2506 C C . TYR C 1 77 ? 13.848 -15.897 17.611 1.00 21.23 914 TYR D C 1
ATOM 2507 O O . TYR C 1 77 ? 14.330 -16.954 17.187 1.00 23.53 914 TYR D O 1
ATOM 2516 N N . LEU C 1 78 ? 14.611 -14.862 17.965 1.00 20.58 915 LEU D N 1
ATOM 2517 C CA . LEU C 1 78 ? 16.067 -14.963 17.896 1.00 22.35 915 LEU D CA 1
ATOM 2518 C C . LEU C 1 78 ? 16.593 -16.016 18.859 1.00 26.57 915 LEU D C 1
ATOM 2519 O O . LEU C 1 78 ? 17.550 -16.730 18.546 1.00 24.71 915 LEU D O 1
ATOM 2524 N N . ILE C 1 79 ? 15.993 -16.111 20.049 1.00 26.80 916 ILE D N 1
ATOM 2525 C CA . ILE C 1 79 ? 16.403 -17.135 21.010 1.00 31.97 916 ILE D CA 1
ATOM 2526 C C . ILE C 1 79 ? 16.169 -18.531 20.442 1.00 25.32 916 ILE D C 1
ATOM 2527 O O . ILE C 1 79 ? 16.999 -19.433 20.615 1.00 28.22 916 ILE D O 1
ATOM 2532 N N . LYS C 1 80 ? 15.026 -18.739 19.776 1.00 26.21 917 LYS D N 1
ATOM 2533 C CA . LYS C 1 80 ? 14.776 -20.024 19.118 1.00 33.68 917 LYS D CA 1
ATOM 2534 C C . LYS C 1 80 ? 15.848 -20.334 18.078 1.00 34.08 917 LYS D C 1
ATOM 2535 O O . LYS C 1 80 ? 16.306 -21.481 17.969 1.00 29.68 917 LYS D O 1
ATOM 2541 N N . LEU C 1 81 ? 16.250 -19.327 17.292 1.00 30.00 918 LEU D N 1
ATOM 2542 C CA . LEU C 1 81 ? 17.332 -19.531 16.332 1.00 25.47 918 LEU D CA 1
ATOM 2543 C C . LEU C 1 81 ? 18.609 -19.957 17.049 1.00 31.68 918 LEU D C 1
ATOM 2544 O O . LEU C 1 81 ? 19.298 -20.886 16.612 1.00 27.04 918 LEU D O 1
ATOM 2549 N N . CYS C 1 82 ? 18.933 -19.292 18.162 1.00 24.56 919 CYS D N 1
ATOM 2550 C CA . CYS C 1 82 ? 20.104 -19.674 18.945 1.00 34.95 919 CYS D CA 1
ATOM 2551 C C . CYS C 1 82 ? 19.991 -21.109 19.425 1.00 32.72 919 CYS D C 1
ATOM 2552 O O . CYS C 1 82 ? 20.919 -21.908 19.257 1.00 34.06 919 CYS D O 1
ATOM 2555 N N . ASP C 1 83 ? 18.848 -21.455 20.027 1.00 39.39 920 ASP D N 1
ATOM 2556 C CA . ASP C 1 83 ? 18.664 -22.794 20.565 1.00 41.35 920 ASP D CA 1
ATOM 2557 C C . ASP C 1 83 ? 18.669 -23.852 19.471 1.00 43.68 920 ASP D C 1
ATOM 2558 O O . ASP C 1 83 ? 18.896 -25.024 19.770 1.00 36.06 920 ASP D O 1
ATOM 2563 N N . SER C 1 84 ? 18.458 -23.462 18.212 1.00 42.19 921 SER D N 1
ATOM 2564 C CA . SER C 1 84 ? 18.435 -24.396 17.094 1.00 44.11 921 SER D CA 1
ATOM 2565 C C . SER C 1 84 ? 19.773 -24.467 16.362 1.00 37.87 921 SER D C 1
ATOM 2566 O O . SER C 1 84 ? 19.836 -24.998 15.247 1.00 36.10 921 SER D O 1
ATOM 2569 N N . ASN C 1 85 ? 20.839 -23.944 16.969 1.00 35.51 922 ASN D N 1
ATOM 2570 C CA .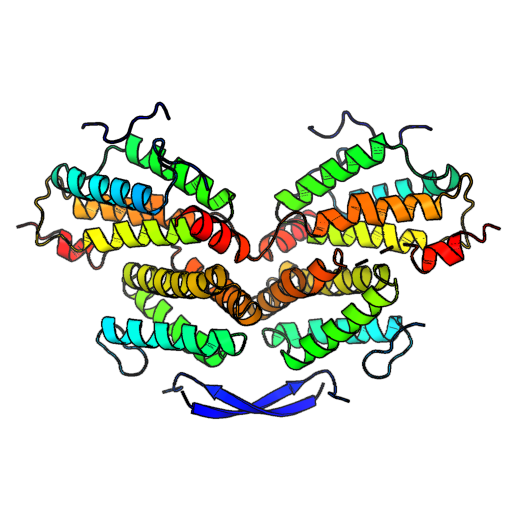 ASN C 1 85 ? 22.164 -23.883 16.346 1.00 36.62 922 ASN D CA 1
ATOM 2571 C C . ASN C 1 85 ? 22.134 -23.102 15.028 1.00 37.33 922 ASN D C 1
ATOM 2572 O O . ASN C 1 85 ? 22.826 -23.443 14.063 1.00 31.78 922 ASN D O 1
ATOM 2577 N N . ARG C 1 86 ? 21.318 -22.046 14.985 1.00 28.85 923 ARG D N 1
ATOM 2578 C CA . ARG C 1 86 ? 21.325 -21.109 13.867 1.00 27.19 923 ARG D CA 1
ATOM 2579 C C . ARG C 1 86 ? 21.840 -19.748 14.293 1.00 25.42 923 ARG D C 1
ATOM 2580 O O . ARG C 1 86 ? 21.222 -18.735 13.950 1.00 23.39 923 ARG D O 1
ATOM 2588 N N . VAL C 1 87 ? 22.951 -19.701 15.031 1.00 24.47 924 VAL D N 1
ATOM 2589 C CA . VAL C 1 87 ? 23.468 -18.403 15.448 1.00 27.28 924 VAL D CA 1
ATOM 2590 C C . VAL C 1 87 ? 23.834 -17.554 14.235 1.00 38.01 924 VAL D C 1
ATOM 2591 O O . VAL C 1 87 ? 23.719 -16.322 14.278 1.00 28.34 924 VAL D O 1
ATOM 2595 N N . HIS C 1 88 ? 24.220 -18.188 13.116 1.00 22.26 925 HIS D N 1
ATOM 2596 C CA . HIS C 1 88 ? 24.602 -17.408 11.941 1.00 24.07 925 HIS D CA 1
ATOM 2597 C C . HIS C 1 88 ? 23.432 -16.595 11.393 1.00 20.07 925 HIS D C 1
ATOM 2598 O O . HIS C 1 88 ? 23.640 -15.506 10.845 1.00 23.99 925 HIS D O 1
ATOM 2605 N N . LEU C 1 89 ? 22.201 -17.077 11.562 1.00 20.75 926 LEU D N 1
ATOM 2606 C CA . LEU C 1 89 ? 21.036 -16.301 11.141 1.00 22.87 926 LEU D CA 1
ATOM 2607 C C . LEU C 1 89 ? 20.779 -15.113 12.072 1.00 17.94 926 LEU D C 1
ATOM 2608 O O . LEU C 1 89 ? 20.429 -14.025 11.602 1.00 25.96 926 LEU D O 1
ATOM 2613 N N . VAL C 1 90 ? 20.940 -15.298 13.389 1.00 17.85 927 VAL D N 1
ATOM 2614 C CA . VAL C 1 90 ? 20.898 -14.157 14.310 1.00 16.24 927 VAL D CA 1
ATOM 2615 C C . VAL C 1 90 ? 21.960 -13.137 13.923 1.00 17.18 927 VAL D C 1
ATOM 2616 O O . VAL C 1 90 ? 21.723 -11.921 13.953 1.00 13.55 927 VAL D O 1
ATOM 2620 N N . LEU C 1 91 ? 23.151 -13.612 13.557 1.00 16.52 928 LEU D N 1
ATOM 2621 C CA . LEU C 1 91 ? 24.205 -12.688 13.158 1.00 17.73 928 LEU D CA 1
ATOM 2622 C C . LEU C 1 91 ? 23.779 -11.873 11.945 1.00 19.71 928 LEU D C 1
ATOM 2623 O O . LEU C 1 91 ? 24.009 -10.655 11.880 1.00 13.39 928 LEU D O 1
ATOM 2628 N N . HIS C 1 92 ? 23.127 -12.522 10.979 1.00 20.79 929 HIS D N 1
ATOM 2629 C CA . HIS C 1 92 ? 22.724 -11.808 9.775 1.00 14.45 929 HIS D CA 1
ATOM 2630 C C . HIS C 1 92 ? 21.661 -10.761 10.081 1.00 18.49 929 HIS D C 1
ATOM 2631 O O . HIS C 1 92 ? 21.761 -9.609 9.627 1.00 15.45 929 HIS D O 1
ATOM 2638 N N . LEU C 1 93 ? 20.632 -11.146 10.840 1.00 14.94 930 LEU D N 1
ATOM 2639 C CA . LEU C 1 93 ? 19.597 -10.192 11.234 1.00 24.68 930 LEU D CA 1
ATOM 2640 C C . LEU C 1 93 ? 20.162 -9.063 12.083 1.00 22.42 930 LEU D C 1
ATOM 2641 O O . LEU C 1 93 ? 19.700 -7.920 11.982 1.00 14.09 930 LEU D O 1
ATOM 2646 N N . SER C 1 94 ? 21.134 -9.366 12.954 1.00 19.47 931 SER D N 1
ATOM 2647 C CA . SER C 1 94 ? 21.780 -8.311 13.728 1.00 15.63 931 SER D CA 1
ATOM 2648 C C . SER C 1 94 ? 22.396 -7.270 12.802 1.00 12.57 931 SER D C 1
ATOM 2649 O O . SER C 1 94 ? 22.170 -6.066 12.964 1.00 11.13 931 SER D O 1
ATOM 2652 N N . ASN C 1 95 ? 23.191 -7.721 11.827 1.00 15.06 932 ASN D N 1
ATOM 2653 C CA . ASN C 1 95 ? 23.832 -6.794 10.889 1.00 20.33 932 ASN D CA 1
ATOM 2654 C C . ASN C 1 95 ? 22.809 -6.084 10.009 1.00 25.61 932 ASN D C 1
ATOM 2655 O O . ASN C 1 95 ? 22.981 -4.900 9.670 1.00 15.20 932 ASN D O 1
ATOM 2660 N N . LEU C 1 96 ? 21.739 -6.782 9.636 1.00 16.08 933 LEU D N 1
ATOM 2661 C CA . LEU C 1 96 ? 20.673 -6.139 8.876 1.00 20.96 933 LEU D CA 1
ATOM 2662 C C . LEU C 1 96 ? 20.106 -4.945 9.640 1.00 20.04 933 LEU D C 1
ATOM 2663 O O . LEU C 1 96 ? 19.932 -3.855 9.083 1.00 13.37 933 LEU D O 1
ATOM 2668 N N . ILE C 1 97 ? 19.820 -5.135 10.926 1.00 18.84 934 ILE D N 1
ATOM 2669 C CA . ILE C 1 97 ? 19.310 -4.037 11.736 1.00 19.08 934 ILE D CA 1
ATOM 2670 C C . ILE C 1 97 ? 20.354 -2.939 11.850 1.00 17.35 934 ILE D C 1
ATOM 2671 O O . ILE C 1 97 ? 20.047 -1.750 11.697 1.00 13.83 934 ILE D O 1
ATOM 2676 N N . SER C 1 98 ? 21.613 -3.324 12.078 1.00 9.52 935 SER D N 1
ATOM 2677 C CA . SER C 1 98 ? 22.680 -2.339 12.226 1.00 8.20 935 SER D CA 1
ATOM 2678 C C . SER C 1 98 ? 22.809 -1.448 10.994 1.00 15.41 935 SER D C 1
ATOM 2679 O O . SER C 1 98 ? 22.957 -0.225 11.117 1.00 18.91 935 SER D O 1
ATOM 2682 N N . ARG C 1 99 ? 22.755 -2.029 9.792 1.00 9.54 936 ARG D N 1
ATOM 2683 C CA . ARG C 1 99 ? 22.956 -1.195 8.611 1.00 9.16 936 ARG D CA 1
ATOM 2684 C C . ARG C 1 99 ? 21.754 -0.310 8.313 1.00 19.77 936 ARG D C 1
ATOM 2685 O O . ARG C 1 99 ? 21.911 0.744 7.674 1.00 19.79 936 ARG D O 1
ATOM 2693 N N . GLU C 1 100 ? 20.563 -0.687 8.775 1.00 16.20 937 GLU D N 1
ATOM 2694 C CA . GLU C 1 100 ? 19.453 0.258 8.721 1.00 14.09 937 GLU D CA 1
ATOM 2695 C C . GLU C 1 100 ? 19.770 1.499 9.541 1.00 8.89 937 GLU D C 1
ATOM 2696 O O . GLU C 1 100 ? 19.379 2.609 9.175 1.00 13.90 937 GLU D O 1
ATOM 2702 N N . LEU C 1 101 ? 20.467 1.332 10.670 1.00 10.35 938 LEU D N 1
ATOM 2703 C CA . LEU C 1 101 ? 20.810 2.498 11.479 1.00 14.83 938 LEU D CA 1
ATOM 2704 C C . LEU C 1 101 ? 21.842 3.385 10.791 1.00 18.07 938 LEU D C 1
ATOM 2705 O O . LEU C 1 101 ? 21.905 4.580 11.093 1.00 14.08 938 LEU D O 1
ATOM 2710 N N . ASN C 1 102 ? 22.637 2.840 9.862 1.00 15.21 939 ASN D N 1
ATOM 2711 C CA . ASN C 1 102 ? 23.582 3.676 9.127 1.00 16.15 939 ASN D CA 1
ATOM 2712 C C . ASN C 1 102 ? 22.872 4.688 8.242 1.00 15.79 939 ASN D C 1
ATOM 2713 O O . ASN C 1 102 ? 23.398 5.783 8.014 1.00 13.41 939 ASN D O 1
ATOM 2718 N N . LEU C 1 103 ? 21.686 4.345 7.738 1.00 14.24 940 LEU D N 1
ATOM 2719 C CA . LEU C 1 103 ? 20.901 5.320 6.985 1.00 22.85 940 LEU D CA 1
ATOM 2720 C C . LEU C 1 103 ? 20.559 6.548 7.836 1.00 15.22 940 LEU D C 1
ATOM 2721 O O . LEU C 1 103 ? 20.641 7.683 7.349 1.00 11.91 940 LEU D O 1
ATOM 2726 N N . CYS C 1 104 ? 20.170 6.343 9.107 1.00 15.64 941 CYS D N 1
ATOM 2727 C CA . CYS C 1 104 ? 19.943 7.454 10.040 1.00 13.85 941 CYS D CA 1
ATOM 2728 C C . CYS C 1 104 ? 21.192 8.296 10.248 1.00 25.56 941 CYS D C 1
ATOM 2729 O O . CYS C 1 104 ? 21.138 9.532 10.212 1.00 19.87 941 CYS D O 1
ATOM 2732 N N . ALA C 1 105 ? 22.311 7.643 10.569 1.00 15.05 942 ALA D N 1
ATOM 2733 C CA . ALA C 1 105 ? 23.544 8.382 10.820 1.00 15.11 942 ALA D CA 1
ATOM 2734 C C . ALA C 1 105 ? 23.922 9.239 9.620 1.00 19.14 942 ALA D C 1
ATOM 2735 O O . ALA C 1 105 ? 24.162 10.448 9.743 1.00 19.71 942 ALA D O 1
ATOM 2737 N N . PHE C 1 106 ? 23.985 8.612 8.446 1.00 11.91 943 PHE D N 1
ATOM 2738 C CA . PHE C 1 106 ? 24.443 9.287 7.234 1.00 12.17 943 PHE D CA 1
ATOM 2739 C C . PHE C 1 106 ? 23.603 10.512 6.931 1.00 13.37 943 PHE D C 1
ATOM 2740 O O . PHE C 1 106 ? 24.138 11.579 6.613 1.00 16.47 943 PHE D O 1
ATOM 2748 N N . LEU C 1 107 ? 22.287 10.387 7.041 1.00 13.79 944 LEU D N 1
ATOM 2749 C CA . LEU C 1 107 ? 21.389 11.483 6.724 1.00 15.35 944 LEU D CA 1
ATOM 2750 C C . LEU C 1 107 ? 21.090 12.377 7.922 1.00 23.56 944 LEU D C 1
ATOM 2751 O O . LEU C 1 107 ? 20.295 13.311 7.784 1.00 27.98 944 LEU D O 1
ATOM 2756 N N . ASN C 1 108 ? 21.690 12.100 9.084 1.00 17.36 945 ASN D N 1
ATOM 2757 C CA . ASN C 1 108 ? 21.505 12.891 10.310 1.00 14.97 945 ASN D CA 1
ATOM 2758 C C . ASN C 1 108 ? 20.017 13.067 10.615 1.00 23.91 945 ASN D C 1
ATOM 2759 O O . ASN C 1 108 ? 19.486 14.175 10.683 1.00 22.83 945 ASN D O 1
ATOM 2764 N N . GLN C 1 109 ? 19.344 11.930 10.762 1.00 25.68 946 GLN D N 1
ATOM 2765 C CA . GLN C 1 109 ? 17.899 11.866 10.915 1.00 29.81 946 GLN D CA 1
ATOM 2766 C C . GLN C 1 109 ? 17.562 10.980 12.102 1.00 25.66 946 GLN D C 1
ATOM 2767 O O . GLN C 1 109 ? 18.354 10.121 12.501 1.00 16.73 946 GLN D O 1
ATOM 2773 N N . ASP C 1 110 ? 16.365 11.200 12.652 1.00 18.05 947 ASP D N 1
ATOM 2774 C CA . ASP C 1 110 ? 15.686 10.221 13.498 1.00 17.58 947 ASP D CA 1
ATOM 2775 C C . ASP C 1 110 ? 16.534 9.815 14.702 1.00 29.71 947 ASP D C 1
ATOM 2776 O O . ASP C 1 110 ? 16.664 8.628 15.020 1.00 20.74 947 ASP D O 1
ATOM 2781 N N . HIS C 1 111 ? 17.086 10.820 15.402 1.00 22.68 948 HIS D N 1
ATOM 2782 C CA . HIS C 1 111 ? 18.047 10.537 16.470 1.00 22.96 948 HIS D CA 1
ATOM 2783 C C . HIS C 1 111 ? 17.405 9.768 17.618 1.00 14.33 948 HIS D C 1
ATOM 2784 O O . HIS C 1 111 ? 18.037 8.888 18.216 1.00 17.36 948 HIS D O 1
ATOM 2791 N N . SER C 1 112 ? 16.153 10.088 17.946 1.00 19.37 949 SER D N 1
ATOM 2792 C CA . SER C 1 112 ? 15.456 9.370 19.007 1.00 24.24 949 SER D CA 1
ATOM 2793 C C . SER C 1 112 ? 15.269 7.897 18.649 1.00 15.07 949 SER D C 1
ATOM 2794 O O . SER C 1 112 ? 15.575 7.006 19.450 1.00 16.86 949 SER D O 1
ATOM 2797 N N . GLY C 1 113 ? 14.776 7.622 17.439 1.00 16.56 950 GLY D N 1
ATOM 2798 C CA . GLY C 1 113 ? 14.585 6.236 17.023 1.00 14.33 950 GLY D CA 1
ATOM 2799 C C . GLY C 1 113 ? 15.890 5.482 16.864 1.00 16.19 950 GLY D C 1
ATOM 2800 O O . GLY C 1 113 ? 15.966 4.279 17.154 1.00 14.54 950 GLY D O 1
ATOM 2801 N N . PHE C 1 114 ? 16.924 6.161 16.351 1.00 12.96 951 PHE D N 1
ATOM 2802 C CA . PHE C 1 114 ? 18.254 5.559 16.298 1.00 12.66 951 PHE D CA 1
ATOM 2803 C C . PHE C 1 114 ? 18.687 5.085 17.683 1.00 12.87 951 PHE D C 1
ATOM 2804 O O . PHE C 1 114 ? 19.074 3.920 17.875 1.00 15.13 951 PHE D O 1
ATOM 2812 N N . GLN C 1 115 ? 18.642 5.994 18.657 1.00 11.20 952 GLN D N 1
ATOM 2813 C CA . GLN C 1 115 ? 19.149 5.678 19.990 1.00 11.52 952 GLN D CA 1
ATOM 2814 C C . GLN C 1 115 ? 18.385 4.523 20.614 1.00 16.81 952 GLN D C 1
ATOM 2815 O O . GLN C 1 115 ? 18.985 3.640 21.231 1.00 22.95 952 GLN D O 1
ATOM 2821 N N . THR C 1 116 ? 17.067 4.490 20.439 1.00 15.94 953 THR D N 1
ATOM 2822 C CA . THR C 1 116 ? 16.294 3.367 20.965 1.00 22.64 953 THR D CA 1
ATOM 2823 C C . THR C 1 116 ? 16.656 2.061 20.258 1.00 14.09 953 THR D C 1
ATOM 2824 O O . THR C 1 116 ? 16.887 1.030 20.910 1.00 11.43 953 THR D O 1
ATOM 2828 N N . TRP C 1 117 ? 16.714 2.082 18.916 1.00 17.74 954 TRP D N 1
ATOM 2829 C CA . TRP C 1 117 ? 17.086 0.875 18.173 1.00 20.48 954 TRP D CA 1
ATOM 2830 C C . TRP C 1 117 ? 18.517 0.470 18.474 1.00 17.09 954 TRP D C 1
ATOM 2831 O O . TRP C 1 117 ? 18.848 -0.725 18.496 1.00 14.33 954 TRP D O 1
ATOM 2842 N N . GLU C 1 118 ? 19.392 1.453 18.653 1.00 9.10 955 GLU D N 1
ATOM 2843 C CA . GLU C 1 118 ? 20.781 1.132 18.959 1.00 10.74 955 GLU D CA 1
ATOM 2844 C C . GLU C 1 118 ? 20.877 0.368 20.270 1.00 14.41 955 GLU D C 1
ATOM 2845 O O . GLU C 1 118 ? 21.614 -0.628 20.367 1.00 10.88 955 GLU D O 1
ATOM 2851 N N . ARG C 1 119 ? 20.110 0.803 21.275 1.00 13.93 956 ARG D N 1
ATOM 2852 C CA . ARG C 1 119 ? 20.095 0.139 22.573 1.00 23.08 956 ARG D CA 1
ATOM 2853 C C . ARG C 1 119 ? 19.555 -1.280 22.450 1.00 21.74 956 ARG D C 1
ATOM 2854 O O . ARG C 1 119 ? 20.083 -2.213 23.072 1.00 19.20 956 ARG D O 1
ATOM 2862 N N . ILE C 1 120 ? 18.507 -1.459 21.645 1.00 18.46 957 ILE D N 1
ATOM 2863 C CA . ILE C 1 120 ? 17.983 -2.794 21.383 1.00 17.11 957 ILE D CA 1
ATOM 2864 C C . ILE C 1 120 ? 19.053 -3.661 20.733 1.00 14.57 957 ILE D C 1
ATOM 2865 O O . ILE C 1 120 ? 19.276 -4.808 21.135 1.00 15.05 957 ILE D O 1
ATOM 2870 N N . LEU C 1 121 ? 19.736 -3.122 19.723 1.00 14.42 958 LEU D N 1
ATOM 2871 C CA . LEU C 1 121 ? 20.790 -3.877 19.050 1.00 21.26 958 LEU D CA 1
ATOM 2872 C C . LEU C 1 121 ? 21.889 -4.289 20.027 1.00 17.67 958 LEU D C 1
ATOM 2873 O O . LEU C 1 121 ? 22.306 -5.456 20.066 1.00 11.90 958 LEU D O 1
ATOM 2878 N N . LEU C 1 122 ? 22.370 -3.339 20.828 1.00 11.50 959 LEU D N 1
ATOM 2879 C CA . LEU C 1 122 ? 23.563 -3.587 21.628 1.00 12.11 959 LEU D CA 1
ATOM 2880 C C . LEU C 1 122 ? 23.259 -4.343 22.916 1.00 15.33 959 LEU D C 1
ATOM 2881 O O . LEU C 1 122 ? 24.107 -5.104 23.394 1.00 16.46 959 LEU D O 1
ATOM 2886 N N . ASN C 1 123 ? 22.075 -4.155 23.496 1.00 13.72 960 ASN D N 1
ATOM 2887 C CA . ASN C 1 123 ? 21.783 -4.757 24.794 1.00 13.64 960 ASN D CA 1
ATOM 2888 C C . ASN C 1 123 ? 20.842 -5.953 24.734 1.00 17.62 960 ASN D C 1
ATOM 2889 O O . ASN C 1 123 ? 20.905 -6.820 25.620 1.00 19.20 960 ASN D O 1
ATOM 2894 N N . ASP C 1 124 ? 19.959 -6.021 23.736 1.00 16.66 961 ASP D N 1
ATOM 2895 C CA . ASP C 1 124 ? 18.981 -7.103 23.653 1.00 20.46 961 ASP D CA 1
ATOM 2896 C C . ASP C 1 124 ? 19.326 -8.140 22.600 1.00 16.59 961 ASP D C 1
ATOM 2897 O O . ASP C 1 124 ? 19.013 -9.320 22.783 1.00 24.80 961 ASP D O 1
ATOM 2902 N N . ILE C 1 125 ? 19.953 -7.732 21.500 1.00 13.50 962 ILE D N 1
ATOM 2903 C CA . ILE C 1 125 ? 20.164 -8.625 20.368 1.00 18.21 962 ILE D CA 1
ATOM 2904 C C . ILE C 1 125 ? 21.584 -9.188 20.382 1.00 12.59 962 ILE D C 1
ATOM 2905 O O . ILE C 1 125 ? 21.781 -10.405 20.456 1.00 16.66 962 ILE D O 1
ATOM 2910 N N . ILE C 1 126 ? 22.584 -8.306 20.339 1.00 17.05 963 ILE D N 1
ATOM 2911 C CA . ILE C 1 126 ? 23.978 -8.775 20.268 1.00 15.62 963 ILE D CA 1
ATOM 2912 C C . ILE C 1 126 ? 24.360 -9.689 21.408 1.00 14.77 963 ILE D C 1
ATOM 2913 O O . ILE C 1 126 ? 25.071 -10.686 21.165 1.00 21.75 963 ILE D O 1
ATOM 2918 N N . PRO C 1 127 ? 23.956 -9.466 22.673 1.00 23.73 964 PRO D N 1
ATOM 2919 C CA . PRO C 1 127 ? 24.361 -10.406 23.732 1.00 19.19 964 PRO D CA 1
ATOM 2920 C C . PRO C 1 127 ? 23.926 -11.843 23.476 1.00 22.47 964 PRO D C 1
ATOM 2921 O O . PRO C 1 127 ? 24.577 -12.772 23.970 1.00 26.37 964 PRO D O 1
ATOM 2925 N N . LEU C 1 128 ? 22.850 -12.053 22.710 1.00 28.53 965 LEU D N 1
ATOM 2926 C CA . LEU C 1 128 ? 22.442 -13.412 22.365 1.00 30.35 965 LEU D CA 1
ATOM 2927 C C . LEU C 1 128 ? 23.512 -14.142 21.559 1.00 39.92 965 LEU D C 1
ATOM 2928 O O . LEU C 1 128 ? 23.600 -15.373 21.623 1.00 42.15 965 LEU D O 1
ATOM 2933 N N . LEU C 1 129 ? 24.325 -13.407 20.791 1.00 31.08 966 LEU D N 1
ATOM 2934 C CA . LEU C 1 129 ? 25.338 -14.004 19.924 1.00 31.55 966 LEU D CA 1
ATOM 2935 C C . LEU C 1 129 ? 26.409 -14.763 20.693 1.00 38.35 966 LEU D C 1
ATOM 2936 O O . LEU C 1 129 ? 27.168 -15.529 20.086 1.00 36.99 966 LEU D O 1
ATOM 2941 N N . ASN C 1 130 ? 26.504 -14.565 21.997 1.00 36.10 967 ASN D N 1
ATOM 2942 C CA . ASN C 1 130 ? 27.476 -15.274 22.813 1.00 46.38 967 ASN D CA 1
ATOM 2943 C C . ASN C 1 130 ? 26.776 -15.848 24.038 1.00 50.11 967 ASN D C 1
ATOM 2944 O O . ASN C 1 130 ? 27.216 -15.715 25.181 1.00 52.79 967 ASN D O 1
ATOM 2949 N N . ARG C 1 131 ? 25.652 -16.509 23.767 1.00 54.03 968 ARG D N 1
ATOM 2950 C CA . ARG C 1 131 ? 24.769 -17.125 24.755 1.00 57.68 968 ARG D CA 1
ATOM 2951 C C . ARG C 1 131 ? 24.918 -18.644 24.751 1.00 61.89 968 ARG D C 1
ATOM 2952 O O . ARG C 1 131 ? 25.760 -19.200 25.455 1.00 64.60 968 ARG D O 1
ATOM 2960 N N . GLN C 1 137 ? 29.797 -28.156 15.640 1.00 77.83 974 GLN D N 1
ATOM 2961 C CA . GLN C 1 137 ? 28.511 -28.325 16.307 1.00 78.87 974 GLN D CA 1
ATOM 2962 C C . GLN C 1 137 ? 27.356 -27.760 15.474 1.00 75.87 974 GLN D C 1
ATOM 2963 O O . GLN C 1 137 ? 26.249 -28.302 15.479 1.00 74.07 974 GLN D O 1
ATOM 2969 N N . THR C 1 138 ? 27.642 -26.683 14.745 1.00 71.73 975 THR D N 1
ATOM 2970 C CA . THR C 1 138 ? 26.620 -25.831 14.149 1.00 67.40 975 THR D CA 1
ATOM 2971 C C . THR C 1 138 ? 25.876 -26.554 13.020 1.00 64.46 975 THR D C 1
ATOM 2972 O O . THR C 1 138 ? 26.324 -27.577 12.492 1.00 65.57 975 THR D O 1
ATOM 2976 N N . VAL C 1 139 ? 24.699 -26.015 12.682 1.00 53.00 976 VAL D N 1
ATOM 2977 C CA . VAL C 1 139 ? 23.813 -26.649 11.707 1.00 56.30 976 VAL D CA 1
ATOM 2978 C C . VAL C 1 139 ? 24.473 -26.717 10.333 1.00 53.83 976 VAL D C 1
ATOM 2979 O O . VAL C 1 139 ? 24.325 -27.709 9.605 1.00 49.21 976 VAL D O 1
ATOM 2983 N N . ARG C 1 140 ? 25.218 -25.672 9.957 1.00 45.63 977 ARG D N 1
ATOM 2984 C CA . ARG C 1 140 ? 25.970 -25.726 8.709 1.00 45.43 977 ARG D CA 1
ATOM 2985 C C . ARG C 1 140 ? 27.131 -26.707 8.803 1.00 49.10 977 ARG D C 1
ATOM 2986 O O . ARG C 1 140 ? 27.451 -27.389 7.821 1.00 50.21 977 ARG D O 1
ATOM 2994 N N . LYS C 1 141 ? 27.783 -26.775 9.970 1.00 45.05 978 LYS D N 1
ATOM 2995 C CA . LYS C 1 141 ? 28.939 -27.652 10.135 1.00 47.89 978 LYS D CA 1
ATOM 2996 C C . LYS C 1 141 ? 28.591 -29.088 9.753 1.00 50.63 978 LYS D C 1
ATOM 2997 O O . LYS C 1 141 ? 29.333 -29.748 9.015 1.00 43.82 978 LYS D O 1
ATOM 3003 N N . LEU C 1 142 ? 27.434 -29.570 10.216 1.00 50.60 979 LEU D N 1
ATOM 3004 C CA . LEU C 1 142 ? 27.012 -30.931 9.900 1.00 55.77 979 LEU D CA 1
ATOM 3005 C C . LEU C 1 142 ? 26.868 -31.136 8.395 1.00 54.78 979 LEU D C 1
ATOM 3006 O O . LEU C 1 142 ? 27.244 -32.189 7.867 1.00 53.84 979 LEU D O 1
ATOM 3011 N N . ASP C 1 143 ? 26.339 -30.135 7.683 1.00 53.50 980 ASP D N 1
ATOM 3012 C CA . ASP C 1 143 ? 26.291 -30.219 6.225 1.00 51.08 980 ASP D CA 1
ATOM 3013 C C . ASP C 1 143 ? 27.681 -30.084 5.620 1.00 51.95 980 ASP D C 1
ATOM 3014 O O . ASP C 1 143 ? 27.979 -30.704 4.592 1.00 42.54 980 ASP D O 1
ATOM 3019 N N . MET C 1 144 ? 28.543 -29.271 6.239 1.00 46.86 981 MET D N 1
ATOM 3020 C CA . MET C 1 144 ? 29.889 -29.066 5.712 1.00 46.02 981 MET D CA 1
ATOM 3021 C C . MET C 1 144 ? 30.705 -30.354 5.728 1.00 47.05 981 MET D C 1
ATOM 3022 O O . MET C 1 144 ? 31.560 -30.565 4.857 1.00 43.03 981 MET D O 1
ATOM 3027 N N . ASP C 1 145 ? 30.469 -31.223 6.719 1.00 42.13 982 ASP D N 1
ATOM 3028 C CA . ASP C 1 145 ? 31.246 -32.453 6.834 1.00 42.24 982 ASP D CA 1
ATOM 3029 C C . ASP C 1 145 ? 31.075 -33.370 5.627 1.00 49.10 982 ASP D C 1
ATOM 3030 O O . ASP C 1 145 ? 31.956 -34.198 5.363 1.00 49.55 982 ASP D O 1
ATOM 3035 N N . PHE C 1 146 ? 29.971 -33.253 4.890 1.00 40.73 983 PHE D N 1
ATOM 3036 C CA . PHE C 1 146 ? 29.826 -33.996 3.639 1.00 44.95 983 PHE D CA 1
ATOM 3037 C C . PHE C 1 146 ? 30.602 -33.234 2.570 1.00 49.98 983 PHE D C 1
ATOM 3038 O O . PHE C 1 146 ? 30.092 -32.320 1.914 1.00 40.88 983 PHE D O 1
ATOM 3046 N N . GLU C 1 147 ? 31.867 -33.607 2.414 1.00 41.89 984 GLU D N 1
ATOM 3047 C CA . GLU C 1 147 ? 32.789 -32.928 1.513 1.00 51.93 984 GLU D CA 1
ATOM 3048 C C . GLU C 1 147 ? 32.820 -33.689 0.193 1.00 47.70 984 GLU D C 1
ATOM 3049 O O . GLU C 1 147 ? 33.296 -34.826 0.139 1.00 46.28 984 GLU D O 1
ATOM 3055 N N . VAL C 1 148 ? 32.286 -33.078 -0.858 1.00 43.85 985 VAL D N 1
ATOM 3056 C CA . VAL C 1 148 ? 32.410 -33.642 -2.199 1.00 52.22 985 VAL D CA 1
ATOM 3057 C C . VAL C 1 148 ? 33.011 -32.607 -3.137 1.00 48.37 985 VAL D C 1
ATOM 3058 O O . VAL C 1 148 ? 34.225 -32.417 -3.148 1.00 47.94 985 VAL D O 1
ATOM 3062 N N . ARG D 1 8 ? 50.646 29.003 47.086 1.00 42.24 9 ARG E N 1
ATOM 3063 C CA . ARG D 1 8 ? 49.497 28.229 47.538 1.00 40.42 9 ARG E CA 1
ATOM 3064 C C . ARG D 1 8 ? 49.934 26.787 47.806 1.00 39.67 9 ARG E C 1
ATOM 3065 O O . ARG D 1 8 ? 50.789 26.248 47.106 1.00 48.10 9 ARG E O 1
ATOM 3073 N N . LYS D 1 9 ? 49.360 26.169 48.831 1.00 32.98 10 LYS E N 1
ATOM 3074 C CA . LYS D 1 9 ? 49.807 24.853 49.255 1.00 41.85 10 LYS E CA 1
ATOM 3075 C C . LYS D 1 9 ? 49.211 23.758 48.371 1.00 33.36 10 LYS E C 1
ATOM 3076 O O . LYS D 1 9 ? 48.170 23.932 47.731 1.00 32.78 10 LYS E O 1
ATOM 3082 N N . ARG D 1 10 ? 49.897 22.615 48.342 1.00 26.29 11 ARG E N 1
ATOM 3083 C CA . ARG D 1 10 ? 49.404 21.430 47.650 1.00 32.11 11 ARG E CA 1
ATOM 3084 C C . ARG D 1 10 ? 48.591 20.588 48.627 1.00 31.59 11 ARG E C 1
ATOM 3085 O O . ARG D 1 10 ? 49.093 20.199 49.685 1.00 38.60 11 ARG E O 1
ATOM 3093 N N . PHE D 1 11 ? 47.339 20.304 48.270 1.00 25.37 12 PHE E N 1
ATOM 3094 C CA . PHE D 1 11 ? 46.502 19.460 49.115 1.00 24.61 12 PHE E CA 1
ATOM 3095 C C . PHE D 1 11 ? 46.711 17.976 48.832 1.00 32.54 12 PHE E C 1
ATOM 3096 O O . PHE D 1 11 ? 46.595 17.155 49.747 1.00 24.40 12 PHE E O 1
ATOM 3104 N N . PHE D 1 12 ? 47.001 17.614 47.583 1.00 25.17 13 PHE E N 1
ATOM 3105 C CA . PHE D 1 12 ? 47.185 16.227 47.188 1.00 26.81 13 PHE E CA 1
ATOM 3106 C C . PHE D 1 12 ? 48.667 15.927 46.988 1.00 30.28 13 PHE E C 1
ATOM 3107 O O . PHE D 1 12 ? 49.490 16.826 46.807 1.00 31.44 13 PHE E O 1
ATOM 3115 N N . ASN D 1 13 ? 48.996 14.638 47.023 1.00 32.08 14 ASN E N 1
ATOM 3116 C CA . ASN D 1 13 ? 50.356 14.146 46.836 1.00 37.04 14 ASN E CA 1
ATOM 3117 C C . ASN D 1 13 ? 50.452 13.537 45.443 1.00 37.04 14 ASN E C 1
ATOM 3118 O O . ASN D 1 13 ? 49.827 12.508 45.172 1.00 36.15 14 ASN E O 1
ATOM 3123 N N . ASP D 1 14 ? 51.258 14.154 44.577 1.00 42.18 15 ASP E N 1
ATOM 3124 C CA . ASP D 1 14 ? 51.386 13.686 43.200 1.00 40.66 15 ASP E CA 1
ATOM 3125 C C . ASP D 1 14 ? 51.948 12.271 43.102 1.00 45.92 15 ASP E C 1
ATOM 3126 O O . ASP D 1 14 ? 51.718 11.597 42.092 1.00 43.45 15 ASP E O 1
ATOM 3131 N N . ASP D 1 15 ? 52.657 11.796 44.129 1.00 46.48 16 ASP E N 1
ATOM 3132 C CA . ASP D 1 15 ? 53.462 10.589 43.982 1.00 51.43 16 ASP E CA 1
ATOM 3133 C C . ASP D 1 15 ? 52.643 9.308 43.881 1.00 53.10 16 ASP E C 1
ATOM 3134 O O . ASP D 1 15 ? 53.229 8.258 43.606 1.00 54.48 16 ASP E O 1
ATOM 3139 N N . LEU D 1 16 ? 51.330 9.354 44.090 1.00 49.24 17 LEU E N 1
ATOM 3140 C CA . LEU D 1 16 ? 50.495 8.173 43.860 1.00 57.40 17 LEU E CA 1
ATOM 3141 C C . LEU D 1 16 ? 49.083 8.562 43.432 1.00 57.82 17 LEU E C 1
ATOM 3142 O O . LEU D 1 16 ? 48.700 8.367 42.277 1.00 59.49 17 LEU E O 1
ATOM 3147 N N . SER D 1 37 ? 37.651 -0.338 40.503 1.00 45.08 874 SER E N 1
ATOM 3148 C CA . SER D 1 37 ? 37.625 1.101 40.274 1.00 27.51 874 SER E CA 1
ATOM 3149 C C . SER D 1 37 ? 39.022 1.680 40.469 1.00 34.84 874 SER E C 1
ATOM 3150 O O . SER D 1 37 ? 39.796 1.169 41.274 1.00 33.69 874 SER E O 1
ATOM 3153 N N . PRO D 1 38 ? 39.357 2.724 39.708 1.00 43.39 875 PRO E N 1
ATOM 3154 C CA . PRO D 1 38 ? 40.666 3.370 39.881 1.00 24.46 875 PRO E CA 1
ATOM 3155 C C . PRO D 1 38 ? 40.820 3.953 41.278 1.00 25.55 875 PRO E C 1
ATOM 3156 O O . PRO D 1 38 ? 39.863 4.433 41.888 1.00 24.37 875 PRO E O 1
ATOM 3160 N N . LYS D 1 39 ? 42.050 3.922 41.771 1.00 22.13 876 LYS E N 1
ATOM 3161 C CA . LYS D 1 39 ? 42.379 4.458 43.080 1.00 20.42 876 LYS E CA 1
ATOM 3162 C C . LYS D 1 39 ? 42.614 5.959 42.968 1.00 19.12 876 LYS E C 1
ATOM 3163 O O . LYS D 1 39 ? 43.072 6.456 41.940 1.00 26.27 876 LYS E O 1
ATOM 3169 N N . PHE D 1 40 ? 42.297 6.690 44.032 1.00 22.07 877 PHE E N 1
ATOM 3170 C CA . PHE D 1 40 ? 42.662 8.100 44.102 1.00 21.74 877 PHE E CA 1
ATOM 3171 C C . PHE D 1 40 ? 43.412 8.333 45.398 1.00 24.69 877 PHE E C 1
ATOM 3172 O O . PHE D 1 40 ? 42.882 8.040 46.474 1.00 19.41 877 PHE E O 1
ATOM 3180 N N . GLN D 1 41 ? 44.634 8.860 45.290 1.00 24.67 878 GLN E N 1
ATOM 3181 C CA . GLN D 1 41 ? 45.457 9.176 46.454 1.00 18.37 878 GLN E CA 1
ATOM 3182 C C . GLN D 1 41 ? 45.542 7.983 47.403 1.00 24.99 878 GLN E C 1
ATOM 3183 O O . GLN D 1 41 ? 45.346 8.107 48.609 1.00 25.19 878 GLN E O 1
ATOM 3189 N N . ASN D 1 42 ? 45.779 6.802 46.833 1.00 29.25 879 ASN E N 1
ATOM 3190 C CA . ASN D 1 42 ? 45.967 5.555 47.569 1.00 23.43 879 ASN E CA 1
ATOM 3191 C C . ASN D 1 42 ? 44.699 5.069 48.257 1.00 23.44 879 ASN E C 1
ATOM 3192 O O . ASN D 1 42 ? 44.769 4.159 49.098 1.00 34.75 879 ASN E O 1
ATOM 3197 N N . LEU D 1 43 ? 43.545 5.650 47.941 1.00 28.28 880 LEU E N 1
ATOM 3198 C CA . LEU D 1 43 ? 42.269 5.241 48.504 1.00 24.60 880 LEU E CA 1
ATOM 3199 C C . LEU D 1 43 ? 41.505 4.438 47.463 1.00 30.41 880 LEU E C 1
ATOM 3200 O O . LEU D 1 43 ? 41.518 4.778 46.277 1.00 19.85 880 LEU E O 1
ATOM 3205 N N . THR D 1 44 ? 40.819 3.388 47.908 1.00 22.66 881 THR E N 1
ATOM 3206 C CA . THR D 1 44 ? 40.031 2.568 46.998 1.00 23.77 881 THR E CA 1
ATOM 3207 C C . THR D 1 44 ? 38.535 2.636 47.245 1.00 26.48 881 THR E C 1
ATOM 3208 O O . THR D 1 44 ? 37.758 2.610 46.289 1.00 31.96 881 THR E O 1
ATOM 3212 N N . ARG D 1 45 ? 38.093 2.735 48.492 1.00 21.13 882 ARG E N 1
ATOM 3213 C CA . ARG D 1 45 ? 36.660 2.787 48.743 1.00 21.27 882 ARG E CA 1
ATOM 3214 C C . ARG D 1 45 ? 36.100 4.154 48.352 1.00 23.37 882 ARG E C 1
ATOM 3215 O O . ARG D 1 45 ? 36.683 5.195 48.669 1.00 26.33 882 ARG E O 1
ATOM 3223 N N . PHE D 1 46 ? 34.955 4.148 47.665 1.00 18.52 883 PHE E N 1
ATOM 3224 C CA . PHE D 1 46 ? 34.431 5.381 47.094 1.00 16.13 883 PHE E CA 1
ATOM 3225 C C . PHE D 1 46 ? 33.996 6.386 48.160 1.00 15.59 883 PHE E C 1
ATOM 3226 O O . PHE D 1 46 ? 34.140 7.596 47.957 1.00 13.92 883 PHE E O 1
ATOM 3234 N N . LYS D 1 47 ? 33.465 5.926 49.294 1.00 18.59 884 LYS E N 1
ATOM 3235 C CA . LYS D 1 47 ? 33.075 6.890 50.317 1.00 17.96 884 LYS E CA 1
ATOM 3236 C C . LYS D 1 47 ? 34.287 7.605 50.910 1.00 16.77 884 LYS E C 1
ATOM 3237 O O . LYS D 1 47 ? 34.171 8.765 51.313 1.00 17.25 884 LYS E O 1
ATOM 3243 N N . LYS D 1 48 ? 35.455 6.957 50.943 1.00 16.85 885 LYS E N 1
ATOM 3244 C CA . LYS D 1 48 ? 36.665 7.630 51.413 1.00 16.27 885 LYS E CA 1
ATOM 3245 C C . LYS D 1 48 ? 37.159 8.652 50.402 1.00 26.70 885 LYS E C 1
ATOM 3246 O O . LYS D 1 48 ? 37.631 9.735 50.777 1.00 13.39 885 LYS E O 1
ATOM 3252 N N . ILE D 1 49 ? 37.080 8.316 49.116 1.00 18.30 886 ILE E N 1
ATOM 3253 C CA . ILE D 1 49 ? 37.402 9.288 48.079 1.00 16.37 886 ILE E CA 1
ATOM 3254 C C . ILE D 1 49 ? 36.481 10.490 48.198 1.00 13.19 886 ILE E C 1
ATOM 3255 O O . ILE D 1 49 ? 36.931 11.638 48.160 1.00 15.80 886 ILE E O 1
ATOM 3260 N N . CYS D 1 50 ? 35.174 10.244 48.343 1.00 12.59 887 CYS E N 1
ATOM 3261 C CA . CYS D 1 50 ? 34.234 11.351 48.520 1.00 16.47 887 CYS E CA 1
ATOM 3262 C C . CYS D 1 50 ? 34.594 12.187 49.746 1.00 15.78 887 CYS E C 1
ATOM 3263 O O . CYS D 1 5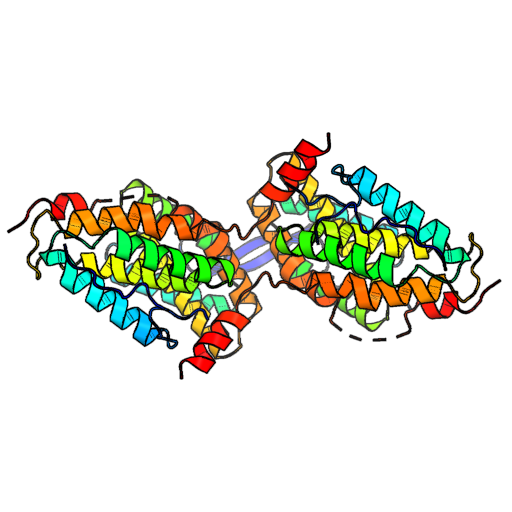0 ? 34.542 13.428 49.708 1.00 15.26 887 CYS E O 1
ATOM 3266 N N . GLN D 1 51 ? 34.947 11.523 50.850 1.00 17.05 888 GLN E N 1
ATOM 3267 C CA . GLN D 1 51 ? 35.330 12.242 52.064 1.00 23.25 888 GLN E CA 1
ATOM 3268 C C . GLN D 1 51 ? 36.536 13.142 51.828 1.00 17.80 888 GLN E C 1
ATOM 3269 O O . GLN D 1 51 ? 36.591 14.272 52.338 1.00 15.64 888 GLN E O 1
ATOM 3275 N N . LEU D 1 52 ? 37.529 12.636 51.100 1.00 13.72 889 LEU E N 1
ATOM 3276 C CA . LEU D 1 52 ? 38.724 13.418 50.799 1.00 22.90 889 LEU E CA 1
ATOM 3277 C C . LEU D 1 52 ? 38.389 14.623 49.928 1.00 22.84 889 LEU E C 1
ATOM 3278 O O . LEU D 1 52 ? 38.912 15.724 50.149 1.00 19.77 889 LEU E O 1
ATOM 3283 N N . VAL D 1 53 ? 37.528 14.428 48.924 1.00 13.92 890 VAL E N 1
ATOM 3284 C CA . VAL D 1 53 ? 37.161 15.532 48.042 1.00 12.39 890 VAL E CA 1
ATOM 3285 C C . VAL D 1 53 ? 36.404 16.600 48.827 1.00 15.60 890 VAL E C 1
ATOM 3286 O O . VAL D 1 53 ? 36.650 17.800 48.667 1.00 15.64 890 VAL E O 1
ATOM 3290 N N . LYS D 1 54 ? 35.486 16.171 49.703 1.00 11.21 891 LYS E N 1
ATOM 3291 C CA . LYS D 1 54 ? 34.758 17.085 50.586 1.00 13.21 891 LYS E CA 1
ATOM 3292 C C . LYS D 1 54 ? 35.717 17.928 51.423 1.00 15.04 891 LYS E C 1
ATOM 3293 O O . LYS D 1 54 ? 35.521 19.143 51.573 1.00 14.80 891 LYS E O 1
ATOM 3299 N N . GLN D 1 55 ? 36.746 17.296 51.999 1.00 19.51 892 GLN E N 1
ATOM 3300 C CA . GLN D 1 55 ? 37.739 18.035 52.779 1.00 15.98 892 GLN E CA 1
ATOM 3301 C C . GLN D 1 55 ? 38.463 19.057 51.915 1.00 15.31 892 GLN E C 1
ATOM 3302 O O . GLN D 1 55 ? 38.668 20.210 52.324 1.00 16.64 892 GLN E O 1
ATOM 3308 N N . TRP D 1 56 ? 38.904 18.620 50.729 1.00 14.60 893 TRP E N 1
ATOM 3309 C CA . TRP D 1 56 ? 39.654 19.462 49.802 1.00 19.69 893 TRP E CA 1
ATOM 3310 C C . TRP D 1 56 ? 38.894 20.744 49.483 1.00 19.72 893 TRP E C 1
ATOM 3311 O O . TRP D 1 56 ? 39.418 21.852 49.643 1.00 19.45 893 TRP E O 1
ATOM 3322 N N . VAL D 1 57 ? 37.660 20.596 48.994 1.00 15.85 894 VAL E N 1
ATOM 3323 C CA . VAL D 1 57 ? 36.807 21.748 48.706 1.00 12.12 894 VAL E CA 1
ATOM 3324 C C . VAL D 1 57 ? 36.692 22.634 49.940 1.00 17.82 894 VAL E C 1
ATOM 3325 O O . VAL D 1 57 ? 36.949 23.844 49.892 1.00 17.45 894 VAL E O 1
ATOM 3329 N N . ALA D 1 58 ? 36.313 22.029 51.067 1.00 13.26 895 ALA E N 1
ATOM 3330 C CA . ALA D 1 58 ? 36.045 22.810 52.273 1.00 14.64 895 ALA E CA 1
ATOM 3331 C C . ALA D 1 58 ? 37.284 23.556 52.752 1.00 17.76 895 ALA E C 1
ATOM 3332 O O . ALA D 1 58 ? 37.192 24.719 53.151 1.00 19.23 895 ALA E O 1
ATOM 3334 N N . GLU D 1 59 ? 38.455 22.927 52.698 1.00 18.97 896 GLU E N 1
ATOM 3335 C CA . GLU D 1 59 ? 39.641 23.586 53.233 1.00 22.69 896 GLU E CA 1
ATOM 3336 C C . GLU D 1 59 ? 40.252 24.602 52.280 1.00 30.04 896 GLU E C 1
ATOM 3337 O O . GLU D 1 59 ? 41.037 25.441 52.729 1.00 32.81 896 GLU E O 1
ATOM 3343 N N . THR D 1 60 ? 39.934 24.547 50.986 1.00 23.30 897 THR E N 1
ATOM 3344 C CA . THR D 1 60 ? 40.531 25.488 50.049 1.00 24.26 897 THR E CA 1
ATOM 3345 C C . THR D 1 60 ? 39.637 26.678 49.738 1.00 26.02 897 THR E C 1
ATOM 3346 O O . THR D 1 60 ? 40.136 27.680 49.216 1.00 32.93 897 THR E O 1
ATOM 3350 N N . LEU D 1 61 ? 38.340 26.604 50.053 1.00 19.64 898 LEU E N 1
ATOM 3351 C CA . LEU D 1 61 ? 37.476 27.763 49.840 1.00 30.59 898 LEU E CA 1
ATOM 3352 C C . LEU D 1 61 ? 38.054 29.004 50.507 1.00 29.38 898 LEU E C 1
ATOM 3353 O O . LEU D 1 61 ? 38.087 30.090 49.911 1.00 31.75 898 LEU E O 1
ATOM 3358 N N . GLY D 1 62 ? 38.547 28.856 51.734 1.00 24.64 899 GLY E N 1
ATOM 3359 C CA . GLY D 1 62 ? 39.077 29.994 52.450 1.00 34.22 899 GLY E CA 1
ATOM 3360 C C . GLY D 1 62 ? 40.385 30.514 51.905 1.00 28.53 899 GLY E C 1
ATOM 3361 O O . GLY D 1 62 ? 40.821 31.592 52.317 1.00 33.28 899 GLY E O 1
ATOM 3362 N N . ASP D 1 63 ? 41.008 29.775 50.990 1.00 31.82 900 ASP E N 1
ATOM 3363 C CA . ASP D 1 63 ? 42.228 30.177 50.307 1.00 39.31 900 ASP E CA 1
ATOM 3364 C C . ASP D 1 63 ? 41.964 30.808 48.954 1.00 44.48 900 ASP E C 1
ATOM 3365 O O . ASP D 1 63 ? 42.909 31.257 48.297 1.00 42.15 900 ASP E O 1
ATOM 3370 N N . GLY D 1 64 ? 40.705 30.905 48.552 1.00 39.85 901 GLY E N 1
ATOM 3371 C CA . GLY D 1 64 ? 40.364 31.384 47.235 1.00 33.24 901 GLY E CA 1
ATOM 3372 C C . GLY D 1 64 ? 40.228 30.319 46.183 1.00 37.95 901 GLY E C 1
ATOM 3373 O O . GLY D 1 64 ? 40.144 30.655 44.996 1.00 28.39 901 GLY E O 1
ATOM 3374 N N . GLY D 1 65 ? 40.191 29.049 46.572 1.00 23.59 902 GLY E N 1
ATOM 3375 C CA . GLY D 1 65 ? 40.128 27.985 45.604 1.00 23.65 902 GLY E CA 1
ATOM 3376 C C . GLY D 1 65 ? 41.348 27.094 45.675 1.00 21.07 902 GLY E C 1
ATOM 3377 O O . GLY D 1 65 ? 42.332 27.398 46.356 1.00 31.92 902 GLY E O 1
ATOM 3378 N N . PRO D 1 66 ? 41.315 25.985 44.951 1.00 22.76 903 PRO E N 1
ATOM 3379 C CA . PRO D 1 66 ? 42.362 24.973 45.086 1.00 23.42 903 PRO E CA 1
ATOM 3380 C C . PRO D 1 66 ? 43.594 25.331 44.265 1.00 33.11 903 PRO E C 1
ATOM 3381 O O . PRO D 1 66 ? 43.604 26.276 43.470 1.00 24.60 903 PRO E O 1
ATOM 3385 N N . HIS D 1 67 ? 44.658 24.569 44.506 1.00 30.78 904 HIS E N 1
ATOM 3386 C CA . HIS D 1 67 ? 45.863 24.682 43.697 1.00 28.14 904 HIS E CA 1
ATOM 3387 C C . HIS D 1 67 ? 45.612 24.048 42.334 1.00 29.26 904 HIS E C 1
ATOM 3388 O O . HIS D 1 67 ? 45.097 22.925 42.250 1.00 20.41 904 HIS E O 1
ATOM 3395 N N . GLU D 1 68 ? 45.966 24.777 41.266 1.00 24.00 905 GLU E N 1
ATOM 3396 C CA . GLU D 1 68 ? 45.711 24.301 39.904 1.00 23.83 905 GLU E CA 1
ATOM 3397 C C . GLU D 1 68 ? 46.304 22.918 39.654 1.00 23.04 905 GLU E C 1
ATOM 3398 O O . GLU D 1 68 ? 45.764 22.155 38.846 1.00 22.11 905 GLU E O 1
ATOM 3404 N N . LYS D 1 69 ? 47.426 22.579 40.301 1.00 24.99 906 LYS E N 1
ATOM 3405 C CA . LYS D 1 69 ? 47.978 21.238 40.117 1.00 23.49 906 LYS E CA 1
ATOM 3406 C C . LYS D 1 69 ? 47.113 20.185 40.807 1.00 30.92 906 LYS E C 1
ATOM 3407 O O . LYS D 1 69 ? 46.995 19.053 40.319 1.00 22.49 906 LYS E O 1
ATOM 3413 N N . ASP D 1 70 ? 46.504 20.525 41.946 1.00 27.21 907 ASP E N 1
ATOM 3414 C CA . ASP D 1 70 ? 45.597 19.563 42.567 1.00 20.53 907 ASP E CA 1
ATOM 3415 C C . ASP D 1 70 ? 44.381 19.320 41.678 1.00 21.84 907 ASP E C 1
ATOM 3416 O O . ASP D 1 70 ? 43.904 18.186 41.563 1.00 20.69 907 ASP E O 1
ATOM 3421 N N . VAL D 1 71 ? 43.857 20.380 41.052 1.00 26.00 908 VAL E N 1
ATOM 3422 C CA . VAL D 1 71 ? 42.767 20.231 40.088 1.00 21.68 908 VAL E CA 1
ATOM 3423 C C . VAL D 1 71 ? 43.190 19.283 38.965 1.00 28.97 908 VAL E C 1
ATOM 3424 O O . VAL D 1 71 ? 42.438 18.385 38.566 1.00 26.12 908 VAL E O 1
ATOM 3428 N N . LYS D 1 72 ? 44.399 19.477 38.425 1.00 29.18 909 LYS E N 1
ATOM 3429 C CA . LYS D 1 72 ? 44.853 18.634 37.322 1.00 21.02 909 LYS E CA 1
ATOM 3430 C C . LYS D 1 72 ? 44.935 17.170 37.739 1.00 31.33 909 LYS E C 1
ATOM 3431 O O . LYS D 1 72 ? 44.531 16.277 36.983 1.00 30.27 909 LYS E O 1
ATOM 3437 N N . LEU D 1 73 ? 45.442 16.906 38.948 1.00 21.12 910 LEU E N 1
ATOM 3438 C CA . LEU D 1 73 ? 45.553 15.534 39.439 1.00 23.78 910 LEU E CA 1
ATOM 3439 C C . LEU D 1 73 ? 44.181 14.899 39.638 1.00 22.16 910 LEU E C 1
ATOM 3440 O O . LEU D 1 73 ? 43.992 13.703 39.377 1.00 29.88 910 LEU E O 1
ATOM 3445 N N . PHE D 1 74 ? 43.222 15.673 40.136 1.00 20.28 911 PHE E N 1
ATOM 3446 C CA . PHE D 1 74 ? 41.858 15.176 40.290 1.00 24.94 911 PHE E CA 1
ATOM 3447 C C . PHE D 1 74 ? 41.204 14.927 38.931 1.00 29.94 911 PHE E C 1
ATOM 3448 O O . PHE D 1 74 ? 40.496 13.929 38.755 1.00 22.85 911 PHE E O 1
ATOM 3456 N N . VAL D 1 75 ? 41.428 15.827 37.962 1.00 18.83 912 VAL E N 1
ATOM 3457 C CA . VAL D 1 75 ? 40.933 15.620 36.598 1.00 16.48 912 VAL E CA 1
ATOM 3458 C C . VAL D 1 75 ? 41.456 14.309 36.018 1.00 17.48 912 VAL E C 1
ATOM 3459 O O . VAL D 1 75 ? 40.728 13.581 35.329 1.00 21.24 912 VAL E O 1
ATOM 3463 N N . LYS D 1 76 ? 42.735 14.001 36.243 1.00 23.24 913 LYS E N 1
ATOM 3464 C CA . LYS D 1 76 ? 43.264 12.747 35.713 1.00 27.90 913 LYS E CA 1
ATOM 3465 C C . LYS D 1 76 ? 42.571 11.540 36.336 1.00 22.87 913 LYS E C 1
ATOM 3466 O O . LYS D 1 76 ? 42.381 10.517 35.661 1.00 21.90 913 LYS E O 1
ATOM 3472 N N . TYR D 1 77 ? 42.201 11.629 37.615 1.00 20.56 914 TYR E N 1
ATOM 3473 C CA . TYR D 1 77 ? 41.424 10.557 38.225 1.00 20.18 914 TYR E CA 1
ATOM 3474 C C . TYR D 1 77 ? 40.031 10.468 37.611 1.00 26.80 914 TYR E C 1
ATOM 3475 O O . TYR D 1 77 ? 39.519 9.367 37.377 1.00 20.28 914 TYR E O 1
ATOM 3484 N N . LEU D 1 78 ? 39.389 11.615 37.371 1.00 17.15 915 LEU E N 1
ATOM 3485 C CA . LEU D 1 78 ? 38.065 11.597 36.758 1.00 22.56 915 LEU E CA 1
ATOM 3486 C C . LEU D 1 78 ? 38.104 10.978 35.365 1.00 27.68 915 LEU E C 1
ATOM 3487 O O . LEU D 1 78 ? 37.162 10.284 34.957 1.00 20.63 915 LEU E O 1
ATOM 3492 N N . ILE D 1 79 ? 39.177 11.221 34.621 1.00 26.75 916 ILE E N 1
ATOM 3493 C CA . ILE D 1 79 ? 39.281 10.640 33.291 1.00 25.19 916 ILE E CA 1
ATOM 3494 C C . ILE D 1 79 ? 39.424 9.125 33.383 1.00 23.20 916 ILE E C 1
ATOM 3495 O O . ILE D 1 79 ? 38.878 8.388 32.554 1.00 28.80 916 ILE E O 1
ATOM 3500 N N . LYS D 1 80 ? 40.150 8.630 34.394 1.00 24.81 917 LYS E N 1
ATOM 3501 C CA . LYS D 1 80 ? 40.230 7.183 34.592 1.00 25.83 917 LYS E CA 1
ATOM 3502 C C . LYS D 1 80 ? 38.853 6.602 34.870 1.00 26.85 917 LYS E C 1
ATOM 3503 O O . LYS D 1 80 ? 38.531 5.496 34.417 1.00 19.00 917 LYS E O 1
ATOM 3509 N N . LEU D 1 81 ? 38.038 7.325 35.642 1.00 24.68 918 LEU E N 1
ATOM 3510 C CA . LEU D 1 81 ? 36.664 6.897 35.877 1.00 25.58 918 LEU E CA 1
ATOM 3511 C C . LEU D 1 81 ? 35.892 6.839 34.566 1.00 24.40 918 LEU E C 1
ATOM 3512 O O . LEU D 1 81 ? 35.211 5.849 34.281 1.00 22.82 918 LEU E O 1
ATOM 3517 N N . CYS D 1 82 ? 35.992 7.899 33.753 1.00 17.29 919 CYS E N 1
ATOM 3518 C CA . CYS D 1 82 ? 35.256 7.941 32.498 1.00 19.13 919 CYS E CA 1
ATOM 3519 C C . CYS D 1 82 ? 35.635 6.772 31.605 1.00 21.33 919 CYS E C 1
ATOM 3520 O O . CYS D 1 82 ? 34.765 6.160 30.978 1.00 28.33 919 CYS E O 1
ATOM 3523 N N . ASP D 1 83 ? 36.925 6.437 31.544 1.00 20.24 920 ASP E N 1
ATOM 3524 C CA . ASP D 1 83 ? 37.396 5.393 30.639 1.00 23.96 920 ASP E CA 1
ATOM 3525 C C . ASP D 1 83 ? 37.238 3.998 31.222 1.00 21.48 920 ASP E C 1
ATOM 3526 O O . ASP D 1 83 ? 37.590 3.018 30.559 1.00 27.09 920 ASP E O 1
ATOM 3531 N N . SER D 1 84 ? 36.742 3.881 32.448 1.00 24.37 921 SER E N 1
ATOM 3532 C CA . SER D 1 84 ? 36.436 2.585 33.031 1.00 23.21 921 SER E CA 1
ATOM 3533 C C . SER D 1 84 ? 34.936 2.440 33.260 1.00 19.67 921 SER E C 1
ATOM 3534 O O . SER D 1 84 ? 34.508 1.708 34.151 1.00 23.28 921 SER E O 1
ATOM 3537 N N . ASN D 1 85 ? 34.139 3.148 32.455 1.00 19.72 922 ASN E N 1
ATOM 3538 C CA . ASN D 1 85 ? 32.679 3.046 32.459 1.00 19.73 922 ASN E CA 1
ATOM 3539 C C . ASN D 1 85 ? 32.072 3.448 33.803 1.00 18.36 922 ASN E C 1
ATOM 3540 O O . ASN D 1 85 ? 31.061 2.895 34.249 1.00 22.74 922 ASN E O 1
ATOM 3545 N N . ARG D 1 86 ? 32.690 4.412 34.464 1.00 19.28 923 ARG E N 1
ATOM 3546 C CA . ARG D 1 86 ? 32.203 4.885 35.758 1.00 15.96 923 ARG E CA 1
ATOM 3547 C C . ARG D 1 86 ? 31.876 6.373 35.721 1.00 26.66 923 ARG E C 1
ATOM 3548 O O . ARG D 1 86 ? 32.200 7.121 36.648 1.00 21.56 923 ARG E O 1
ATOM 3556 N N . VAL D 1 87 ? 31.231 6.826 34.637 1.00 21.23 924 VAL E N 1
ATOM 3557 C CA . VAL D 1 87 ? 30.812 8.225 34.567 1.00 15.98 924 VAL E CA 1
ATOM 3558 C C . VAL D 1 87 ? 29.828 8.557 35.681 1.00 19.68 924 VAL E C 1
ATOM 3559 O O . VAL D 1 87 ? 29.730 9.718 36.096 1.00 30.43 924 VAL E O 1
ATOM 3563 N N . HIS D 1 88 ? 29.058 7.568 36.158 1.00 23.35 925 HIS E N 1
ATOM 3564 C CA . HIS D 1 88 ? 28.123 7.807 37.257 1.00 21.08 925 HIS E CA 1
ATOM 3565 C C . HIS D 1 88 ? 28.843 8.179 38.555 1.00 24.77 925 HIS E C 1
ATOM 3566 O O . HIS D 1 88 ? 28.260 8.859 39.416 1.00 18.03 925 HIS E O 1
ATOM 3573 N N . LEU D 1 89 ? 30.099 7.746 38.716 1.00 12.92 926 LEU E N 1
ATOM 3574 C CA . LEU D 1 89 ? 30.895 8.185 39.854 1.00 12.04 926 LEU E CA 1
ATOM 3575 C C . LEU D 1 89 ? 31.435 9.593 39.638 1.00 19.36 926 LEU E C 1
ATOM 3576 O O . LEU D 1 89 ? 31.545 10.359 40.597 1.00 15.41 926 LEU E O 1
ATOM 3581 N N . VAL D 1 90 ? 31.783 9.942 38.393 1.00 16.11 927 VAL E N 1
ATOM 3582 C CA . VAL D 1 90 ? 32.073 11.336 38.057 1.00 18.95 927 VAL E CA 1
ATOM 3583 C C . VAL D 1 90 ? 30.857 12.202 38.337 1.00 19.19 927 VAL E C 1
ATOM 3584 O O . VAL D 1 90 ? 30.971 13.308 38.880 1.00 16.00 927 VAL E O 1
ATOM 3588 N N . LEU D 1 91 ? 29.673 11.714 37.962 1.00 16.62 928 LEU E N 1
ATOM 3589 C CA . LEU D 1 91 ? 28.444 12.453 38.222 1.00 18.20 928 LEU E CA 1
ATOM 3590 C C . LEU D 1 91 ? 28.255 12.708 39.721 1.00 16.23 928 LEU E C 1
ATOM 3591 O O . LEU D 1 91 ? 27.914 13.826 40.137 1.00 16.24 928 LEU E O 1
ATOM 3596 N N . HIS D 1 92 ? 28.461 11.676 40.548 1.00 17.87 929 HIS E N 1
ATOM 3597 C CA . HIS D 1 92 ? 28.275 11.834 41.994 1.00 14.20 929 HIS E CA 1
ATOM 3598 C C . HIS D 1 92 ? 29.278 12.818 42.592 1.00 15.08 929 HIS E C 1
ATOM 3599 O O . HIS D 1 92 ? 28.915 13.673 43.418 1.00 13.58 929 HIS E O 1
ATOM 3606 N N . LEU D 1 93 ? 30.559 12.672 42.242 1.00 13.25 930 LEU E N 1
ATOM 3607 C CA . LEU D 1 93 ? 31.560 13.613 42.744 1.00 19.82 930 LEU E CA 1
ATOM 3608 C C . LEU D 1 93 ? 31.254 15.040 42.290 1.00 10.16 930 LEU E C 1
ATOM 3609 O O . LEU D 1 93 ? 31.431 16.002 43.051 1.00 15.86 930 LEU E O 1
ATOM 3614 N N . SER D 1 94 ? 30.803 15.194 41.046 1.00 10.82 931 SER E N 1
ATOM 3615 C CA . SER D 1 94 ? 30.479 16.524 40.543 1.00 11.60 931 SER E CA 1
ATOM 3616 C C . SER D 1 94 ? 29.384 17.160 41.385 1.00 23.26 931 SER E C 1
ATOM 3617 O O . SER D 1 94 ? 29.470 18.343 41.756 1.00 16.43 931 SER E O 1
ATOM 3620 N N . ASN D 1 95 ? 28.347 16.379 41.707 1.00 11.86 932 ASN E N 1
ATOM 3621 C CA . ASN D 1 95 ? 27.230 16.919 42.469 1.00 12.90 932 ASN E CA 1
ATOM 3622 C C . ASN D 1 95 ? 27.632 17.169 43.914 1.00 10.29 932 ASN E C 1
ATOM 3623 O O . ASN D 1 95 ? 27.140 18.115 44.541 1.00 12.46 932 ASN E O 1
ATOM 3628 N N . LEU D 1 96 ? 28.537 16.342 44.441 1.00 9.63 933 LEU E N 1
ATOM 3629 C CA . LEU D 1 96 ? 29.052 16.545 45.791 1.00 9.44 933 LEU E CA 1
ATOM 3630 C C . LEU D 1 96 ? 29.718 17.912 45.908 1.00 13.79 933 LEU E C 1
ATOM 3631 O O . LEU D 1 96 ? 29.419 18.686 46.823 1.00 11.65 933 LEU E O 1
ATOM 3636 N N . ILE D 1 97 ? 30.665 18.200 45.008 1.00 15.13 934 ILE E N 1
ATOM 3637 C CA . ILE D 1 97 ? 31.310 19.513 44.970 1.00 21.40 934 ILE E CA 1
ATOM 3638 C C . ILE D 1 97 ? 30.281 20.620 44.764 1.00 21.04 934 ILE E C 1
ATOM 3639 O O . ILE D 1 97 ? 30.293 21.638 45.469 1.00 21.10 934 ILE E O 1
ATOM 3644 N N . SER D 1 98 ? 29.373 20.439 43.800 1.00 14.47 935 SER E N 1
ATOM 3645 C CA . SER D 1 98 ? 28.333 21.433 43.554 1.00 12.68 935 SER E CA 1
ATOM 3646 C C . SER D 1 98 ? 27.550 21.776 44.816 1.00 20.66 935 SER E C 1
ATOM 3647 O O . SER D 1 98 ? 27.307 22.956 45.116 1.00 16.26 935 SER E O 1
ATOM 3650 N N . ARG D 1 99 ? 27.118 20.748 45.552 1.00 11.35 936 ARG E N 1
ATOM 3651 C CA . ARG D 1 99 ? 26.285 20.974 46.727 1.00 11.28 936 ARG E CA 1
ATOM 3652 C C . ARG D 1 99 ? 27.069 21.629 47.853 1.00 11.49 936 ARG E C 1
ATOM 3653 O O . ARG D 1 99 ? 26.525 22.450 48.592 1.00 14.13 936 ARG E O 1
ATOM 3661 N N . GLU D 1 100 ? 28.335 21.257 48.019 1.00 15.36 937 GLU E N 1
ATOM 3662 C CA . GLU D 1 100 ? 29.176 21.907 49.018 1.00 18.19 937 GLU E CA 1
ATOM 3663 C C . GLU D 1 100 ? 29.318 23.413 48.758 1.00 14.00 937 GLU E C 1
ATOM 3664 O O . GLU D 1 100 ? 29.560 24.186 49.696 1.00 12.53 937 GLU E O 1
ATOM 3670 N N . LEU D 1 101 ? 29.175 23.853 47.511 1.00 13.03 938 LEU E N 1
ATOM 3671 C CA . LEU D 1 101 ? 29.272 25.279 47.222 1.00 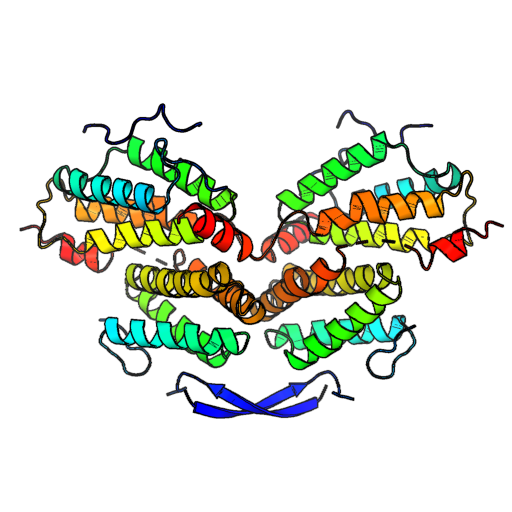14.28 938 LEU E CA 1
ATOM 3672 C C . LEU D 1 101 ? 28.045 26.056 47.681 1.00 26.76 938 LEU E C 1
ATOM 3673 O O . LEU D 1 101 ? 28.016 27.289 47.546 1.00 23.51 938 LEU E O 1
ATOM 3678 N N . ASN D 1 102 ? 27.027 25.365 48.187 1.00 15.65 939 ASN E N 1
ATOM 3679 C CA . ASN D 1 102 ? 25.904 26.022 48.833 1.00 15.73 939 ASN E CA 1
ATOM 3680 C C . ASN D 1 102 ? 26.261 26.567 50.204 1.00 18.21 939 ASN E C 1
ATOM 3681 O O . ASN D 1 102 ? 25.392 27.162 50.849 1.00 15.73 939 ASN E O 1
ATOM 3686 N N . LEU D 1 103 ? 27.507 26.401 50.654 1.00 15.41 940 LEU E N 1
ATOM 3687 C CA . LEU D 1 103 ? 27.901 26.764 52.006 1.00 17.82 940 LEU E CA 1
ATOM 3688 C C . LEU D 1 103 ? 28.391 28.204 52.133 1.00 16.17 940 LEU E C 1
ATOM 3689 O O . LEU D 1 103 ? 29.123 28.511 53.078 1.00 17.38 940 LEU E O 1
ATOM 3694 N N . CYS D 1 104 ? 27.999 29.089 51.220 1.00 17.38 941 CYS E N 1
ATOM 3695 C CA . CYS D 1 104 ? 28.549 30.438 51.191 1.00 19.32 941 CYS E CA 1
ATOM 3696 C C . CYS D 1 104 ? 28.186 31.262 52.430 1.00 20.19 941 CYS E C 1
ATOM 3697 O O . CYS D 1 104 ? 28.921 32.194 52.776 1.00 25.82 941 CYS E O 1
ATOM 3700 N N . ALA D 1 105 ? 27.081 30.959 53.110 1.00 19.54 942 ALA E N 1
ATOM 3701 C CA . ALA D 1 105 ? 26.758 31.696 54.331 1.00 20.47 942 ALA E CA 1
ATOM 3702 C C . ALA D 1 105 ? 27.483 31.181 55.571 1.00 30.98 942 ALA E C 1
ATOM 3703 O O . ALA D 1 105 ? 27.376 31.811 56.629 1.00 20.82 942 ALA E O 1
ATOM 3705 N N . PHE D 1 106 ? 28.224 30.074 55.483 1.00 18.50 943 PHE E N 1
ATOM 3706 C CA . PHE D 1 106 ? 28.862 29.498 56.665 1.00 18.22 943 PHE E CA 1
ATOM 3707 C C . PHE D 1 106 ? 30.383 29.588 56.671 1.00 18.94 943 PHE E C 1
ATOM 3708 O O . PHE D 1 106 ? 30.976 29.626 57.749 1.00 19.71 943 PHE E O 1
ATOM 3716 N N . LEU D 1 107 ? 31.039 29.638 55.513 1.00 19.05 944 LEU E N 1
ATOM 3717 C CA . LEU D 1 107 ? 32.492 29.550 55.463 1.00 19.90 944 LEU E CA 1
ATOM 3718 C C . LEU D 1 107 ? 33.084 30.847 54.927 1.00 29.73 944 LEU E C 1
ATOM 3719 O O . LEU D 1 107 ? 32.521 31.468 54.020 1.00 32.58 944 LEU E O 1
ATOM 3724 N N . ASN D 1 108 ? 34.217 31.256 55.501 1.00 23.81 945 ASN E N 1
ATOM 3725 C CA . ASN D 1 108 ? 34.998 32.366 54.964 1.00 26.31 945 ASN E CA 1
ATOM 3726 C C . ASN D 1 108 ? 35.568 32.026 53.589 1.00 34.34 945 ASN E C 1
ATOM 3727 O O . ASN D 1 108 ? 35.775 30.860 53.240 1.00 40.88 945 ASN E O 1
ATOM 3732 N N . GLN D 1 109 ? 35.820 33.074 52.806 1.00 31.32 946 GLN E N 1
ATOM 3733 C CA . GLN D 1 109 ? 36.473 32.961 51.512 1.00 39.83 946 GLN E CA 1
ATOM 3734 C C . GLN D 1 109 ? 37.317 34.209 51.275 1.00 54.61 946 GLN E C 1
ATOM 3735 O O . GLN D 1 109 ? 36.884 35.335 51.552 1.00 61.58 946 GLN E O 1
ATOM 3741 N N . ASP D 1 110 ? 38.549 33.994 50.846 1.00 52.86 947 ASP E N 1
ATOM 3742 C CA . ASP D 1 110 ? 39.371 35.050 50.286 1.00 46.20 947 ASP E CA 1
ATOM 3743 C C . ASP D 1 110 ? 39.454 34.760 48.798 1.00 54.08 947 ASP E C 1
ATOM 3744 O O . ASP D 1 110 ? 39.110 33.659 48.369 1.00 64.79 947 ASP E O 1
ATOM 3749 N N . HIS D 1 111 ? 39.784 35.776 48.002 1.00 53.59 948 HIS E N 1
ATOM 3750 C CA . HIS D 1 111 ? 39.922 35.661 46.546 1.00 62.04 948 HIS E CA 1
ATOM 3751 C C . HIS D 1 111 ? 38.663 35.103 45.885 1.00 55.06 948 HIS E C 1
ATOM 3752 O O . HIS D 1 111 ? 38.730 34.612 44.753 1.00 53.80 948 HIS E O 1
ATOM 3759 N N . SER D 1 112 ? 37.512 35.157 46.560 1.00 43.73 949 SER E N 1
ATOM 3760 C CA . SER D 1 112 ? 36.255 34.639 46.009 1.00 41.10 949 SER E CA 1
ATOM 3761 C C . SER D 1 112 ? 36.366 33.134 45.728 1.00 25.10 949 SER E C 1
ATOM 3762 O O . SER D 1 112 ? 36.231 32.656 44.591 1.00 28.53 949 SER E O 1
ATOM 3765 N N . GLY D 1 113 ? 36.666 32.397 46.799 1.00 23.01 950 GLY E N 1
ATOM 3766 C CA . GLY D 1 113 ? 36.855 30.959 46.688 1.00 20.92 950 GLY E CA 1
ATOM 3767 C C . GLY D 1 113 ? 35.639 30.221 46.161 1.00 20.88 950 GLY E C 1
ATOM 3768 O O . GLY D 1 113 ? 35.772 29.221 45.447 1.00 18.81 950 GLY E O 1
ATOM 3769 N N . PHE D 1 114 ? 34.434 30.671 46.535 1.00 19.60 951 PHE E N 1
ATOM 3770 C CA . PHE D 1 114 ? 33.241 29.968 46.073 1.00 18.82 951 PHE E CA 1
ATOM 3771 C C . PHE D 1 114 ? 33.054 30.137 44.573 1.00 20.20 951 PHE E C 1
ATOM 3772 O O . PHE D 1 114 ? 32.765 29.161 43.867 1.00 23.37 951 PHE E O 1
ATOM 3780 N N . GLN D 1 115 ? 33.195 31.370 44.073 1.00 22.64 952 GLN E N 1
ATOM 3781 C CA . GLN D 1 115 ? 33.139 31.596 42.633 1.00 24.52 952 GLN E CA 1
ATOM 3782 C C . GLN D 1 115 ? 34.230 30.808 41.919 1.00 24.97 952 GLN E C 1
ATOM 3783 O O . GLN D 1 115 ? 33.993 30.225 40.854 1.00 24.13 952 GLN E O 1
ATOM 3789 N N . THR D 1 116 ? 35.436 30.795 42.486 1.00 23.71 953 THR E N 1
ATOM 3790 C CA . THR D 1 116 ? 36.557 30.118 41.848 1.00 24.44 953 THR E CA 1
ATOM 3791 C C . THR D 1 116 ? 36.299 28.621 41.737 1.00 29.29 953 THR E C 1
ATOM 3792 O O . THR D 1 116 ? 36.520 28.024 40.677 1.00 23.61 953 THR E O 1
ATOM 3796 N N . TRP D 1 117 ? 35.826 27.994 42.824 1.00 22.09 954 TRP E N 1
ATOM 3797 C CA . TRP D 1 117 ? 35.466 26.583 42.740 1.00 17.61 954 TRP E CA 1
ATOM 3798 C C . TRP D 1 117 ? 34.346 26.361 41.732 1.00 17.82 954 TRP E C 1
ATOM 3799 O O . TRP D 1 117 ? 34.365 25.371 40.993 1.00 26.42 954 TRP E O 1
ATOM 3810 N N . GLU D 1 118 ? 33.366 27.269 41.670 1.00 18.78 955 GLU E N 1
ATOM 3811 C CA . GLU D 1 118 ? 32.253 27.035 40.755 1.00 19.39 955 GLU E CA 1
ATOM 3812 C C . GLU D 1 118 ? 32.718 27.092 39.311 1.00 20.91 955 GLU E C 1
ATOM 3813 O O . GLU D 1 118 ? 32.256 26.310 38.474 1.00 25.15 955 GLU E O 1
ATOM 3819 N N . ARG D 1 119 ? 33.613 28.033 38.995 1.00 22.68 956 ARG E N 1
ATOM 3820 C CA . ARG D 1 119 ? 34.222 28.049 37.671 1.00 24.49 956 ARG E CA 1
ATOM 3821 C C . ARG D 1 119 ? 34.923 26.727 37.379 1.00 23.08 956 ARG E C 1
ATOM 3822 O O . ARG D 1 119 ? 34.759 26.148 36.301 1.00 23.60 956 ARG E O 1
ATOM 3830 N N . ILE D 1 120 ? 35.700 26.227 38.339 1.00 29.68 957 ILE E N 1
ATOM 3831 C CA . ILE D 1 120 ? 36.405 24.962 38.143 1.00 26.40 957 ILE E CA 1
ATOM 3832 C C . ILE D 1 120 ? 35.421 23.822 37.905 1.00 25.10 957 ILE E C 1
ATOM 3833 O O . ILE D 1 120 ? 35.604 23.003 36.991 1.00 19.58 957 ILE E O 1
ATOM 3838 N N . LEU D 1 121 ? 34.363 23.757 38.718 1.00 17.98 958 LEU E N 1
ATOM 3839 C CA . LEU D 1 121 ? 33.317 22.763 38.520 1.00 18.45 958 LEU E CA 1
ATOM 3840 C C . LEU D 1 121 ? 32.761 22.833 37.102 1.00 30.94 958 LEU E C 1
ATOM 3841 O O . LEU D 1 121 ? 32.661 21.813 36.406 1.00 23.27 958 LEU E O 1
ATOM 3846 N N . LEU D 1 122 ? 32.394 24.036 36.656 1.00 20.18 959 LEU E N 1
ATOM 3847 C CA . LEU D 1 122 ? 31.720 24.171 35.372 1.00 21.95 959 LEU E CA 1
ATOM 3848 C C . LEU D 1 122 ? 32.661 24.009 34.186 1.00 29.83 959 LEU E C 1
ATOM 3849 O O . LEU D 1 122 ? 32.201 23.664 33.094 1.00 25.26 959 LEU E O 1
ATOM 3854 N N . ASN D 1 123 ? 33.954 24.273 34.363 1.00 30.58 960 ASN E N 1
ATOM 3855 C CA . ASN D 1 123 ? 34.896 24.300 33.254 1.00 32.46 960 ASN E CA 1
ATOM 3856 C C . ASN D 1 123 ? 35.822 23.098 33.214 1.00 24.50 960 ASN E C 1
ATOM 3857 O O . ASN D 1 123 ? 36.186 22.661 32.127 1.00 25.83 960 ASN E O 1
ATOM 3862 N N . ASP D 1 124 ? 36.228 22.573 34.369 1.00 22.66 961 ASP E N 1
ATOM 3863 C CA . ASP D 1 124 ? 37.162 21.459 34.435 1.00 23.38 961 ASP E CA 1
ATOM 3864 C C . ASP D 1 124 ? 36.515 20.131 34.779 1.00 27.35 961 ASP E C 1
ATOM 3865 O O . ASP D 1 124 ? 37.041 19.092 34.384 1.00 26.96 961 ASP E O 1
ATOM 3870 N N . ILE D 1 125 ? 35.402 20.131 35.513 1.00 23.81 962 ILE E N 1
ATOM 3871 C CA . ILE D 1 125 ? 34.849 18.888 36.037 1.00 21.04 962 ILE E CA 1
ATOM 3872 C C . ILE D 1 125 ? 33.655 18.421 35.219 1.00 24.58 962 ILE E C 1
ATOM 3873 O O . ILE D 1 125 ? 33.708 17.367 34.579 1.00 30.04 962 ILE E O 1
ATOM 3878 N N . ILE D 1 126 ? 32.574 19.191 35.246 1.00 26.58 963 ILE E N 1
ATOM 3879 C CA . ILE D 1 126 ? 31.328 18.842 34.565 1.00 27.71 963 ILE E CA 1
ATOM 3880 C C . ILE D 1 126 ? 31.508 18.514 33.079 1.00 28.48 963 ILE E C 1
ATOM 3881 O O . ILE D 1 126 ? 30.834 17.597 32.590 1.00 29.08 963 ILE E O 1
ATOM 3886 N N . PRO D 1 127 ? 32.385 19.182 32.314 1.00 26.01 964 PRO E N 1
ATOM 3887 C CA . PRO D 1 127 ? 32.513 18.809 30.887 1.00 22.88 964 PRO E CA 1
ATOM 3888 C C . PRO D 1 127 ? 33.035 17.397 30.673 1.00 23.98 964 PRO E C 1
ATOM 3889 O O . PRO D 1 127 ? 32.794 16.815 29.607 1.00 23.59 964 PRO E O 1
ATOM 3893 N N . LEU D 1 128 ? 33.669 16.793 31.685 1.00 30.19 965 LEU E N 1
ATOM 3894 C CA . LEU D 1 128 ? 34.079 15.395 31.581 1.00 31.64 965 LEU E CA 1
ATOM 3895 C C . LEU D 1 128 ? 32.898 14.435 31.535 1.00 27.04 965 LEU E C 1
ATOM 3896 O O . LEU D 1 128 ? 33.067 13.277 31.133 1.00 25.64 965 LEU E O 1
ATOM 3901 N N . LEU D 1 129 ? 31.711 14.882 31.946 1.00 20.65 966 LEU E N 1
ATOM 3902 C CA . LEU D 1 129 ? 30.532 14.031 31.901 1.00 21.06 966 LEU E CA 1
ATOM 3903 C C . LEU D 1 129 ? 30.144 13.671 30.478 1.00 27.60 966 LEU E C 1
ATOM 3904 O O . LEU D 1 129 ? 29.420 12.692 30.268 1.00 32.34 966 LEU E O 1
ATOM 3909 N N . ASN D 1 130 ? 30.597 14.443 29.496 1.00 26.40 967 ASN E N 1
ATOM 3910 C CA . ASN D 1 130 ? 30.246 14.194 28.106 1.00 26.36 967 ASN E CA 1
ATOM 3911 C C . ASN D 1 130 ? 31.489 13.912 27.274 1.00 27.04 967 ASN E C 1
ATOM 3912 O O . ASN D 1 130 ? 31.435 13.932 26.040 1.00 43.09 967 ASN E O 1
ATOM 3917 N N . ARG D 1 131 ? 32.606 13.632 27.950 1.00 27.05 968 ARG E N 1
ATOM 3918 C CA . ARG D 1 131 ? 33.835 13.232 27.274 1.00 28.54 968 ARG E CA 1
ATOM 3919 C C . ARG D 1 131 ? 33.611 12.008 26.396 1.00 34.95 968 ARG E C 1
ATOM 3920 O O . ARG D 1 131 ? 34.098 11.951 25.261 1.00 39.61 968 ARG E O 1
ATOM 3928 N N . ASN D 1 132 ? 32.897 11.009 26.911 1.00 35.77 969 ASN E N 1
ATOM 3929 C CA . ASN D 1 132 ? 32.658 9.759 26.203 1.00 45.99 969 ASN E CA 1
ATOM 3930 C C . ASN D 1 132 ? 31.193 9.681 25.802 1.00 43.54 969 ASN E C 1
ATOM 3931 O O . ASN D 1 132 ? 30.307 9.936 26.622 1.00 36.66 969 ASN E O 1
ATOM 3936 N N . LYS D 1 133 ? 30.940 9.332 24.546 1.00 36.12 970 LYS E N 1
ATOM 3937 C CA . LYS D 1 133 ? 29.574 9.197 24.073 1.00 31.92 970 LYS E CA 1
ATOM 3938 C C . LYS D 1 133 ? 29.072 7.803 24.418 1.00 24.14 970 LYS E C 1
ATOM 3939 O O . LYS D 1 133 ? 29.855 6.864 24.528 1.00 25.64 970 LYS E O 1
ATOM 3945 N N . HIS D 1 134 ? 27.761 7.680 24.624 1.00 24.73 971 HIS E N 1
ATOM 3946 C CA . HIS D 1 134 ? 27.124 6.383 24.821 1.00 25.48 971 HIS E CA 1
ATOM 3947 C C . HIS D 1 134 ? 26.122 6.077 23.717 1.00 26.42 971 HIS E C 1
ATOM 3948 O O . HIS D 1 134 ? 25.310 5.158 23.852 1.00 33.65 971 HIS E O 1
ATOM 3955 N N . THR D 1 135 ? 26.185 6.832 22.622 1.00 24.64 972 THR E N 1
ATOM 3956 C CA . THR D 1 135 ? 25.474 6.553 21.390 1.00 15.70 972 THR E CA 1
ATOM 3957 C C . THR D 1 135 ? 26.460 6.839 20.274 1.00 15.02 972 THR E C 1
ATOM 3958 O O . THR D 1 135 ? 27.318 7.712 20.406 1.00 16.26 972 THR E O 1
ATOM 3962 N N . TYR D 1 136 ? 26.369 6.070 19.195 1.00 14.32 973 TYR E N 1
ATOM 3963 C CA . TYR D 1 136 ? 27.423 6.064 18.190 1.00 20.54 973 TYR E CA 1
ATOM 3964 C C . TYR D 1 136 ? 26.910 6.474 16.819 1.00 17.40 973 TYR E C 1
ATOM 3965 O O . TYR D 1 136 ? 27.453 6.053 15.791 1.00 16.13 973 TYR E O 1
ATOM 3974 N N . GLN D 1 137 ? 25.852 7.291 16.794 1.00 17.55 974 GLN E N 1
ATOM 3975 C CA . GLN D 1 137 ? 25.378 7.827 15.521 1.00 22.72 974 GLN E CA 1
ATOM 3976 C C . GLN D 1 137 ? 26.456 8.662 14.838 1.00 12.53 974 GLN E C 1
ATOM 3977 O O . GLN D 1 137 ? 26.656 8.546 13.628 1.00 12.19 974 GLN E O 1
ATOM 3983 N N . THR D 1 138 ? 27.199 9.467 15.604 1.00 13.52 975 THR E N 1
ATOM 3984 C CA . THR D 1 138 ? 28.227 10.314 14.999 1.00 17.98 975 THR E CA 1
ATOM 3985 C C . THR D 1 138 ? 29.396 9.487 14.470 1.00 13.55 975 THR E C 1
ATOM 3986 O O . THR D 1 138 ? 30.017 9.863 13.468 1.00 16.21 975 THR E O 1
ATOM 3990 N N . VAL D 1 139 ? 29.742 8.398 15.156 1.00 13.45 976 VAL E N 1
ATOM 3991 C CA . VAL D 1 139 ? 30.772 7.479 14.674 1.00 13.42 976 VAL E CA 1
ATOM 3992 C C . VAL D 1 139 ? 30.378 6.866 13.327 1.00 17.97 976 VAL E C 1
ATOM 3993 O O . VAL D 1 139 ? 31.200 6.774 12.403 1.00 12.00 976 VAL E O 1
ATOM 3997 N N . ARG D 1 140 ? 29.150 6.341 13.225 1.00 18.19 977 ARG E N 1
ATOM 3998 C CA . ARG D 1 140 ? 28.694 5.797 11.939 1.00 13.33 977 ARG E CA 1
ATOM 3999 C C . ARG D 1 140 ? 28.709 6.860 10.845 1.00 13.61 977 ARG E C 1
ATOM 4000 O O . ARG D 1 140 ? 29.112 6.589 9.706 1.00 10.68 977 ARG E O 1
ATOM 4008 N N . LYS D 1 141 ? 28.288 8.084 11.169 1.00 17.38 978 LYS E N 1
ATOM 4009 C CA . LYS D 1 141 ? 28.298 9.144 10.167 1.00 16.55 978 LYS E CA 1
ATOM 4010 C C . LYS D 1 141 ? 29.719 9.470 9.728 1.00 14.91 978 LYS E C 1
ATOM 4011 O O . LYS D 1 141 ? 29.992 9.627 8.531 1.00 15.11 978 LYS E O 1
ATOM 4017 N N . LEU D 1 142 ? 30.629 9.610 10.691 1.00 12.26 979 LEU E N 1
ATOM 4018 C CA . LEU D 1 142 ? 32.019 9.933 10.387 1.00 13.88 979 LEU E CA 1
ATOM 4019 C C . LEU D 1 142 ? 32.631 8.914 9.437 1.00 22.02 979 LEU E C 1
ATOM 4020 O O . LEU D 1 142 ? 33.271 9.286 8.445 1.00 17.11 979 LEU E O 1
ATOM 4025 N N . ASP D 1 143 ? 32.455 7.618 9.736 1.00 12.44 980 ASP E N 1
ATOM 4026 C CA . ASP D 1 143 ? 33.006 6.567 8.876 1.00 15.76 980 ASP E CA 1
ATOM 4027 C C . ASP D 1 143 ? 32.419 6.630 7.471 1.00 11.40 980 ASP E C 1
ATOM 4028 O O . ASP D 1 143 ? 33.144 6.489 6.477 1.00 15.11 980 ASP E O 1
ATOM 4033 N N . MET D 1 144 ? 31.111 6.849 7.365 1.00 10.14 981 MET E N 1
ATOM 4034 C CA . MET D 1 144 ? 30.479 6.950 6.048 1.00 12.25 981 MET E CA 1
ATOM 4035 C C . MET D 1 144 ? 30.963 8.176 5.275 1.00 16.55 981 MET E C 1
ATOM 4036 O O . MET D 1 144 ? 31.267 8.089 4.081 1.00 11.89 981 MET E O 1
ATOM 4041 N N . ASP D 1 145 ? 31.028 9.335 5.929 1.00 14.50 982 ASP E N 1
ATOM 4042 C CA . ASP D 1 145 ? 31.529 10.521 5.245 1.00 17.64 982 ASP E CA 1
ATOM 4043 C C . ASP D 1 145 ? 32.960 10.323 4.764 1.00 21.18 982 ASP E C 1
ATOM 4044 O O . ASP D 1 145 ? 33.340 10.839 3.706 1.00 16.07 982 ASP E O 1
ATOM 4049 N N . PHE D 1 146 ? 33.770 9.594 5.540 1.00 13.91 983 PHE E N 1
ATOM 4050 C CA . PHE D 1 146 ? 35.123 9.241 5.120 1.00 24.09 983 PHE E CA 1
ATOM 4051 C C . PHE D 1 146 ? 35.114 8.261 3.953 1.00 20.68 983 PHE E C 1
ATOM 4052 O O . PHE D 1 146 ? 36.081 8.206 3.188 1.00 16.41 983 PHE E O 1
ATOM 4060 N N . GLU D 1 147 ? 34.046 7.470 3.815 1.00 21.09 984 GLU E N 1
ATOM 4061 C CA . GLU D 1 147 ? 34.017 6.400 2.818 1.00 13.19 984 GLU E CA 1
ATOM 4062 C C . GLU D 1 147 ? 33.750 6.927 1.408 1.00 17.62 984 GLU E C 1
ATOM 4063 O O . GLU D 1 147 ? 34.327 6.423 0.436 1.00 23.29 984 GLU E O 1
ATOM 4069 N N . VAL D 1 148 ? 32.882 7.921 1.266 1.00 16.33 985 VAL E N 1
ATOM 4070 C CA . VAL D 1 148 ? 32.494 8.369 -0.070 1.00 15.27 985 VAL E CA 1
ATOM 4071 C C . VAL D 1 148 ? 33.693 9.025 -0.762 1.00 26.05 985 VAL E C 1
ATOM 4072 O O . VAL D 1 148 ? 33.880 8.867 -1.973 1.00 32.41 985 VAL E O 1
#

Solvent-accessible surface area: 24545 Å² total; per-residue (Å²): 148,154,79,47,10,73,67,132,74,18,118,132,87,35,24,112,0,15,84,54,49,107,38,104,51,2,16,74,33,0,126,80,1,0,41,102,14,0,36,71,1,0,6,32,100,104,0,11,113,18,0,29,111,4,0,44,70,0,9,90,33,61,11,13,12,17,0,0,34,0,0,8,43,0,2,138,19,0,85,66,58,93,170,68,131,35,86,135,39,0,0,20,30,1,4,127,6,2,40,94,50,2,3,52,21,3,48,117,54,112,38,22,14,11,69,24,6,70,93,23,56,61,155,44,146,83,70,104,59,123,25,110,37,62,4,16,4,88,72,159,93,13,120,7,48,130,47,86,156,56,181,93,2,14,129,39,0,101,98,0,0,54,68,7,10,55,83,24,15,18,11,77,107,2,16,135,24,1,36,125,5,0,64,99,0,28,120,36,86,51,39,37,25,0,0,36,1,0,6,30,0,2,137,26,0,31,85,1,0,80,92,86,68,53,82,73,1,0,30,17,0,5,40,7,1,16,22,48,0,4,53,43,12,92,67,45,27,69,140,107,4,84,158,81,162,79,72,105,61,137,45,104,38,74,3,17,2,88,84,162,98,66,18,116,8,55,121,47,73,146,50,180,87,2,16,105,29,0,97,85,0,0,50,77,6,9,56,80,25,14,18,8,69,76,2,18,124,45,1,27,142,8,0,49,103,2,21,97,30,65,26,22,25,33,0,0,34,1,0,6,28,0,1,132,23,0,31,98,4,0,78,87,90,84,59,81,72,1,0,33,16,0,7,41,6,0,17,21,47,1,4,54,22,8,61,168,146,1,46,24,61,117,99,3,66,162,82,159,149,186,81,61,10,90,80,123,144,66,29,127,7,31,101,55,73,89,37,92,88,2,14,79,30,0,126,87,1,0,38,111,12,0,35,71,2,0,5,34,91,110,1,12,120,32,0,32,133,5,0,43,110,0,7,91,33,64,20,12,11,19,0,0,33,0,0,8,37,0,1,139,19,1,82,66,60,95,170,69,133,37,77,130,36,0,0,13,26,1,4,117,10,2,53,99,53,1,3,54,20,3,51,118,49,112,37,26,15,12,71,20,7,73,95,22,56,66,131,52,151